Protein AF-A0AAN9TWG1-F1 (afdb_monomer_lite)

Organism: NCBI:txid536013

Radius of gyration: 32.93 Å; chains: 1; bounding box: 86×79×87 Å

Secondary structure (DSSP, 8-state):
------TTGGGT--HHHHHHHHHTT--S--HHHHHHHHHHHTT-EEEEE--TTSSHHHHHHHHHHHHHHHS--SS-EEEE-SSHHHHHHHHHHHHHHTGGGT--EEEE-TTS-HHHHHHHHHT--SEEEE-HHHHHHHHHH--S---TT--EEEEESHHHHTTTTTHHHHHHHHHHS-SS-EEEEEESS--THHHHHHTT--S-EEEE----S-SS-TTEEEEEEE--GGGHHHHHHHHHHHHHHSSSS--EEEEES-HHHHHHHHHHHHHTT--EEEE-TTS-HHHHHHHHHHHHTTSS-EEEEEHHHHTT------SEEEESS--SSHHHHHHHHTTSS-TT--EEEEEEE-GGGHHHHHHHHHHHTSPPEE----HHHHHHHHHHHHHHHHHHHHHHHHTTHHHHHHHHHHHHHHHTT--HHHHHHHHHHHHHHHHHHHHHHHHHHHHHHHTS--------------------S------PPPPPP-----------------GGG-TTTT-GGGG--HHHHHHTTTTEEEEGGG--GGGGGGEEEEETTEEEE-HHHHHHHHHHHHHHHHHHHHTT--EEEE--SHHHHHHHHHHHHHTT-EEE-SPPPTTTTTTHHHHHSS-----SEEEES-SEEETTEE-HHHHHHHHTT--EEEEE-TTS-GGGSSEEEES--S-HHHHHHHHHHHHHHHHHHHHHHHHHHHHH--

Foldseek 3Di:
DDDPDQQVVVLVADPLLSVLCVVVVNRHAFPQLSPQQNVVLVVAAEEGAAAPQRCVLCSPLRSQLRVCLVPPDFAAEEEEEADQQLLVVSVVVNCSSCVVVVFFEAEFEPQDDLVVSLVSQLVRGHYYRYYLVRVLCCLVPDPSHAQQNYAEYEYEQLVVCVPPPRVVSVVSVLVRHHPHYHYYYYHHDDDVSVVVVVVSDPDDYHYDDDPDLFSADPLEAFAEAEDAPLLLLLVVVLVVVVVCVVDPLFAEEEEDADLLVQQLSQQLCVLVVQFEAGFEPLDRPVSLVVRQVCSQVSVHRYYYYYLSGPASDPRDAGQEYEHSDQDQDLVSVSRRSSSHPHPPHHHYYYYYDYPVCVVVQVNNCVSRVHHHHYDDGDPVSSVVCSVSSVVSSVVSNVVCVVVPSCVSVLVVVCVVCVVVVHHSVVVVVVVVVVVVVVVVVVVVVVVVVVVVVVVDDDDDDDDDDDDDDDDDDDDDDDDDDDDDDDDDDDDDDDDDDDDDDDPDDDLVPDPCSLVLLPVDDLVLCVVLQFQWFAFPVLFDPQCVVQFPQDDPRITTGDSVVLSVLLSVVLSVLLQCLLVVFAEEEEDQPPVCQVVRCVLCVLLVHHYDHDDDDACVQPPVCVPVVDDDDDTLEYEALAQANDSPHGDSVLVSCVVVVRAYEYAAGRNGNQVSHNRYRDTDSPGPSNSNSSSVSSSSSSVSSNVVSVVVVVVVVD

Structure (mmCIF, N/CA/C/O backbone):
data_AF-A0AAN9TWG1-F1
#
_entry.id   AF-A0AAN9TWG1-F1
#
loop_
_atom_site.group_PDB
_atom_site.id
_atom_site.type_symbol
_atom_site.label_atom_id
_atom_site.label_alt_id
_atom_site.label_comp_id
_atom_site.label_asym_id
_atom_site.label_entity_id
_atom_site.label_seq_id
_atom_site.pdbx_PDB_ins_code
_atom_site.Cartn_x
_atom_site.Cartn_y
_atom_site.Cartn_z
_atom_site.occupancy
_atom_site.B_iso_or_equiv
_atom_site.auth_seq_id
_atom_site.auth_comp_id
_atom_site.auth_asym_id
_atom_site.auth_atom_id
_atom_site.pdbx_PDB_model_num
ATOM 1 N N . MET A 1 1 ? -13.529 -37.977 -20.488 1.00 33.56 1 MET A N 1
ATOM 2 C CA . MET A 1 1 ? -13.307 -36.782 -19.642 1.00 33.56 1 MET A CA 1
ATOM 3 C C . MET A 1 1 ? -13.251 -35.558 -20.543 1.00 33.56 1 MET A C 1
ATOM 5 O O . MET A 1 1 ? -12.265 -35.374 -21.246 1.00 33.56 1 MET A O 1
ATOM 9 N N . ASN A 1 2 ? -14.331 -34.777 -20.591 1.00 30.77 2 ASN A N 1
ATOM 10 C CA . ASN A 1 2 ? -14.399 -33.545 -21.378 1.00 30.77 2 ASN A CA 1
ATOM 11 C C . ASN A 1 2 ? -13.425 -32.514 -20.790 1.00 30.77 2 ASN A C 1
ATOM 13 O O . ASN A 1 2 ? -13.574 -32.129 -19.632 1.00 30.77 2 ASN A O 1
ATOM 17 N N . LYS A 1 3 ? -12.427 -32.077 -21.570 1.00 38.22 3 LYS A N 1
ATOM 18 C CA . LYS A 1 3 ? -11.627 -30.887 -21.241 1.00 38.22 3 LYS A CA 1
ATOM 19 C C . LYS A 1 3 ? -12.596 -29.707 -21.159 1.00 38.22 3 LYS A C 1
ATOM 21 O O . LYS A 1 3 ? -13.201 -29.363 -22.171 1.00 38.22 3 LYS A O 1
ATOM 26 N N . SER A 1 4 ? -12.772 -29.119 -19.977 1.00 43.19 4 SER A N 1
ATOM 27 C CA . SER A 1 4 ? -13.523 -27.873 -19.844 1.00 43.19 4 SER A CA 1
ATOM 28 C C . SER A 1 4 ? -12.872 -26.820 -20.744 1.00 43.19 4 SER A C 1
ATOM 30 O O . SER A 1 4 ? -11.674 -26.545 -20.652 1.00 43.19 4 SER A O 1
ATOM 32 N N . VAL A 1 5 ? -13.646 -26.281 -21.683 1.00 55.53 5 VAL A N 1
ATOM 33 C CA . VAL A 1 5 ? -13.222 -25.151 -22.511 1.00 55.53 5 VAL A CA 1
ATOM 34 C C . VAL A 1 5 ? -12.941 -23.992 -21.558 1.00 55.53 5 VAL A C 1
ATOM 36 O O . VAL A 1 5 ? -13.809 -23.618 -20.774 1.00 55.53 5 VAL A O 1
ATOM 39 N N . ASN A 1 6 ? -11.719 -23.459 -21.566 1.00 67.88 6 ASN A N 1
ATOM 40 C CA . ASN A 1 6 ? -11.369 -22.334 -20.702 1.00 67.88 6 ASN A CA 1
ATOM 41 C C . ASN A 1 6 ? -12.174 -21.100 -21.149 1.00 67.88 6 ASN A C 1
ATOM 43 O O . ASN A 1 6 ? -11.958 -20.598 -22.253 1.00 67.88 6 ASN A O 1
ATOM 47 N N . GLU A 1 7 ? -13.105 -20.624 -20.318 1.00 80.94 7 GLU A N 1
ATOM 48 C CA . GLU A 1 7 ? -14.047 -19.557 -20.685 1.00 80.94 7 GLU A CA 1
ATOM 49 C C . GLU A 1 7 ? -13.351 -18.256 -21.114 1.00 80.94 7 GLU A C 1
ATOM 51 O O . GLU A 1 7 ? -13.849 -17.568 -22.003 1.00 80.94 7 GLU A O 1
ATOM 56 N N . PHE A 1 8 ? -12.168 -17.935 -20.576 1.00 87.06 8 PHE A N 1
ATOM 57 C CA . PHE A 1 8 ? -11.402 -16.760 -21.011 1.00 87.06 8 PHE A CA 1
ATOM 58 C C . PHE A 1 8 ? -10.894 -16.872 -22.453 1.00 87.06 8 PHE A C 1
ATOM 60 O O . PHE A 1 8 ? -10.795 -15.858 -23.142 1.00 87.06 8 PHE A O 1
ATOM 67 N N . ALA A 1 9 ? -10.614 -18.083 -22.944 1.00 88.38 9 ALA A N 1
ATOM 68 C CA . ALA A 1 9 ? -10.201 -18.283 -24.334 1.00 88.38 9 ALA A CA 1
ATOM 69 C C . ALA A 1 9 ? -11.332 -17.935 -25.317 1.00 88.38 9 ALA A C 1
ATOM 71 O O . ALA A 1 9 ? -11.071 -17.417 -26.401 1.00 88.38 9 ALA A O 1
ATOM 72 N N . SER A 1 10 ? -12.594 -18.140 -24.915 1.00 89.06 10 SER A N 1
ATOM 73 C CA . SER A 1 10 ? -13.765 -17.796 -25.737 1.00 89.06 10 SER A CA 1
ATOM 74 C C . SER A 1 10 ? -13.950 -16.288 -25.954 1.00 89.06 10 SER A C 1
ATOM 76 O O . SER A 1 10 ? -14.683 -15.884 -26.850 1.00 89.06 10 SER A O 1
ATOM 78 N N . LEU A 1 11 ? -13.239 -15.449 -25.189 1.00 91.81 11 LEU A N 1
ATOM 79 C CA . LEU A 1 11 ? -13.274 -13.990 -25.320 1.00 91.81 11 LEU A CA 1
ATOM 80 C C . LEU A 1 11 ? -12.352 -13.447 -26.423 1.00 91.81 11 LEU A C 1
ATOM 82 O O . LEU A 1 11 ? -12.259 -12.233 -26.590 1.00 91.81 11 LEU A O 1
ATOM 86 N N . GLY A 1 12 ? -11.644 -14.321 -27.149 1.00 90.75 12 GLY A N 1
ATOM 87 C CA . GLY A 1 12 ? -10.654 -13.923 -28.156 1.00 90.75 12 GLY A CA 1
ATOM 88 C C . GLY A 1 12 ? -9.289 -13.550 -27.565 1.00 90.75 12 GLY A C 1
ATOM 89 O O . GLY A 1 12 ? -8.519 -12.824 -28.195 1.00 90.75 12 GLY A O 1
ATOM 90 N N . LEU A 1 13 ? -8.992 -14.018 -26.347 1.00 93.00 13 LEU A N 1
ATOM 91 C CA . LEU A 1 13 ? -7.712 -13.782 -25.681 1.00 93.00 13 LEU A CA 1
ATOM 92 C C . LEU A 1 13 ? -6.654 -14.814 -26.089 1.00 93.00 13 LEU A C 1
ATOM 94 O O . LEU A 1 13 ? -6.917 -16.014 -26.168 1.00 93.00 13 LEU A O 1
ATOM 98 N N . ASN A 1 14 ? -5.422 -14.344 -26.268 1.00 92.50 14 ASN A N 1
ATOM 99 C CA . ASN A 1 14 ? -4.266 -15.171 -26.581 1.00 92.50 14 ASN A CA 1
ATOM 100 C C . ASN A 1 14 ? -3.957 -16.153 -25.445 1.00 92.50 14 ASN A C 1
ATOM 102 O O . ASN A 1 14 ? -4.081 -15.840 -24.258 1.00 92.50 14 ASN A O 1
ATOM 106 N N . ALA A 1 15 ? -3.452 -17.336 -25.808 1.00 91.25 15 ALA A N 1
ATOM 107 C CA . ALA A 1 15 ? -3.201 -18.426 -24.863 1.00 91.25 15 ALA A CA 1
ATOM 108 C C . ALA A 1 15 ? -2.282 -18.033 -23.691 1.00 91.25 15 ALA A C 1
ATOM 110 O O . ALA A 1 15 ? -2.412 -18.575 -22.595 1.00 91.25 15 ALA A O 1
ATOM 111 N N . TRP A 1 16 ? -1.352 -17.096 -23.896 1.00 91.94 16 TRP A N 1
ATOM 112 C CA . TRP A 1 16 ? -0.463 -16.629 -22.833 1.00 91.94 16 TRP A CA 1
ATOM 113 C C . TRP A 1 16 ? -1.199 -15.800 -21.771 1.00 91.94 16 TRP A C 1
ATOM 115 O O . TRP A 1 16 ? -0.948 -16.012 -20.588 1.00 91.94 16 TRP A O 1
ATOM 125 N N . LEU A 1 17 ? -2.147 -14.940 -22.164 1.00 91.88 17 LEU A N 1
ATOM 126 C CA . LEU A 1 17 ? -2.983 -14.177 -21.230 1.00 91.88 17 LEU A CA 1
ATOM 127 C C . LEU A 1 17 ? -3.927 -15.097 -20.469 1.00 91.88 17 LEU A C 1
ATOM 129 O O . LEU A 1 17 ? -4.045 -14.976 -19.257 1.00 91.88 17 LEU A O 1
ATOM 133 N N . VAL A 1 18 ? -4.525 -16.077 -21.152 1.00 91.75 18 VAL A N 1
ATOM 134 C CA . VAL A 1 18 ? -5.372 -17.090 -20.506 1.00 91.75 18 VAL A CA 1
ATOM 135 C C . VAL A 1 18 ? -4.585 -17.856 -19.434 1.00 91.75 18 VAL A C 1
ATOM 137 O O . VAL A 1 18 ? -5.083 -18.064 -18.329 1.00 91.75 18 VAL A O 1
ATOM 140 N N . ARG A 1 19 ? -3.323 -18.224 -19.711 1.00 90.00 19 ARG A N 1
ATOM 141 C CA . ARG A 1 19 ? -2.435 -18.829 -18.702 1.00 90.00 19 ARG A CA 1
ATOM 142 C C . ARG A 1 19 ? -2.168 -17.894 -17.519 1.00 90.00 19 ARG A C 1
ATOM 144 O O . ARG A 1 19 ? -2.178 -18.376 -16.392 1.00 90.00 19 ARG A O 1
ATOM 151 N N . GLN A 1 20 ? -1.964 -16.596 -17.755 1.00 89.88 20 GLN A N 1
ATOM 152 C CA . GLN A 1 20 ? -1.786 -15.612 -16.678 1.00 89.88 20 GLN A CA 1
ATOM 153 C C . GLN A 1 20 ? -3.052 -15.453 -15.829 1.00 89.88 20 GLN A C 1
ATOM 155 O O . GLN A 1 20 ? -2.965 -15.477 -14.605 1.00 89.88 20 GLN A O 1
ATOM 160 N N . CYS A 1 21 ? -4.235 -15.398 -16.449 1.00 89.00 21 CYS A N 1
ATOM 161 C CA . CYS A 1 21 ? -5.506 -15.376 -15.725 1.00 89.00 21 CYS A CA 1
ATOM 162 C C . CYS A 1 21 ? -5.652 -16.597 -14.806 1.00 89.00 21 CYS A C 1
ATOM 164 O O . CYS A 1 21 ? -5.949 -16.442 -13.622 1.00 89.00 21 CYS A O 1
ATOM 166 N N . ASN A 1 22 ? -5.356 -17.797 -15.316 1.00 87.44 22 ASN A N 1
ATOM 167 C CA . ASN A 1 22 ? -5.398 -19.023 -14.516 1.00 87.44 22 ASN A CA 1
ATOM 168 C C . ASN A 1 22 ? -4.372 -19.003 -13.370 1.00 87.44 22 ASN A C 1
ATOM 170 O O . ASN A 1 22 ? -4.693 -19.419 -12.260 1.00 87.44 22 ASN A O 1
ATOM 174 N N . ALA A 1 23 ? -3.152 -18.506 -13.613 1.00 85.88 23 ALA A N 1
ATOM 175 C CA . ALA A 1 23 ? -2.113 -18.383 -12.586 1.00 85.88 23 ALA A CA 1
ATOM 176 C C . ALA A 1 23 ? -2.511 -17.409 -11.463 1.00 85.88 23 ALA A C 1
ATOM 178 O O . ALA A 1 23 ? -2.144 -17.613 -10.310 1.00 85.88 23 ALA A O 1
ATOM 179 N N . MET A 1 24 ? -3.312 -16.390 -11.788 1.00 83.00 24 MET A N 1
ATOM 180 C CA . MET A 1 24 ? -3.916 -15.465 -10.823 1.00 83.00 24 MET A CA 1
ATOM 181 C C . MET A 1 24 ? -5.182 -16.024 -10.146 1.00 83.00 24 MET A C 1
ATOM 183 O O . MET A 1 24 ? -5.824 -15.315 -9.374 1.00 83.00 24 MET A O 1
ATOM 187 N N . GLY A 1 25 ? -5.566 -17.276 -10.424 1.00 84.25 25 GLY A N 1
ATOM 188 C CA . GLY A 1 25 ? -6.748 -17.918 -9.844 1.00 84.25 25 GLY A CA 1
ATOM 189 C C . GLY A 1 25 ? -8.083 -17.468 -10.449 1.00 84.25 25 GLY A C 1
ATOM 190 O O . GLY A 1 25 ? -9.133 -17.707 -9.854 1.00 84.25 25 GLY A O 1
ATOM 191 N N . LEU A 1 26 ? -8.074 -16.821 -11.619 1.00 84.25 26 LEU A N 1
ATOM 192 C CA . LEU A 1 26 ? -9.287 -16.395 -12.319 1.00 84.25 26 LEU A CA 1
ATOM 193 C C . LEU A 1 26 ? -9.847 -17.566 -13.134 1.00 84.25 26 LEU A C 1
ATOM 195 O O . LEU A 1 26 ? -9.297 -17.927 -14.172 1.00 84.25 26 LEU A O 1
ATOM 199 N N . THR A 1 27 ? -10.942 -18.162 -12.662 1.00 77.38 27 THR A N 1
ATOM 200 C CA . THR A 1 27 ? -11.521 -19.380 -13.257 1.00 77.38 27 THR A CA 1
ATOM 201 C C . THR A 1 27 ? -12.556 -19.105 -14.345 1.00 77.38 27 THR A C 1
ATOM 203 O O . THR A 1 27 ? -12.640 -19.864 -15.307 1.00 77.38 27 THR A O 1
ATOM 206 N N . SER A 1 28 ? -13.333 -18.026 -14.220 1.00 84.88 28 SER A N 1
ATOM 207 C CA . SER A 1 28 ? -14.355 -17.630 -15.197 1.00 84.88 28 SER A CA 1
ATOM 208 C C . SER A 1 28 ? -14.463 -16.102 -15.312 1.00 84.88 28 SER A C 1
ATOM 210 O O . SER A 1 28 ? -14.260 -15.396 -14.317 1.00 84.88 28 SER A O 1
ATOM 212 N N . PRO A 1 29 ? -14.752 -15.566 -16.512 1.00 88.75 29 PRO A N 1
ATOM 213 C CA . PRO A 1 29 ? -14.937 -14.138 -16.708 1.00 88.75 29 PRO A CA 1
ATOM 214 C C . PRO A 1 29 ? -16.266 -13.643 -16.129 1.00 88.75 29 PRO A C 1
ATOM 216 O O . PRO A 1 29 ? -17.281 -14.338 -16.148 1.00 88.75 29 PRO A O 1
ATOM 219 N N . THR A 1 30 ? -16.293 -12.399 -15.657 1.00 86.38 30 THR A N 1
ATOM 220 C CA . THR A 1 30 ? -17.530 -11.748 -15.196 1.00 86.38 30 THR A CA 1
ATOM 221 C C . THR A 1 30 ? -18.416 -11.316 -16.371 1.00 86.38 30 THR A C 1
ATOM 223 O O . THR A 1 30 ? -17.967 -11.254 -17.515 1.00 86.38 30 THR A O 1
ATOM 226 N N . SER A 1 31 ? -19.690 -10.991 -16.120 1.00 84.69 31 SER A N 1
ATOM 227 C CA . SER A 1 31 ? -20.626 -10.539 -17.168 1.00 84.69 31 SER A CA 1
ATOM 228 C C . SER A 1 31 ? -20.087 -9.346 -17.965 1.00 84.69 31 SER A C 1
ATOM 230 O O . SER A 1 31 ? -20.070 -9.385 -19.192 1.00 84.69 31 SER A O 1
ATOM 232 N N . ILE A 1 32 ? -19.547 -8.331 -17.282 1.00 87.12 32 ILE A N 1
ATOM 233 C CA . ILE A 1 32 ? -18.932 -7.170 -17.941 1.00 87.12 32 ILE A CA 1
ATOM 234 C C . ILE A 1 32 ? -17.696 -7.554 -18.768 1.00 87.12 32 ILE A C 1
ATOM 236 O O . ILE A 1 32 ? -17.498 -7.014 -19.853 1.00 87.12 32 ILE A O 1
ATOM 240 N N . GLN A 1 33 ? -16.890 -8.517 -18.310 1.00 91.38 33 GLN A N 1
ATOM 241 C CA . GLN A 1 33 ? -15.731 -9.006 -19.060 1.00 91.38 33 GLN A CA 1
ATOM 242 C C . GLN A 1 33 ? -16.162 -9.731 -20.339 1.00 91.38 33 GLN A C 1
ATOM 244 O O . GLN A 1 33 ? -15.602 -9.455 -21.399 1.00 91.38 33 GLN A O 1
ATOM 249 N N . ARG A 1 34 ? -17.186 -10.596 -20.263 1.00 91.00 34 ARG A N 1
ATOM 250 C CA . ARG A 1 34 ? -17.726 -11.325 -21.425 1.00 91.00 34 ARG A CA 1
ATOM 251 C C . ARG A 1 34 ? -18.228 -10.383 -22.514 1.00 91.00 34 ARG A C 1
ATOM 253 O O . ARG A 1 34 ? -17.966 -10.610 -23.691 1.00 91.00 34 ARG A O 1
ATOM 260 N N . THR A 1 35 ? -18.917 -9.318 -22.118 1.00 90.50 35 THR A N 1
ATOM 261 C CA . THR A 1 35 ? -19.531 -8.382 -23.060 1.00 90.50 35 THR A CA 1
ATOM 262 C C . THR A 1 35 ? -18.522 -7.380 -23.627 1.00 90.50 35 THR A C 1
ATOM 264 O O . THR A 1 35 ? -18.515 -7.123 -24.831 1.00 90.50 35 THR A O 1
ATOM 267 N N . CYS A 1 36 ? -17.655 -6.810 -22.785 1.00 92.94 36 CYS A N 1
ATOM 268 C CA . CYS A 1 36 ? -16.779 -5.714 -23.195 1.00 92.94 36 CYS A CA 1
ATOM 269 C C . CYS A 1 36 ? -15.470 -6.181 -23.843 1.00 92.94 36 CYS A C 1
ATOM 271 O O . CYS A 1 36 ? -15.051 -5.564 -24.818 1.00 92.94 36 CYS A O 1
ATOM 273 N N . ILE A 1 37 ? -14.814 -7.245 -23.351 1.00 95.19 37 ILE A N 1
ATOM 274 C CA . ILE A 1 37 ? -13.477 -7.643 -23.845 1.00 95.19 37 ILE A CA 1
ATOM 275 C C . ILE A 1 37 ? -13.467 -7.868 -25.368 1.00 95.19 37 ILE A C 1
ATOM 277 O O . ILE A 1 37 ? -12.626 -7.255 -26.031 1.00 95.19 37 ILE A O 1
ATOM 281 N N . PRO A 1 38 ? -14.405 -8.634 -25.964 1.00 94.44 38 PRO A N 1
ATOM 282 C CA . PRO A 1 38 ? -14.414 -8.845 -27.413 1.00 94.44 38 PRO A CA 1
ATOM 283 C C . PRO A 1 38 ? -14.603 -7.547 -28.213 1.00 94.44 38 PRO A C 1
ATOM 285 O O . PRO A 1 38 ? -13.987 -7.368 -29.261 1.00 94.44 38 PRO A O 1
ATOM 288 N N . LYS A 1 39 ? -15.418 -6.611 -27.706 1.00 94.12 39 LYS A N 1
ATOM 289 C CA . LYS A 1 39 ? -15.674 -5.306 -28.344 1.00 94.12 39 LYS A CA 1
ATOM 290 C C . LYS A 1 39 ? -14.466 -4.373 -28.261 1.00 94.12 39 LYS A C 1
ATOM 292 O O . LYS A 1 39 ? -14.180 -3.637 -29.203 1.00 94.12 39 LYS A O 1
ATOM 297 N N . ILE A 1 40 ? -13.722 -4.435 -27.159 1.00 95.25 40 ILE A N 1
ATOM 298 C CA . ILE A 1 40 ? -12.472 -3.686 -27.016 1.00 95.25 40 ILE A CA 1
ATOM 299 C C . ILE A 1 40 ? -11.418 -4.252 -27.976 1.00 95.25 40 ILE A C 1
ATOM 301 O O . ILE A 1 40 ? -10.750 -3.480 -28.662 1.00 95.25 40 ILE A O 1
ATOM 305 N N . LEU A 1 41 ? -11.308 -5.581 -28.091 1.00 94.69 41 LEU A N 1
ATOM 306 C CA . LEU A 1 41 ? -10.386 -6.238 -29.025 1.00 94.69 41 LEU A CA 1
ATOM 307 C C . LEU A 1 41 ? -10.694 -5.931 -30.499 1.00 94.69 41 LEU A C 1
ATOM 309 O O . LEU A 1 41 ? -9.761 -5.856 -31.298 1.00 94.69 41 LEU A O 1
ATOM 313 N N . SER A 1 42 ? -11.963 -5.698 -30.856 1.00 92.88 42 SER A N 1
ATOM 314 C CA . SER A 1 42 ? -12.352 -5.258 -32.205 1.00 92.88 42 SER A CA 1
ATOM 315 C C . SER A 1 42 ? -12.051 -3.779 -32.492 1.00 92.88 42 SER A C 1
ATOM 317 O O . SER A 1 42 ? -12.324 -3.311 -33.593 1.00 92.88 42 SER A O 1
ATOM 319 N N . GLY A 1 43 ? -11.504 -3.033 -31.526 1.00 91.56 43 GLY A N 1
ATOM 320 C CA . GLY A 1 43 ? -11.089 -1.637 -31.696 1.00 91.56 43 GLY A CA 1
ATOM 321 C C . GLY A 1 43 ? -12.186 -0.590 -31.472 1.00 91.56 43 GLY A C 1
ATOM 322 O O . GLY A 1 43 ? -11.992 0.565 -31.855 1.00 91.56 43 GLY A O 1
ATOM 323 N N . LEU A 1 44 ? -13.323 -0.968 -30.871 1.00 91.00 44 LEU A N 1
ATOM 324 C CA . LEU A 1 44 ? -14.399 -0.032 -30.528 1.00 91.00 44 LEU A CA 1
ATOM 325 C C . LEU A 1 44 ? -14.112 0.687 -29.208 1.00 91.00 44 LEU A C 1
ATOM 327 O O . LEU A 1 44 ? -13.633 0.081 -28.245 1.00 91.00 44 LEU A O 1
ATOM 331 N N . ASP A 1 45 ? -14.470 1.966 -29.140 1.00 91.38 45 ASP A N 1
ATOM 332 C CA . ASP A 1 45 ? -14.531 2.677 -27.865 1.00 91.38 45 ASP A CA 1
ATOM 333 C C . ASP A 1 45 ? -15.602 2.024 -26.979 1.00 91.38 45 ASP A C 1
ATOM 335 O O . ASP A 1 45 ? -16.617 1.530 -27.474 1.00 91.38 45 ASP A O 1
ATOM 339 N N . CYS A 1 46 ? -15.379 1.986 -25.666 1.00 90.56 46 CYS A N 1
ATOM 340 C CA . CYS A 1 46 ? -16.226 1.214 -24.757 1.00 90.56 46 CYS A CA 1
ATOM 341 C C . CYS A 1 46 ? -16.565 2.000 -23.492 1.00 90.56 46 CYS A C 1
ATOM 343 O O . CYS A 1 46 ? -15.674 2.494 -22.806 1.00 90.56 46 CYS A O 1
ATOM 345 N N . ILE A 1 47 ? -17.848 2.032 -23.135 1.00 88.88 47 ILE A N 1
ATOM 346 C CA . ILE A 1 47 ? -18.363 2.517 -21.853 1.00 88.88 47 ILE A CA 1
ATOM 347 C C . ILE A 1 47 ? -18.892 1.308 -21.077 1.00 88.88 47 ILE A C 1
ATOM 349 O O . ILE A 1 47 ? -19.935 0.745 -21.409 1.00 88.88 47 ILE A O 1
ATOM 353 N N . GLY A 1 48 ? -18.152 0.888 -20.052 1.00 86.88 48 GLY A N 1
ATOM 354 C CA . GLY A 1 48 ? -18.486 -0.253 -19.204 1.00 86.88 48 GLY A CA 1
ATOM 355 C C . GLY A 1 48 ? -19.044 0.176 -17.851 1.00 86.88 48 GLY A C 1
ATOM 356 O O . GLY A 1 48 ? -18.318 0.728 -17.019 1.00 86.88 48 GLY A O 1
ATOM 357 N N . CYS A 1 49 ? -20.319 -0.123 -17.600 1.00 82.06 49 CYS A N 1
ATOM 358 C CA . CYS A 1 49 ? -20.994 0.265 -16.361 1.00 82.06 49 CYS A CA 1
ATOM 359 C C . CYS A 1 49 ? -21.408 -0.965 -15.573 1.00 82.06 49 CYS A C 1
ATOM 361 O O . CYS A 1 49 ? -22.234 -1.758 -16.015 1.00 82.06 49 CYS A O 1
ATOM 363 N N . ALA A 1 50 ? -20.795 -1.133 -14.406 1.00 75.00 50 ALA A N 1
ATOM 364 C CA . ALA A 1 50 ? -21.062 -2.260 -13.526 1.00 75.00 50 ALA A CA 1
ATOM 365 C C . ALA A 1 50 ? -20.727 -1.909 -12.077 1.00 75.00 50 ALA A C 1
ATOM 367 O O . ALA A 1 50 ? -19.910 -1.020 -11.821 1.00 75.00 50 ALA A O 1
ATOM 368 N N . LYS A 1 51 ? -21.302 -2.661 -11.134 1.00 68.31 51 LYS A N 1
ATOM 369 C CA . LYS A 1 51 ? -21.079 -2.518 -9.686 1.00 68.31 51 LYS A CA 1
ATOM 370 C C . LYS A 1 51 ? -19.579 -2.577 -9.331 1.00 68.31 51 LYS A C 1
ATOM 372 O O . LYS A 1 51 ? -18.749 -3.096 -10.080 1.00 68.31 51 LYS A O 1
ATOM 377 N N . THR A 1 52 ? -19.186 -2.002 -8.198 1.00 63.62 52 THR A N 1
ATOM 378 C CA . THR A 1 52 ? -17.807 -2.122 -7.692 1.00 63.62 52 THR A CA 1
ATOM 379 C C . THR A 1 52 ? -17.469 -3.590 -7.406 1.00 63.62 52 THR A C 1
ATOM 381 O O . THR A 1 52 ? -18.305 -4.341 -6.920 1.00 63.62 52 THR A O 1
ATOM 384 N N . GLY A 1 53 ? -16.247 -4.024 -7.735 1.00 61.00 53 GLY A N 1
ATOM 385 C CA . GLY A 1 53 ? -15.844 -5.430 -7.578 1.00 61.00 53 GLY A CA 1
ATOM 386 C C . GLY A 1 53 ? -16.304 -6.381 -8.694 1.00 61.00 53 GLY A C 1
ATOM 387 O O . GLY A 1 53 ? -16.071 -7.577 -8.589 1.00 61.00 53 GLY A O 1
ATOM 388 N N . SER A 1 54 ? -16.891 -5.880 -9.788 1.00 66.50 54 SER A N 1
ATOM 389 C CA . SER A 1 54 ? -17.319 -6.687 -10.948 1.00 66.50 54 SER A CA 1
ATOM 390 C C . SER A 1 54 ? -16.192 -7.100 -11.911 1.00 66.50 54 SER A C 1
ATOM 392 O O . SER A 1 54 ? -16.461 -7.649 -12.979 1.00 66.50 54 SER A O 1
ATOM 394 N N . GLY A 1 55 ? -14.926 -6.819 -11.580 1.00 76.19 55 GLY A N 1
ATOM 395 C CA . GLY A 1 55 ? -13.781 -7.141 -12.442 1.00 76.19 55 GLY A CA 1
ATOM 396 C C . GLY A 1 55 ? -13.527 -6.147 -13.587 1.00 76.19 55 GLY A C 1
ATOM 397 O O . GLY A 1 55 ? -12.953 -6.530 -14.610 1.00 76.19 55 GLY A O 1
ATOM 398 N N . LYS A 1 56 ? -13.925 -4.874 -13.423 1.00 86.38 56 LYS A N 1
ATOM 399 C CA . LYS A 1 56 ? -13.708 -3.781 -14.398 1.00 86.38 56 LYS A CA 1
ATOM 400 C C . LYS A 1 56 ? -12.245 -3.613 -14.811 1.00 86.38 56 LYS A C 1
ATOM 402 O O . LYS A 1 56 ? -11.970 -3.502 -15.997 1.00 86.38 56 LYS A O 1
ATOM 407 N N . THR A 1 57 ? -11.309 -3.690 -13.867 1.00 89.44 57 THR A N 1
ATOM 408 C CA . THR A 1 57 ? -9.875 -3.517 -14.149 1.00 89.44 57 THR A CA 1
ATOM 409 C C . THR A 1 57 ? -9.359 -4.510 -15.190 1.00 89.44 57 THR A C 1
ATOM 411 O O . THR A 1 57 ? -8.734 -4.120 -16.171 1.00 89.44 57 THR A O 1
ATOM 414 N N . LEU A 1 58 ? -9.700 -5.793 -15.041 1.00 91.06 58 LEU A N 1
ATOM 415 C CA . LEU A 1 58 ? -9.316 -6.832 -16.002 1.00 91.06 58 LEU A CA 1
ATOM 416 C C . LEU A 1 58 ? -9.986 -6.644 -17.369 1.00 91.06 58 LEU A C 1
ATOM 418 O O . LEU A 1 58 ? -9.416 -7.025 -18.387 1.00 91.06 58 LEU A O 1
ATOM 422 N N . THR A 1 59 ? -11.169 -6.022 -17.395 1.00 93.62 59 THR A N 1
ATOM 423 C CA . THR A 1 59 ? -11.938 -5.788 -18.626 1.00 93.62 59 THR A CA 1
ATOM 424 C C . THR A 1 59 ? -11.168 -4.915 -19.615 1.00 93.62 59 THR A C 1
ATOM 426 O O . THR A 1 59 ? -11.223 -5.175 -20.812 1.00 93.62 59 THR A O 1
ATOM 429 N N . PHE A 1 60 ? -10.417 -3.916 -19.137 1.00 94.88 60 PHE A N 1
ATOM 430 C CA . PHE A 1 60 ? -9.548 -3.106 -19.995 1.00 94.88 60 PHE A CA 1
ATOM 431 C C . PHE A 1 60 ? -8.086 -3.558 -19.996 1.00 94.88 60 PHE A C 1
ATOM 433 O O . PHE A 1 60 ? -7.421 -3.416 -21.017 1.00 94.88 60 PHE A O 1
ATOM 440 N N . ALA A 1 61 ? -7.569 -4.125 -18.902 1.00 95.62 61 ALA A N 1
ATOM 441 C CA . ALA A 1 61 ? -6.164 -4.526 -18.835 1.00 95.62 61 ALA A CA 1
ATOM 442 C C . ALA A 1 61 ? -5.826 -5.660 -19.819 1.00 95.62 61 ALA A C 1
ATOM 444 O O . ALA A 1 61 ? -4.817 -5.583 -20.517 1.00 95.62 61 ALA A O 1
ATOM 445 N N . LEU A 1 62 ? -6.685 -6.683 -19.922 1.00 95.56 62 LEU A N 1
ATOM 446 C CA . LEU A 1 62 ? -6.471 -7.836 -20.806 1.00 95.56 62 LEU A CA 1
ATOM 447 C C . LEU A 1 62 ? -6.350 -7.449 -22.293 1.00 95.56 62 LEU A C 1
ATOM 449 O O . LEU A 1 62 ? -5.341 -7.804 -22.907 1.00 95.56 62 LEU A O 1
ATOM 453 N N . PRO A 1 63 ? -7.298 -6.698 -22.891 1.00 96.44 63 PRO A N 1
ATOM 454 C CA . PRO A 1 63 ? -7.172 -6.294 -24.289 1.00 96.44 63 PRO A CA 1
ATOM 455 C C . PRO A 1 63 ? -6.007 -5.324 -24.541 1.00 96.44 63 PRO A C 1
ATOM 457 O O . PRO A 1 63 ? -5.360 -5.428 -25.583 1.00 96.44 63 PRO A O 1
ATOM 460 N N . ILE A 1 64 ? -5.686 -4.430 -23.594 1.00 96.75 64 ILE A N 1
ATOM 461 C CA . ILE A 1 64 ? -4.522 -3.532 -23.708 1.00 96.75 64 ILE A CA 1
ATOM 462 C C . ILE A 1 64 ? -3.226 -4.342 -23.785 1.00 96.75 64 ILE A C 1
ATOM 464 O O . ILE A 1 64 ? -2.405 -4.095 -24.665 1.00 96.75 64 ILE A O 1
ATOM 468 N N . LEU A 1 65 ? -3.044 -5.324 -22.898 1.00 96.12 65 LEU A N 1
ATOM 469 C CA . LEU A 1 65 ? -1.847 -6.168 -22.875 1.00 96.12 65 LEU A CA 1
ATOM 470 C C . LEU A 1 65 ? -1.736 -7.062 -24.111 1.00 96.12 65 LEU A C 1
ATOM 472 O O . LEU A 1 65 ? -0.634 -7.254 -24.622 1.00 96.12 65 LEU A O 1
ATOM 476 N N . GLN A 1 66 ? -2.864 -7.571 -24.614 1.00 95.25 66 GLN A N 1
ATOM 477 C CA . GLN A 1 66 ? -2.895 -8.327 -25.865 1.00 95.25 66 GLN A CA 1
ATOM 478 C C . GLN A 1 66 ? -2.415 -7.480 -27.041 1.00 95.25 66 GLN A C 1
ATOM 480 O O . GLN A 1 66 ? -1.611 -7.945 -27.840 1.00 95.25 66 GLN A O 1
ATOM 485 N N . LYS A 1 67 ? -2.882 -6.233 -27.142 1.00 94.81 67 LYS A N 1
ATOM 486 C CA . LYS A 1 67 ? -2.465 -5.340 -28.224 1.00 94.81 67 LYS A CA 1
ATOM 487 C C . LYS A 1 67 ? -1.039 -4.838 -28.064 1.00 94.81 67 LYS A C 1
ATOM 489 O O . LYS A 1 67 ? -0.318 -4.747 -29.049 1.00 94.81 67 LYS A O 1
ATOM 494 N N . LEU A 1 68 ? -0.606 -4.590 -26.833 1.00 94.44 68 LEU A N 1
ATOM 495 C CA . LEU A 1 68 ? 0.771 -4.210 -26.546 1.00 94.44 68 LEU A CA 1
ATOM 496 C C . LEU A 1 68 ? 1.771 -5.312 -26.930 1.00 94.44 68 LEU A C 1
ATOM 498 O O . LEU A 1 68 ? 2.864 -4.992 -27.378 1.00 94.44 68 LEU A O 1
ATOM 502 N N . CYS A 1 69 ? 1.432 -6.598 -26.761 1.00 92.88 69 CYS A N 1
ATOM 503 C CA . CYS A 1 69 ? 2.370 -7.680 -27.082 1.00 92.88 69 CYS A CA 1
ATOM 504 C C . CYS A 1 69 ? 2.580 -7.902 -28.588 1.00 92.88 69 CYS A C 1
ATOM 506 O O . CYS A 1 69 ? 3.544 -8.565 -28.955 1.00 92.88 69 CYS A O 1
ATOM 508 N N . GLU A 1 70 ? 1.686 -7.386 -29.442 1.00 91.12 70 GLU A N 1
ATOM 509 C CA . GLU A 1 70 ? 1.833 -7.438 -30.905 1.00 91.12 70 GLU A CA 1
ATOM 510 C C . GLU A 1 70 ? 2.983 -6.527 -31.376 1.00 91.12 70 GLU A C 1
ATOM 512 O O . GLU A 1 70 ? 3.779 -6.937 -32.216 1.00 91.12 70 GLU A O 1
ATOM 517 N N . ASP A 1 71 ? 3.090 -5.323 -30.802 1.00 87.19 71 ASP A N 1
ATOM 518 C CA . ASP A 1 71 ? 4.141 -4.341 -31.101 1.00 87.19 71 ASP A CA 1
ATOM 519 C C . ASP A 1 71 ? 4.495 -3.521 -29.838 1.00 87.19 71 ASP A C 1
ATOM 521 O O . ASP A 1 71 ? 3.885 -2.478 -29.570 1.00 87.19 71 ASP A O 1
ATOM 525 N N . PRO A 1 72 ? 5.436 -4.004 -29.001 1.00 85.19 72 PRO A N 1
ATOM 526 C CA . PRO A 1 72 ? 5.809 -3.325 -27.766 1.00 85.19 72 PRO A CA 1
ATOM 527 C C . PRO A 1 72 ? 6.669 -2.083 -28.034 1.00 85.19 72 PRO A C 1
ATOM 529 O O . PRO A 1 72 ? 7.863 -2.171 -28.320 1.00 85.19 72 PRO A O 1
ATOM 532 N N . TYR A 1 73 ? 6.097 -0.901 -27.834 1.00 87.88 73 TYR A N 1
ATOM 533 C CA . TYR A 1 73 ? 6.820 0.375 -27.826 1.00 87.88 73 TYR A CA 1
ATOM 534 C C . TYR A 1 73 ? 6.380 1.233 -26.636 1.00 87.88 73 TYR A C 1
ATOM 536 O O . TYR A 1 73 ? 5.495 0.804 -25.912 1.00 87.88 73 TYR A O 1
ATOM 544 N N . GLY A 1 74 ? 7.026 2.400 -26.446 1.00 87.75 74 GLY A N 1
ATOM 545 C CA . GLY A 1 74 ? 6.944 3.342 -25.304 1.00 87.75 74 GLY A CA 1
ATOM 546 C C . GLY A 1 74 ? 5.569 3.573 -24.653 1.00 87.75 74 GLY A C 1
ATOM 547 O O . GLY A 1 74 ? 4.917 2.638 -24.241 1.00 87.75 74 GLY A O 1
ATOM 548 N N . ILE A 1 75 ? 5.109 4.811 -24.453 1.00 94.56 75 ILE A N 1
ATOM 549 C CA . ILE A 1 75 ? 3.837 5.015 -23.728 1.00 94.56 75 ILE A CA 1
ATOM 550 C C . ILE A 1 75 ? 2.653 4.590 -24.615 1.00 94.56 75 ILE A C 1
ATOM 552 O O . ILE A 1 75 ? 2.215 5.340 -25.487 1.00 94.56 75 ILE A O 1
ATOM 556 N N . PHE A 1 76 ? 2.145 3.375 -24.393 1.00 95.69 76 PHE A N 1
ATOM 557 C CA . PHE A 1 76 ? 1.092 2.736 -25.185 1.00 95.69 76 PHE A CA 1
ATOM 558 C C . PHE A 1 76 ? -0.307 2.982 -24.609 1.00 95.69 76 PHE A C 1
ATOM 560 O O . PHE A 1 76 ? -1.261 3.201 -25.362 1.00 95.69 76 PHE A O 1
ATOM 567 N N . ALA A 1 77 ? -0.433 2.982 -23.279 1.00 97.06 77 ALA A N 1
ATOM 568 C CA . ALA A 1 77 ? -1.694 3.222 -22.582 1.00 97.06 77 ALA A CA 1
ATOM 569 C C . ALA A 1 77 ? -1.540 4.213 -21.419 1.00 97.06 77 ALA A C 1
ATOM 571 O O . ALA A 1 77 ? -0.593 4.118 -20.637 1.00 97.06 77 ALA A O 1
ATOM 572 N N . LEU A 1 78 ? -2.515 5.117 -21.280 1.00 97.44 78 LEU A N 1
ATOM 573 C CA . LEU A 1 78 ? -2.686 5.998 -20.123 1.00 97.44 78 LEU A CA 1
ATOM 574 C C . LEU A 1 78 ? -3.994 5.654 -19.419 1.00 97.44 78 LEU A C 1
ATOM 576 O O . LEU A 1 78 ? -5.066 5.725 -20.022 1.00 97.44 78 LEU A O 1
ATOM 580 N N . ILE A 1 79 ? -3.906 5.323 -18.137 1.00 97.75 79 ILE A N 1
ATOM 581 C CA . ILE A 1 79 ? -5.058 5.066 -17.281 1.00 97.75 79 ILE A CA 1
ATOM 582 C C . ILE A 1 79 ? -5.184 6.210 -16.286 1.00 97.75 79 ILE A C 1
ATOM 584 O O . ILE A 1 79 ? -4.303 6.411 -15.454 1.00 97.75 79 ILE A O 1
ATOM 588 N N . ILE A 1 80 ? -6.286 6.950 -16.361 1.00 95.69 80 ILE A N 1
ATOM 589 C CA . ILE A 1 80 ? -6.615 8.033 -15.441 1.00 95.69 80 ILE A CA 1
ATOM 590 C C . ILE A 1 80 ? -7.614 7.532 -14.404 1.00 95.69 80 ILE A C 1
ATOM 592 O O . ILE A 1 80 ? -8.657 6.976 -14.741 1.00 95.69 80 ILE A O 1
ATOM 596 N N . THR A 1 81 ? -7.294 7.760 -13.134 1.00 92.38 81 THR A N 1
ATOM 597 C CA . THR A 1 81 ? -8.107 7.340 -11.989 1.00 92.38 81 THR A CA 1
ATOM 598 C C . THR A 1 81 ? -8.099 8.416 -10.890 1.00 92.38 81 THR A C 1
ATOM 600 O O . THR A 1 81 ? -7.107 9.139 -10.747 1.00 92.38 81 THR A O 1
ATOM 603 N N . PRO A 1 82 ? -9.188 8.613 -10.118 1.00 86.38 82 PRO A N 1
ATOM 604 C CA . PRO A 1 82 ? -9.317 9.769 -9.225 1.00 86.38 82 PRO A CA 1
ATOM 605 C C . PRO A 1 82 ? -8.449 9.700 -7.965 1.00 86.38 82 PRO A C 1
ATOM 607 O O . PRO A 1 82 ? -8.132 10.746 -7.390 1.00 86.38 82 PRO A O 1
ATOM 610 N N . THR A 1 83 ? -8.090 8.502 -7.496 1.00 83.75 83 THR A N 1
ATOM 611 C CA . THR A 1 83 ? -7.354 8.318 -6.237 1.00 83.75 83 THR A CA 1
ATOM 612 C C . THR A 1 83 ? -5.980 7.710 -6.477 1.00 83.75 83 THR A C 1
ATOM 614 O O . THR A 1 83 ? -5.760 6.927 -7.398 1.00 83.75 83 THR A O 1
ATOM 617 N N . ARG A 1 84 ? -5.020 8.091 -5.629 1.00 84.94 84 ARG A N 1
ATOM 618 C CA . ARG A 1 84 ? -3.632 7.622 -5.744 1.00 84.94 84 ARG A CA 1
ATOM 619 C C . ARG A 1 84 ? -3.552 6.125 -5.496 1.00 84.94 84 ARG A C 1
ATOM 621 O O . ARG A 1 84 ? -2.779 5.426 -6.129 1.00 84.94 84 ARG A O 1
ATOM 628 N N . GLU A 1 85 ? -4.361 5.634 -4.571 1.00 80.06 85 GLU A N 1
ATOM 629 C CA . GLU A 1 85 ? -4.315 4.244 -4.155 1.00 80.06 85 GLU A CA 1
ATOM 630 C C . GLU A 1 85 ? -4.901 3.313 -5.215 1.00 80.06 85 GLU A C 1
ATOM 632 O O . GLU A 1 85 ? -4.330 2.256 -5.469 1.00 80.06 85 GLU A O 1
ATOM 637 N N . LEU A 1 86 ? -5.987 3.729 -5.878 1.00 82.25 86 LEU A N 1
ATOM 638 C CA . LEU A 1 86 ? -6.524 2.993 -7.020 1.00 82.25 86 LEU A CA 1
ATOM 639 C C . LEU A 1 86 ? -5.518 2.987 -8.183 1.00 82.25 86 LEU A C 1
ATOM 641 O O . LEU A 1 86 ? -5.378 1.968 -8.850 1.00 82.25 86 LEU A O 1
ATOM 645 N N . ALA A 1 87 ? -4.738 4.059 -8.373 1.00 90.19 87 ALA A N 1
ATOM 646 C CA . ALA A 1 87 ? -3.657 4.064 -9.362 1.00 90.19 87 ALA A CA 1
ATOM 647 C C . ALA A 1 87 ? -2.601 2.982 -9.081 1.00 90.19 87 ALA A C 1
ATOM 649 O O . ALA A 1 87 ? -2.248 2.220 -9.979 1.00 90.19 87 ALA A O 1
ATOM 650 N N . PHE A 1 88 ? -2.140 2.862 -7.831 1.00 88.00 88 PHE A N 1
ATOM 651 C CA . PHE A 1 88 ? -1.207 1.798 -7.444 1.00 88.00 88 PHE A CA 1
ATOM 652 C C . PHE A 1 88 ? -1.811 0.407 -7.631 1.00 88.00 88 PHE A C 1
ATOM 654 O O . PHE A 1 88 ? -1.158 -0.462 -8.192 1.00 88.00 88 PHE A O 1
ATOM 661 N N . GLN A 1 89 ? -3.067 0.206 -7.237 1.00 84.69 89 GLN A N 1
ATOM 662 C CA . GLN A 1 89 ? -3.750 -1.075 -7.401 1.00 84.69 89 GLN A CA 1
ATOM 663 C C . GLN A 1 89 ? -3.907 -1.476 -8.872 1.00 84.69 89 GLN A C 1
ATOM 665 O O . GLN A 1 89 ? -3.640 -2.620 -9.228 1.00 84.69 89 GLN A O 1
ATOM 670 N N . ILE A 1 90 ? -4.339 -0.555 -9.737 1.00 91.88 90 ILE A N 1
ATOM 671 C CA . ILE A 1 90 ? -4.402 -0.811 -11.180 1.00 91.88 90 ILE A CA 1
ATOM 672 C C . ILE A 1 90 ? -2.998 -1.163 -11.687 1.00 91.88 90 ILE A C 1
ATOM 674 O O . ILE A 1 90 ? -2.846 -2.127 -12.435 1.00 91.88 90 ILE A O 1
ATOM 678 N N . GLY A 1 91 ? -1.974 -0.439 -11.229 1.00 93.81 91 GLY A N 1
ATOM 679 C CA . GLY A 1 91 ? -0.576 -0.741 -11.517 1.00 93.81 91 GLY A CA 1
ATOM 680 C C . GLY A 1 91 ? -0.159 -2.163 -11.126 1.00 93.81 91 GLY A C 1
ATOM 681 O O . GLY A 1 91 ? 0.391 -2.880 -11.956 1.00 93.81 91 GLY A O 1
ATOM 682 N N . GLU A 1 92 ? -0.482 -2.607 -9.908 1.00 90.50 92 GLU A N 1
ATOM 683 C CA . GLU A 1 92 ? -0.233 -3.977 -9.429 1.00 90.50 92 GLU A CA 1
ATOM 684 C C . GLU A 1 92 ? -0.908 -5.026 -10.328 1.00 90.50 92 GLU A C 1
ATOM 686 O O . GLU A 1 92 ? -0.290 -6.035 -10.668 1.00 90.50 92 GLU A O 1
ATOM 691 N N . GLN A 1 93 ? -2.149 -4.778 -10.767 1.00 91.12 93 GLN A N 1
ATOM 692 C CA . GLN A 1 93 ? -2.867 -5.682 -11.675 1.00 91.12 93 GLN A CA 1
ATOM 693 C C . GLN A 1 93 ? -2.191 -5.772 -13.049 1.00 91.12 93 GLN A C 1
ATOM 695 O O . GLN A 1 93 ? -2.015 -6.869 -13.580 1.00 91.12 93 GLN A O 1
ATOM 700 N N . PHE A 1 94 ? -1.765 -4.639 -13.612 1.00 95.19 94 PHE A N 1
ATOM 701 C CA . PHE A 1 94 ? -0.996 -4.625 -14.858 1.00 95.19 94 PHE A CA 1
ATOM 702 C C . PHE A 1 94 ? 0.348 -5.342 -14.709 1.00 95.19 94 PHE A C 1
ATOM 704 O O . PHE A 1 94 ? 0.712 -6.121 -15.586 1.00 95.19 94 PHE A O 1
ATOM 711 N N . ALA A 1 95 ? 1.068 -5.120 -13.607 1.00 92.88 95 ALA A N 1
ATOM 712 C CA . ALA A 1 95 ? 2.348 -5.771 -13.344 1.00 92.88 95 ALA A CA 1
ATOM 713 C C . ALA A 1 95 ? 2.204 -7.298 -13.228 1.00 92.88 95 ALA A C 1
ATOM 715 O O . ALA A 1 95 ? 3.003 -8.033 -13.807 1.00 92.88 95 ALA A O 1
ATOM 716 N N . ALA A 1 96 ? 1.160 -7.780 -12.542 1.00 90.56 96 ALA A N 1
ATOM 717 C CA . ALA A 1 96 ? 0.877 -9.208 -12.415 1.00 90.56 96 ALA A CA 1
ATOM 718 C C . ALA A 1 96 ? 0.576 -9.854 -13.779 1.00 90.56 96 ALA A C 1
ATOM 720 O O . ALA A 1 96 ? 1.245 -10.812 -14.175 1.00 90.56 96 ALA A O 1
ATOM 721 N N . LEU A 1 97 ? -0.371 -9.286 -14.535 1.00 91.69 97 LEU A N 1
ATOM 722 C CA . LEU A 1 97 ? -0.785 -9.800 -15.847 1.00 91.69 97 LEU A CA 1
ATOM 723 C C . LEU A 1 97 ? 0.316 -9.686 -16.912 1.00 91.69 97 LEU A C 1
ATOM 725 O O . LEU A 1 97 ? 0.462 -10.560 -17.764 1.00 91.69 97 LEU A O 1
ATOM 729 N N . GLY A 1 98 ? 1.075 -8.590 -16.884 1.00 91.50 98 GLY A N 1
ATOM 730 C CA . GLY A 1 98 ? 2.115 -8.258 -17.857 1.00 91.50 98 GLY A CA 1
ATOM 731 C C . GLY A 1 98 ? 3.492 -8.846 -17.543 1.00 91.50 98 GLY A C 1
ATOM 732 O O . GLY A 1 98 ? 4.435 -8.611 -18.301 1.00 91.50 98 GLY A O 1
ATOM 733 N N . SER A 1 99 ? 3.625 -9.615 -16.459 1.00 88.56 99 SER A N 1
ATOM 734 C CA . SER A 1 99 ? 4.893 -10.222 -16.028 1.00 88.56 99 SER A CA 1
ATOM 735 C C . SER A 1 99 ? 5.552 -11.066 -17.129 1.00 88.56 99 SER A C 1
ATOM 737 O O . SER A 1 99 ? 6.764 -10.996 -17.326 1.00 88.56 99 SER A O 1
ATOM 739 N N . ALA A 1 100 ? 4.751 -11.788 -17.919 1.00 86.31 100 ALA A N 1
ATOM 740 C CA . ALA A 1 100 ? 5.218 -12.638 -19.015 1.00 86.31 100 ALA A CA 1
ATOM 741 C C . ALA A 1 100 ? 5.822 -11.874 -20.209 1.00 86.31 100 ALA A C 1
ATOM 743 O O . ALA A 1 100 ? 6.574 -12.467 -20.978 1.00 86.31 100 ALA A O 1
ATOM 744 N N . ILE A 1 101 ? 5.500 -10.586 -20.373 1.00 89.56 101 ILE A N 1
ATOM 745 C CA . ILE A 1 101 ? 5.981 -9.746 -21.485 1.00 89.56 101 ILE A CA 1
ATOM 746 C C . ILE A 1 101 ? 6.952 -8.650 -21.020 1.00 89.56 101 ILE A C 1
ATOM 748 O O . ILE A 1 101 ? 7.224 -7.712 -21.764 1.00 89.56 101 ILE A O 1
ATOM 752 N N . ASN A 1 102 ? 7.464 -8.752 -19.786 1.00 88.88 102 ASN A N 1
ATOM 753 C CA . ASN A 1 102 ? 8.340 -7.753 -19.167 1.00 88.88 102 ASN A CA 1
ATOM 754 C C . ASN A 1 102 ? 7.749 -6.328 -19.231 1.00 88.88 102 ASN A C 1
ATOM 756 O O . ASN A 1 102 ? 8.365 -5.375 -19.721 1.00 88.88 102 ASN A O 1
ATOM 760 N N . LEU A 1 103 ? 6.498 -6.196 -18.781 1.00 93.94 103 LEU A N 1
ATOM 761 C CA . LEU A 1 103 ? 5.772 -4.934 -18.811 1.00 93.94 103 LEU A CA 1
ATOM 762 C C . LEU A 1 103 ? 6.474 -3.851 -17.969 1.00 93.94 103 LEU A C 1
ATOM 764 O O . LEU A 1 103 ? 6.505 -3.927 -16.744 1.00 93.94 103 LEU A O 1
ATOM 768 N N . ARG A 1 104 ? 6.958 -2.788 -18.621 1.00 94.50 104 ARG A N 1
ATOM 769 C CA . ARG A 1 104 ? 7.354 -1.535 -17.966 1.00 94.50 104 ARG A CA 1
ATOM 770 C C . ARG A 1 104 ? 6.117 -0.707 -17.615 1.00 94.50 104 ARG A C 1
ATOM 772 O O . ARG A 1 104 ? 5.345 -0.345 -18.503 1.00 94.50 104 ARG A O 1
ATOM 779 N N . LEU A 1 105 ? 5.954 -0.386 -16.340 1.00 95.25 105 LEU A N 1
ATOM 780 C CA . LEU A 1 105 ? 4.839 0.386 -15.795 1.00 95.25 105 LEU A CA 1
ATOM 781 C C . LEU A 1 105 ? 5.387 1.603 -15.041 1.00 95.25 105 LEU A C 1
ATOM 783 O O . LEU A 1 105 ? 6.415 1.492 -14.380 1.00 95.25 105 LEU A O 1
ATOM 787 N N . CYS A 1 106 ? 4.680 2.729 -15.092 1.00 95.12 106 CYS A N 1
ATOM 788 C CA . CYS A 1 106 ? 4.909 3.869 -14.203 1.00 95.12 106 CYS A CA 1
ATOM 789 C C . CYS A 1 106 ? 3.592 4.303 -13.544 1.00 95.12 106 CYS A C 1
ATOM 791 O O . CYS A 1 106 ? 2.544 4.341 -14.199 1.00 95.12 106 CYS A O 1
ATOM 793 N N . VAL A 1 107 ? 3.641 4.630 -12.248 1.00 96.06 107 VAL A N 1
ATOM 794 C CA . VAL A 1 107 ? 2.481 5.101 -11.477 1.00 96.06 107 VAL A CA 1
ATOM 795 C C . VAL A 1 107 ? 2.684 6.560 -11.059 1.00 96.06 107 VAL A C 1
ATOM 797 O O . VAL A 1 107 ? 3.471 6.883 -10.169 1.00 96.06 107 VAL A O 1
ATOM 800 N N . VAL A 1 108 ? 1.924 7.460 -11.681 1.00 95.31 108 VAL A N 1
ATOM 801 C CA . VAL A 1 108 ? 2.088 8.915 -11.583 1.00 95.31 108 VAL A CA 1
ATOM 802 C C . VAL A 1 108 ? 1.019 9.519 -10.672 1.00 95.31 108 VAL A C 1
ATOM 804 O O . VAL A 1 108 ? -0.127 9.774 -11.050 1.00 95.31 108 VAL A O 1
ATOM 807 N N . THR A 1 109 ? 1.388 9.759 -9.419 1.00 92.81 109 THR A N 1
ATOM 808 C CA . THR A 1 109 ? 0.467 10.242 -8.380 1.00 92.81 109 THR A CA 1
ATOM 809 C C . THR A 1 109 ? 1.059 11.376 -7.548 1.00 92.81 109 THR A C 1
ATOM 811 O O . THR A 1 109 ? 2.274 11.507 -7.394 1.00 92.81 109 THR A O 1
ATOM 814 N N . GLY A 1 110 ? 0.197 12.238 -7.002 1.00 83.75 110 GLY A N 1
ATOM 815 C CA . GLY A 1 110 ? 0.638 13.290 -6.080 1.00 83.75 110 GLY A CA 1
ATOM 816 C C . GLY A 1 110 ? 1.261 12.717 -4.799 1.00 83.75 110 GLY A C 1
ATOM 817 O O . GLY A 1 110 ? 0.920 11.620 -4.373 1.00 83.75 110 GLY A O 1
ATOM 818 N N . GLY A 1 111 ? 2.122 13.482 -4.127 1.00 77.25 111 GLY A N 1
ATOM 819 C CA . GLY A 1 111 ? 2.727 13.070 -2.848 1.00 77.25 111 GLY A CA 1
ATOM 820 C C . GLY A 1 111 ? 3.914 12.109 -2.955 1.00 77.25 111 GLY A C 1
ATOM 821 O O . GLY A 1 111 ? 4.472 11.766 -1.919 1.00 77.25 111 GLY A O 1
ATOM 822 N N . MET A 1 112 ? 4.296 11.717 -4.171 1.00 81.81 112 MET A N 1
ATOM 823 C CA . MET A 1 112 ? 5.620 11.178 -4.487 1.00 81.81 112 MET A CA 1
ATOM 824 C C . MET A 1 112 ? 6.513 12.283 -5.071 1.00 81.81 112 MET A C 1
ATOM 826 O O . MET A 1 112 ? 6.002 13.314 -5.539 1.00 81.81 112 MET A O 1
ATOM 830 N N . GLU A 1 113 ? 7.826 12.045 -5.051 1.00 82.81 113 GLU A N 1
ATOM 831 C CA . GLU A 1 113 ? 8.845 12.953 -5.582 1.00 82.81 113 GLU A CA 1
ATOM 832 C C . GLU A 1 113 ? 8.695 13.164 -7.093 1.00 82.81 113 GLU A C 1
ATOM 834 O O . GLU A 1 113 ? 8.612 12.211 -7.871 1.00 82.81 113 GLU A O 1
ATOM 839 N N . MET A 1 114 ? 8.676 14.434 -7.505 1.00 85.44 114 MET A N 1
ATOM 840 C CA . MET A 1 114 ? 8.436 14.833 -8.897 1.00 85.44 114 MET A CA 1
ATOM 841 C C . MET A 1 114 ? 9.547 14.333 -9.825 1.00 85.44 114 MET A C 1
ATOM 843 O O . MET A 1 114 ? 9.269 13.761 -10.873 1.00 85.44 114 MET A O 1
ATOM 847 N N . VAL A 1 115 ? 10.807 14.496 -9.412 1.00 87.06 115 VAL A N 1
ATOM 848 C CA . VAL A 1 115 ? 11.984 14.144 -10.225 1.00 87.06 115 VAL A CA 1
ATOM 849 C C . VAL A 1 115 ? 12.074 12.634 -10.464 1.00 87.06 115 VAL A C 1
ATOM 851 O O . VAL A 1 115 ? 12.391 12.203 -11.573 1.00 87.06 115 VAL A O 1
ATOM 854 N N . ALA A 1 116 ? 11.733 11.823 -9.457 1.00 87.62 116 ALA A N 1
ATOM 855 C CA . ALA A 1 116 ? 11.709 10.366 -9.585 1.00 87.62 116 ALA A CA 1
ATOM 856 C C . ALA A 1 116 ? 10.665 9.920 -10.622 1.00 87.62 116 ALA A C 1
ATOM 858 O O . ALA A 1 116 ? 10.992 9.178 -11.545 1.00 87.62 116 ALA A O 1
ATOM 859 N N . GLN A 1 117 ? 9.441 10.456 -10.540 1.00 91.19 117 GLN A N 1
ATOM 860 C CA . GLN A 1 117 ? 8.386 10.171 -11.520 1.00 91.19 117 GLN A CA 1
ATOM 861 C C . GLN A 1 117 ? 8.739 10.662 -12.926 1.00 91.19 117 GLN A C 1
ATOM 863 O O . GLN A 1 117 ? 8.474 9.961 -13.898 1.00 91.19 117 GLN A O 1
ATOM 868 N N . ALA A 1 118 ? 9.359 11.840 -13.047 1.00 89.75 118 ALA A N 1
ATOM 869 C CA . ALA A 1 118 ? 9.821 12.350 -14.334 1.00 89.75 118 ALA A CA 1
ATOM 870 C C . ALA A 1 118 ? 10.852 11.396 -14.956 1.00 89.75 118 ALA A C 1
ATOM 872 O O . ALA A 1 118 ? 10.742 11.053 -16.128 1.00 89.75 118 ALA A O 1
ATOM 873 N N . THR A 1 119 ? 11.796 10.894 -14.155 1.00 90.69 119 THR A N 1
ATOM 874 C CA . THR A 1 119 ? 12.803 9.913 -14.595 1.00 90.69 119 THR A CA 1
ATOM 875 C C . THR A 1 119 ? 12.161 8.600 -15.055 1.00 90.69 119 THR A C 1
ATOM 877 O O . THR A 1 119 ? 12.529 8.071 -16.103 1.00 90.69 119 THR A O 1
ATOM 880 N N . GLU A 1 120 ? 11.164 8.089 -14.326 1.00 92.75 120 GLU A N 1
ATOM 881 C CA . GLU A 1 120 ? 10.415 6.895 -14.740 1.00 92.75 120 GLU A CA 1
ATOM 882 C C . GLU A 1 120 ? 9.659 7.114 -16.059 1.00 92.75 120 GLU A C 1
ATOM 884 O O . GLU A 1 120 ? 9.655 6.233 -16.918 1.00 92.75 120 GLU A O 1
ATOM 889 N N . LEU A 1 121 ? 9.064 8.294 -16.260 1.00 93.50 121 LEU A N 1
ATOM 890 C CA . LEU A 1 121 ? 8.392 8.658 -17.511 1.00 93.50 121 LEU A CA 1
ATOM 891 C C . LEU A 1 121 ? 9.379 8.781 -18.683 1.00 93.50 121 LEU A C 1
ATOM 893 O O . LEU A 1 121 ? 9.087 8.289 -19.778 1.00 93.50 121 LEU A O 1
ATOM 897 N N . CYS A 1 122 ? 10.569 9.352 -18.455 1.00 91.31 122 CYS A N 1
ATOM 898 C CA . CYS A 1 122 ? 11.656 9.422 -19.441 1.00 91.31 122 CYS A CA 1
ATOM 899 C C . CYS A 1 122 ? 12.077 8.037 -19.946 1.00 91.31 122 CYS A C 1
ATOM 901 O O . CYS A 1 122 ? 12.454 7.888 -21.109 1.00 91.31 122 CYS A O 1
ATOM 903 N N . ALA A 1 123 ? 11.987 7.012 -19.094 1.00 91.75 123 ALA A N 1
ATOM 904 C CA . ALA A 1 123 ? 12.308 5.631 -19.447 1.00 91.75 123 ALA A CA 1
ATOM 905 C C . ALA A 1 123 ? 11.276 4.976 -20.392 1.00 91.75 123 ALA A C 1
ATOM 907 O O . ALA A 1 123 ? 11.422 3.802 -20.740 1.00 91.75 123 ALA A O 1
ATOM 908 N N . LYS A 1 124 ? 10.248 5.719 -20.835 1.00 93.06 124 LYS A N 1
ATOM 909 C CA . LYS A 1 124 ? 9.210 5.280 -21.784 1.00 93.06 124 LYS A CA 1
ATOM 910 C C . LYS A 1 124 ? 8.546 3.965 -21.334 1.00 93.06 124 LYS A C 1
ATOM 912 O O . LYS A 1 124 ? 8.692 2.927 -22.002 1.00 93.06 124 LYS A O 1
ATOM 917 N N . PRO A 1 125 ? 7.837 3.983 -20.190 1.00 95.56 125 PRO A N 1
ATOM 918 C CA . PRO A 1 125 ? 7.073 2.833 -19.719 1.00 95.56 125 PRO A CA 1
ATOM 919 C C . PRO A 1 125 ? 5.964 2.499 -20.723 1.00 95.56 125 PRO A C 1
ATOM 921 O O . PRO A 1 125 ? 5.452 3.394 -21.389 1.00 95.56 125 PRO A O 1
ATOM 924 N N . HIS A 1 126 ? 5.575 1.226 -20.812 1.00 96.19 126 HIS A N 1
ATOM 925 C CA . HIS A 1 126 ? 4.503 0.778 -21.705 1.00 96.19 126 HIS A CA 1
ATOM 926 C C . HIS A 1 126 ? 3.132 1.294 -21.265 1.00 96.19 126 HIS A C 1
ATOM 928 O O . HIS A 1 126 ? 2.296 1.694 -22.075 1.00 96.19 126 HIS A O 1
ATOM 934 N N . VAL A 1 127 ? 2.898 1.272 -19.953 1.00 97.25 127 VAL A N 1
ATOM 935 C CA . VAL A 1 127 ? 1.623 1.638 -19.341 1.00 97.25 127 VAL A CA 1
ATOM 936 C C . VAL A 1 127 ? 1.875 2.672 -18.252 1.00 97.25 127 VAL A C 1
ATOM 938 O O . VAL A 1 127 ? 2.699 2.463 -17.360 1.00 97.25 127 VAL A O 1
ATOM 941 N N . VAL A 1 128 ? 1.146 3.784 -18.317 1.00 97.56 128 VAL A N 1
ATOM 942 C CA . VAL A 1 128 ? 1.159 4.836 -17.298 1.00 97.56 128 VAL A CA 1
ATOM 943 C C . VAL A 1 128 ? -0.189 4.842 -16.592 1.00 97.56 128 VAL A C 1
ATOM 945 O O . VAL A 1 128 ? -1.228 5.007 -17.229 1.00 97.56 128 VAL A O 1
ATOM 948 N N . VAL A 1 129 ? -0.187 4.683 -15.270 1.00 97.81 129 VAL A N 1
ATOM 949 C CA . VAL A 1 129 ? -1.390 4.831 -14.440 1.00 97.81 129 VAL A CA 1
ATOM 950 C C . VAL A 1 129 ? -1.251 6.105 -13.627 1.00 97.81 129 VAL A C 1
ATOM 952 O O . VAL A 1 129 ? -0.274 6.258 -12.899 1.00 97.81 129 VAL A O 1
ATOM 955 N N . ALA A 1 130 ? -2.200 7.031 -13.732 1.00 96.56 130 ALA A N 1
ATOM 956 C CA . ALA A 1 130 ? -2.024 8.365 -13.184 1.00 96.56 130 ALA A CA 1
ATOM 957 C C . ALA A 1 130 ? -3.275 8.965 -12.538 1.00 96.56 130 ALA A C 1
ATOM 959 O O . ALA A 1 130 ? -4.412 8.716 -12.939 1.00 96.56 130 ALA A O 1
ATOM 960 N N . THR A 1 131 ? -3.043 9.843 -11.560 1.00 94.81 131 THR A N 1
ATOM 961 C CA . THR A 1 131 ? -4.071 10.783 -11.084 1.00 94.81 131 THR A CA 1
ATOM 962 C C . THR A 1 131 ? -4.051 12.066 -11.921 1.00 94.81 131 THR A C 1
ATOM 964 O O . THR A 1 131 ? -2.949 12.552 -12.194 1.00 94.81 131 THR A O 1
ATOM 967 N N . PRO A 1 132 ? -5.211 12.678 -12.249 1.00 93.75 132 PRO A N 1
ATOM 968 C CA . PRO A 1 132 ? -5.284 13.815 -13.171 1.00 93.75 132 PRO A CA 1
ATOM 969 C C . PRO A 1 132 ? -4.349 14.971 -12.815 1.00 93.75 132 PRO A C 1
ATOM 971 O O . PRO A 1 132 ? -3.610 15.445 -13.665 1.00 93.75 132 PRO A O 1
ATOM 974 N N . GLY A 1 133 ? -4.340 15.389 -11.543 1.00 92.62 133 GLY A N 1
ATOM 975 C CA . GLY A 1 133 ? -3.514 16.514 -11.091 1.00 92.62 133 GLY A CA 1
ATOM 976 C C . GLY A 1 133 ? -2.034 16.304 -11.359 1.00 92.62 133 GLY A C 1
ATOM 977 O O . GLY A 1 133 ? -1.428 17.097 -12.061 1.00 92.62 133 GLY A O 1
ATOM 978 N N . ARG A 1 134 ? -1.469 15.190 -10.883 1.00 93.38 134 ARG A N 1
ATOM 979 C CA . ARG A 1 134 ? -0.038 14.937 -11.068 1.00 93.38 134 ARG A CA 1
ATOM 980 C C . ARG A 1 134 ? 0.336 14.748 -12.540 1.00 93.38 134 ARG A C 1
ATOM 982 O O . ARG A 1 134 ? 1.417 15.162 -12.937 1.00 93.38 134 ARG A O 1
ATOM 989 N N . MET A 1 135 ? -0.531 14.123 -13.335 1.00 95.56 135 MET A N 1
ATOM 990 C CA . MET A 1 135 ? -0.272 13.954 -14.764 1.00 95.56 135 MET A CA 1
ATOM 991 C C . MET A 1 135 ? -0.264 15.298 -15.500 1.00 95.56 135 MET A C 1
ATOM 993 O O . MET A 1 135 ? 0.616 15.527 -16.322 1.00 95.56 135 MET A O 1
ATOM 997 N N . ALA A 1 136 ? -1.214 16.184 -15.183 1.00 93.81 136 ALA A N 1
ATOM 998 C CA . ALA A 1 136 ? -1.243 17.540 -15.720 1.00 93.81 136 ALA A CA 1
ATOM 999 C C . ALA A 1 136 ? 0.015 18.324 -15.314 1.00 93.81 136 ALA A C 1
ATOM 1001 O O . ALA A 1 136 ? 0.654 18.895 -16.189 1.00 93.81 136 ALA A O 1
ATOM 1002 N N . ASP A 1 137 ? 0.433 18.246 -14.041 1.00 92.50 137 ASP A N 1
ATOM 1003 C CA . ASP A 1 137 ? 1.667 18.895 -13.575 1.00 92.50 137 ASP A CA 1
ATOM 1004 C C . ASP A 1 137 ? 2.883 18.461 -14.416 1.00 92.50 137 ASP A C 1
ATOM 1006 O O . ASP A 1 137 ? 3.684 19.299 -14.817 1.00 92.50 137 ASP A O 1
ATOM 1010 N N . HIS A 1 138 ? 3.033 17.158 -14.693 1.00 93.12 138 HIS A N 1
ATOM 1011 C CA . HIS A 1 138 ? 4.137 16.631 -15.508 1.00 93.12 138 HIS A CA 1
ATOM 1012 C C . HIS A 1 138 ? 4.069 17.089 -16.966 1.00 93.12 138 HIS A C 1
ATOM 1014 O O . HIS A 1 138 ? 5.102 17.413 -17.534 1.00 93.12 138 HIS A O 1
ATOM 1020 N N . LEU A 1 139 ? 2.874 17.147 -17.560 1.00 92.31 139 LEU A N 1
ATOM 1021 C CA . LEU A 1 139 ? 2.689 17.639 -18.932 1.00 92.31 139 LEU A CA 1
ATOM 1022 C C . LEU A 1 139 ? 2.959 19.143 -19.069 1.00 92.31 1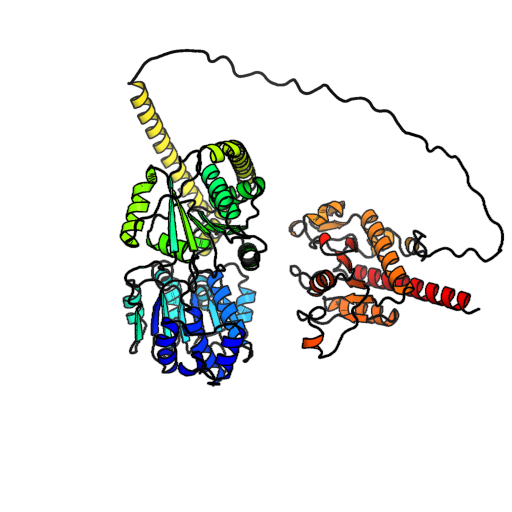39 LEU A C 1
ATOM 1024 O O . LEU A 1 139 ? 3.330 19.594 -20.145 1.00 92.31 139 LEU A O 1
ATOM 1028 N N . GLU A 1 140 ? 2.743 19.917 -18.005 1.00 90.50 140 GLU A N 1
ATOM 1029 C CA . GLU A 1 140 ? 2.978 21.366 -17.990 1.00 90.50 140 GLU A CA 1
ATOM 1030 C C . GLU A 1 140 ? 4.412 21.728 -17.577 1.00 90.50 140 GLU A C 1
ATOM 1032 O O . GLU A 1 140 ? 4.922 22.767 -17.987 1.00 90.50 140 GLU A O 1
ATOM 1037 N N . SER A 1 141 ? 5.059 20.892 -16.759 1.00 84.75 141 SER A N 1
ATOM 1038 C CA . SER A 1 141 ? 6.360 21.200 -16.143 1.00 84.75 141 SER A CA 1
ATOM 1039 C C . SER A 1 141 ? 7.545 20.467 -16.776 1.00 84.75 141 SER A C 1
ATOM 1041 O O . SER A 1 141 ? 8.688 20.770 -16.432 1.00 84.75 141 SER A O 1
ATOM 1043 N N . CYS A 1 142 ? 7.316 19.456 -17.619 1.00 77.38 142 CYS A N 1
ATOM 1044 C CA . CYS A 1 142 ? 8.376 18.598 -18.148 1.00 77.38 142 CYS A CA 1
ATOM 1045 C C . CYS A 1 142 ? 8.192 18.310 -19.644 1.00 77.38 142 CYS A C 1
ATOM 1047 O O . CYS A 1 142 ? 7.186 17.739 -20.050 1.00 77.38 142 CYS A O 1
ATOM 1049 N N . ASP A 1 143 ? 9.236 18.567 -20.436 1.00 77.44 143 ASP A N 1
ATOM 1050 C CA . ASP A 1 143 ? 9.283 18.239 -21.875 1.00 77.44 143 ASP A CA 1
ATOM 1051 C C . ASP A 1 143 ? 9.947 16.878 -22.165 1.00 77.44 143 ASP A C 1
ATOM 1053 O O . ASP A 1 143 ? 10.285 16.541 -23.300 1.00 77.44 143 ASP A O 1
ATOM 1057 N N . THR A 1 144 ? 10.197 16.076 -21.129 1.00 77.81 144 THR A N 1
ATOM 1058 C CA . THR A 1 144 ? 11.061 14.890 -21.220 1.00 77.81 144 THR A CA 1
ATOM 1059 C C . THR A 1 144 ? 10.355 13.625 -21.717 1.00 77.81 144 THR A C 1
ATOM 1061 O O . THR A 1 144 ? 11.006 12.623 -22.022 1.00 77.81 144 THR A O 1
ATOM 1064 N N . PHE A 1 145 ? 9.029 13.653 -21.832 1.00 89.69 145 PHE A N 1
ATOM 1065 C CA . PHE A 1 145 ? 8.218 12.577 -22.394 1.00 89.69 145 PHE A CA 1
ATOM 1066 C C . PHE A 1 145 ? 7.079 13.168 -23.236 1.00 89.69 145 PHE A C 1
ATOM 1068 O O . PHE A 1 145 ? 6.729 14.335 -23.105 1.00 89.69 145 PHE A O 1
ATOM 1075 N N . ASN A 1 146 ? 6.480 12.361 -24.111 1.00 89.75 146 ASN A N 1
ATOM 1076 C CA . ASN A 1 146 ? 5.292 12.760 -24.865 1.00 89.75 146 ASN A CA 1
ATOM 1077 C C . ASN A 1 146 ? 4.314 11.590 -25.002 1.00 89.75 146 ASN A C 1
ATOM 1079 O O . ASN A 1 146 ? 4.686 10.426 -24.841 1.00 89.75 146 ASN A O 1
ATOM 1083 N N . LEU A 1 147 ? 3.058 11.914 -25.306 1.00 93.31 147 LEU A N 1
ATOM 1084 C CA . LEU A 1 147 ? 1.966 10.947 -25.435 1.00 93.31 147 LEU A CA 1
ATOM 1085 C C . LEU A 1 147 ? 1.550 10.717 -26.896 1.00 93.31 147 LEU A C 1
ATOM 1087 O O . LEU A 1 147 ? 0.534 10.077 -27.147 1.00 93.31 147 LEU A O 1
ATOM 1091 N N . ASN A 1 148 ? 2.328 11.197 -27.872 1.00 89.62 148 AS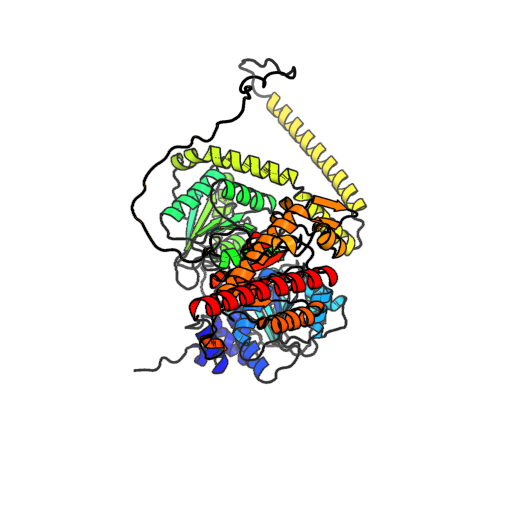N A N 1
ATOM 1092 C CA . ASN A 1 148 ? 1.930 11.268 -29.286 1.00 89.62 148 ASN A CA 1
ATOM 1093 C C . ASN A 1 148 ? 1.599 9.908 -29.922 1.00 89.62 148 ASN A C 1
ATOM 1095 O O . ASN A 1 148 ? 0.820 9.846 -30.869 1.00 89.62 148 ASN A O 1
ATOM 1099 N N . HIS A 1 149 ? 2.172 8.820 -29.404 1.00 88.88 149 HIS A N 1
ATOM 1100 C CA . HIS A 1 149 ? 1.966 7.461 -29.918 1.00 88.88 149 HIS A CA 1
ATOM 1101 C C . HIS A 1 149 ? 1.025 6.610 -29.052 1.00 88.88 149 HIS A C 1
ATOM 1103 O O . HIS A 1 149 ? 0.939 5.396 -29.244 1.00 88.88 149 HIS A O 1
ATOM 1109 N N . LEU A 1 150 ? 0.315 7.227 -28.108 1.00 94.50 150 LEU A N 1
ATOM 1110 C CA . LEU A 1 150 ? -0.615 6.540 -27.222 1.00 94.50 150 LEU A CA 1
ATOM 1111 C C . LEU A 1 150 ? -1.781 5.910 -27.998 1.00 94.50 150 LEU A C 1
ATOM 1113 O O . LEU A 1 150 ? -2.430 6.569 -28.811 1.00 94.50 150 LEU A O 1
ATOM 1117 N N . ARG A 1 151 ? -2.078 4.636 -27.713 1.00 94.38 151 ARG A N 1
ATOM 1118 C CA . ARG A 1 151 ? -3.178 3.884 -28.342 1.00 94.38 151 ARG A CA 1
ATOM 1119 C C . ARG A 1 151 ? -4.412 3.792 -27.472 1.00 94.38 151 ARG A C 1
ATOM 1121 O O . ARG A 1 151 ? -5.507 3.819 -28.020 1.00 94.38 151 ARG A O 1
ATOM 1128 N N . PHE A 1 152 ? -4.249 3.714 -26.154 1.00 96.12 152 PHE A N 1
ATOM 1129 C CA . PHE A 1 152 ? -5.361 3.536 -25.224 1.00 96.12 152 PHE A CA 1
ATOM 1130 C C . PHE A 1 152 ? -5.414 4.646 -24.182 1.00 96.12 152 PHE A C 1
ATOM 1132 O O . PHE A 1 152 ? -4.441 4.892 -23.469 1.00 96.12 152 PHE A O 1
ATOM 1139 N N . LEU A 1 153 ? -6.582 5.274 -24.057 1.00 95.38 153 LEU A N 1
ATOM 1140 C CA . LEU A 1 153 ? -6.939 6.110 -22.918 1.00 95.38 153 LEU A CA 1
ATOM 1141 C C . LEU A 1 153 ? -8.010 5.387 -22.106 1.00 95.38 153 LEU A C 1
ATOM 1143 O O . LEU A 1 153 ? -9.086 5.101 -22.629 1.00 95.38 153 LEU A O 1
ATOM 1147 N N . VAL A 1 154 ? -7.738 5.140 -20.828 1.00 95.38 154 VAL A N 1
ATOM 1148 C CA . VAL A 1 154 ? -8.720 4.591 -19.890 1.00 95.38 154 VAL A CA 1
ATOM 1149 C C . VAL A 1 154 ? -9.099 5.652 -18.865 1.00 95.38 154 VAL A C 1
ATOM 1151 O O . VAL A 1 154 ? -8.222 6.272 -18.267 1.00 95.38 154 VAL A O 1
ATOM 1154 N N . ILE A 1 155 ? -10.396 5.842 -18.638 1.00 92.38 155 ILE A N 1
ATOM 1155 C CA . ILE A 1 155 ? -10.947 6.688 -17.575 1.00 92.38 155 ILE A CA 1
ATOM 1156 C C . ILE A 1 155 ? -11.699 5.774 -16.606 1.00 92.38 155 ILE A C 1
ATOM 1158 O O . ILE A 1 155 ? -12.794 5.305 -16.920 1.00 92.38 155 ILE A O 1
ATOM 1162 N N . ASP A 1 156 ? -11.104 5.500 -15.446 1.00 90.25 156 ASP A N 1
ATOM 1163 C CA . ASP A 1 156 ? -11.698 4.657 -14.402 1.00 90.25 156 ASP A CA 1
ATOM 1164 C C . ASP A 1 156 ? -12.307 5.501 -13.270 1.00 90.25 156 ASP A C 1
ATOM 1166 O O . ASP A 1 156 ? -11.810 6.580 -12.950 1.00 90.25 156 ASP A O 1
ATOM 1170 N N . GLU A 1 157 ? -13.398 5.019 -12.668 1.00 83.69 157 GLU A N 1
ATOM 1171 C CA . GLU A 1 157 ? -14.287 5.805 -11.788 1.00 83.69 157 GLU A CA 1
ATOM 1172 C C . GLU A 1 157 ? -14.719 7.150 -12.415 1.00 83.69 157 GLU A C 1
ATOM 1174 O O . GLU A 1 157 ? -14.616 8.227 -11.814 1.00 83.69 157 GLU A O 1
ATOM 1179 N N . ALA A 1 158 ? -15.203 7.094 -13.659 1.00 80.69 158 ALA A N 1
ATOM 1180 C CA . ALA A 1 158 ? -15.501 8.288 -14.450 1.00 80.69 158 ALA A CA 1
ATOM 1181 C C . ALA A 1 158 ? -16.547 9.228 -13.825 1.00 80.69 158 ALA A C 1
ATOM 1183 O O . ALA A 1 158 ? -16.419 10.443 -13.944 1.00 80.69 158 ALA A O 1
ATOM 1184 N N . ASP A 1 159 ? -17.516 8.692 -13.083 1.00 75.69 159 ASP A N 1
ATOM 1185 C CA . ASP A 1 159 ? -18.513 9.448 -12.308 1.00 75.69 159 ASP A CA 1
ATOM 1186 C C . ASP A 1 159 ? -17.877 10.437 -11.320 1.00 75.69 159 ASP A C 1
ATOM 1188 O O . ASP A 1 159 ? -18.484 11.438 -10.940 1.00 75.69 159 ASP A O 1
ATOM 1192 N N . ARG A 1 160 ? -16.627 10.190 -10.917 1.00 76.19 160 ARG A N 1
ATOM 1193 C CA . ARG A 1 160 ? -15.876 11.065 -10.014 1.00 76.19 160 ARG A CA 1
ATOM 1194 C C . ARG A 1 160 ? -14.865 11.943 -10.699 1.00 76.19 160 ARG A C 1
ATOM 1196 O O . ARG A 1 160 ? -14.567 13.018 -10.188 1.00 76.19 160 ARG A O 1
ATOM 1203 N N . LEU A 1 161 ? -14.293 11.471 -11.795 1.00 81.44 161 LEU A N 1
ATOM 1204 C CA . LEU A 1 161 ? -13.382 12.282 -12.587 1.00 81.44 161 LEU A CA 1
ATOM 1205 C C . LEU A 1 161 ? -14.133 13.426 -13.275 1.00 81.44 161 LEU A C 1
ATOM 1207 O O . LEU A 1 161 ? -13.601 14.529 -13.362 1.00 81.44 161 LEU A O 1
ATOM 1211 N N . LEU A 1 162 ? -15.385 13.176 -13.663 1.00 76.44 162 LEU A N 1
ATOM 1212 C CA . LEU A 1 162 ? -16.229 14.075 -14.449 1.00 76.44 162 LEU A CA 1
ATOM 1213 C C . LEU A 1 162 ? -17.228 14.887 -13.602 1.00 76.44 162 LEU A C 1
ATOM 1215 O O . LEU A 1 162 ? -18.102 15.555 -14.129 1.00 76.44 162 LEU A O 1
ATOM 1219 N N . ASN A 1 163 ? -17.106 14.887 -12.270 1.00 71.12 163 ASN A N 1
ATOM 1220 C CA . ASN A 1 163 ? -17.985 15.672 -11.385 1.00 71.12 163 ASN A CA 1
ATOM 1221 C C . ASN A 1 163 ? -17.559 17.147 -11.213 1.00 71.12 163 ASN A C 1
ATOM 1223 O O . ASN A 1 163 ? -17.890 17.782 -10.210 1.00 71.12 163 ASN A O 1
ATOM 1227 N N . GLY A 1 164 ? -16.762 17.683 -12.140 1.00 67.38 164 GLY A N 1
ATOM 1228 C CA . GLY A 1 164 ? -16.283 19.066 -12.115 1.00 67.38 164 GLY A CA 1
ATOM 1229 C C . GLY A 1 164 ? -14.977 19.310 -11.352 1.00 67.38 164 GLY A C 1
ATOM 1230 O O . GLY A 1 164 ? -14.304 20.309 -11.602 1.00 67.38 164 GLY A O 1
ATOM 1231 N N . ARG A 1 165 ? -14.558 18.413 -10.446 1.00 76.88 165 ARG A N 1
ATOM 1232 C CA . ARG A 1 165 ? -13.371 18.638 -9.595 1.00 76.88 165 ARG A CA 1
ATOM 1233 C C . ARG A 1 165 ? -12.043 18.643 -10.362 1.00 76.88 165 ARG A C 1
ATOM 1235 O O . ARG A 1 165 ? -11.099 19.281 -9.900 1.00 76.88 165 ARG A O 1
ATOM 1242 N N . PHE A 1 166 ? -11.957 17.901 -11.466 1.00 82.94 166 PHE A N 1
ATOM 1243 C CA . PHE A 1 166 ? -10.713 17.671 -12.212 1.00 82.94 166 PHE A CA 1
ATOM 1244 C C . PHE A 1 166 ? -10.731 18.260 -13.629 1.00 82.94 166 PHE A C 1
ATOM 1246 O O . PHE A 1 166 ? -9.881 17.912 -14.445 1.00 82.94 166 PHE A O 1
ATOM 1253 N N . ASN A 1 167 ? -11.701 19.124 -13.943 1.00 84.75 167 ASN A N 1
ATOM 1254 C CA . ASN A 1 167 ? -11.956 19.569 -15.314 1.00 84.75 167 ASN A CA 1
ATOM 1255 C C . ASN A 1 167 ? -10.746 20.250 -15.960 1.00 84.75 167 ASN A C 1
ATOM 1257 O O . ASN A 1 167 ? -10.429 19.949 -17.109 1.00 84.75 167 ASN A O 1
ATOM 1261 N N . ASP A 1 168 ? -10.051 21.124 -15.233 1.00 87.25 168 ASP A N 1
ATOM 1262 C CA . ASP A 1 168 ? -8.881 21.831 -15.765 1.00 87.25 168 ASP A CA 1
ATOM 1263 C C . ASP A 1 168 ? -7.733 20.856 -16.052 1.00 87.25 168 ASP A C 1
ATOM 1265 O O . ASP A 1 168 ? -7.160 20.862 -17.139 1.00 87.25 168 ASP A O 1
ATOM 1269 N N . GLN A 1 169 ? -7.472 19.935 -15.121 1.00 92.06 169 GLN A N 1
ATOM 1270 C CA . GLN A 1 169 ? -6.422 18.925 -15.257 1.00 92.06 169 GLN A CA 1
ATOM 1271 C C . GLN A 1 169 ? -6.720 17.958 -16.411 1.00 92.06 169 GLN A C 1
ATOM 1273 O O . GLN A 1 169 ? -5.835 17.629 -17.197 1.00 92.06 169 GLN A O 1
ATOM 1278 N N . LEU A 1 170 ? -7.975 17.516 -16.545 1.00 90.12 170 LEU A N 1
ATOM 1279 C CA . LEU A 1 170 ? -8.404 16.655 -17.647 1.00 90.12 170 LEU A CA 1
ATOM 1280 C C . LEU A 1 170 ? -8.307 17.377 -18.995 1.00 90.12 170 LEU A C 1
ATOM 1282 O O . LEU A 1 170 ? -7.881 16.765 -19.971 1.00 90.12 170 LEU A O 1
ATOM 1286 N N . ARG A 1 171 ? -8.626 18.678 -19.055 1.00 88.44 171 ARG A N 1
ATOM 1287 C CA . ARG A 1 171 ? -8.432 19.494 -20.265 1.00 88.44 171 ARG A CA 1
ATOM 1288 C C . ARG A 1 171 ? -6.963 19.554 -20.674 1.00 88.44 171 ARG A C 1
ATOM 1290 O O . ARG A 1 171 ? -6.680 19.363 -21.856 1.00 88.44 171 ARG A O 1
ATOM 1297 N N . THR A 1 172 ? -6.044 19.783 -19.733 1.00 91.75 172 THR A N 1
ATOM 1298 C CA . THR A 1 172 ? -4.594 19.744 -19.998 1.00 91.75 172 THR A CA 1
ATOM 1299 C C . THR A 1 172 ? -4.183 18.382 -20.559 1.00 91.75 172 THR A C 1
ATOM 1301 O O . THR A 1 172 ? -3.563 18.317 -21.619 1.00 91.75 172 THR A O 1
ATOM 1304 N N . ILE A 1 173 ? -4.601 17.285 -19.916 1.00 92.88 173 ILE A N 1
ATOM 1305 C CA . ILE A 1 173 ? -4.267 15.927 -20.365 1.00 92.88 173 ILE A CA 1
ATOM 1306 C C . ILE A 1 173 ? -4.805 15.672 -21.773 1.00 92.88 173 ILE A C 1
ATOM 1308 O O . ILE A 1 173 ? -4.047 15.270 -22.648 1.00 92.88 173 ILE A O 1
ATOM 1312 N N . PHE A 1 174 ? -6.090 15.930 -22.025 1.00 90.19 174 PHE A N 1
ATOM 1313 C CA . PHE A 1 174 ? -6.713 15.639 -23.318 1.00 90.19 174 PHE A CA 1
ATOM 1314 C C . PHE A 1 174 ? -6.105 16.434 -24.475 1.00 90.19 174 PHE A C 1
ATOM 1316 O O . PHE A 1 174 ? -6.062 15.913 -25.588 1.00 90.19 174 PHE A O 1
ATOM 1323 N N . ARG A 1 175 ? -5.587 17.643 -24.224 1.00 89.75 175 ARG A N 1
ATOM 1324 C CA . ARG A 1 175 ? -4.850 18.431 -25.228 1.00 89.75 175 ARG A CA 1
ATOM 1325 C C . ARG A 1 175 ? -3.528 17.787 -25.645 1.00 89.75 175 ARG A C 1
ATOM 1327 O O . ARG A 1 175 ? -3.138 17.939 -26.796 1.00 89.75 175 ARG A O 1
ATOM 1334 N N . ALA A 1 176 ? -2.865 17.069 -24.740 1.00 91.44 176 ALA A N 1
ATOM 1335 C CA . ALA A 1 176 ? -1.601 16.387 -25.015 1.00 91.44 176 ALA A CA 1
ATOM 1336 C C . ALA A 1 176 ? -1.776 15.010 -25.689 1.00 91.44 176 ALA A C 1
ATOM 1338 O O . ALA A 1 176 ? -0.790 14.386 -26.080 1.00 91.44 176 ALA A O 1
ATOM 1339 N N . LEU A 1 177 ? -3.010 14.501 -25.803 1.00 92.19 177 LEU A N 1
ATOM 1340 C CA . LEU A 1 177 ? -3.282 13.179 -26.370 1.00 92.19 177 LEU A CA 1
ATOM 1341 C C . LEU A 1 177 ? -3.440 13.214 -27.900 1.00 92.19 177 LEU A C 1
ATOM 1343 O O . LEU A 1 177 ? -4.027 14.150 -28.446 1.00 92.19 177 LEU A O 1
ATOM 1347 N N . PRO A 1 178 ? -3.035 12.145 -28.610 1.00 91.56 178 PRO A N 1
ATOM 1348 C CA . PRO A 1 178 ? -3.187 12.057 -30.055 1.00 91.56 178 PRO A CA 1
ATOM 1349 C C . PRO A 1 178 ? -4.658 11.941 -30.463 1.00 91.56 178 PRO A C 1
ATOM 1351 O O . PRO A 1 178 ? -5.510 11.473 -29.698 1.00 91.56 178 PRO A O 1
ATOM 1354 N N . LYS A 1 179 ? -4.972 12.327 -31.706 1.00 86.50 179 LYS A N 1
ATOM 1355 C CA . LYS A 1 179 ? -6.327 12.189 -32.270 1.00 86.50 179 LYS A CA 1
ATOM 1356 C C . LYS A 1 179 ? -6.739 10.718 -32.392 1.00 86.50 179 LYS A C 1
ATOM 1358 O O . LYS A 1 179 ? -7.838 10.357 -31.984 1.00 86.50 179 LYS A O 1
ATOM 1363 N N . GLN A 1 180 ? -5.851 9.871 -32.916 1.00 88.19 180 GLN A N 1
ATOM 1364 C CA . GLN A 1 180 ? -6.110 8.445 -33.108 1.00 88.19 180 GLN A CA 1
ATOM 1365 C C . GLN A 1 180 ? -5.737 7.650 -31.852 1.00 88.19 180 GLN A C 1
ATOM 1367 O O . GLN A 1 180 ? -4.578 7.314 -31.639 1.00 88.19 180 GLN A O 1
ATOM 1372 N N . LYS A 1 181 ? -6.746 7.325 -31.048 1.00 91.62 181 LYS A N 1
ATOM 1373 C CA . LYS A 1 181 ? -6.656 6.474 -29.855 1.00 91.62 181 LYS A CA 1
ATOM 1374 C C . LYS A 1 181 ? -8.003 5.795 -29.616 1.00 91.62 181 LYS A C 1
ATOM 1376 O O . LYS A 1 181 ? -9.016 6.275 -30.121 1.00 91.62 181 LYS A O 1
ATOM 1381 N N . GLN A 1 182 ? -7.999 4.700 -28.876 1.00 93.06 182 GLN A N 1
ATOM 1382 C CA . GLN A 1 182 ? -9.193 4.032 -28.377 1.00 93.06 182 GLN A CA 1
ATOM 1383 C C . GLN A 1 182 ? -9.474 4.518 -26.953 1.00 93.06 182 GLN A C 1
ATOM 1385 O O . GLN A 1 182 ? -8.560 4.589 -26.123 1.00 93.06 182 GLN A O 1
ATOM 1390 N N . ILE A 1 183 ? -10.723 4.887 -26.683 1.00 92.31 183 ILE A N 1
ATOM 1391 C CA . ILE A 1 183 ? -11.162 5.437 -25.399 1.00 92.31 183 ILE A CA 1
ATOM 1392 C C . ILE A 1 183 ? -12.019 4.403 -24.679 1.00 92.31 183 ILE A C 1
ATOM 1394 O O . ILE A 1 183 ? -13.037 3.937 -25.193 1.00 92.31 183 ILE A O 1
ATOM 1398 N N . LEU A 1 184 ? -11.610 4.062 -23.460 1.00 93.12 184 LEU A N 1
ATOM 1399 C CA . LEU A 1 184 ? -12.314 3.129 -22.595 1.00 93.12 184 LEU A CA 1
ATOM 1400 C C . LEU A 1 184 ? -12.722 3.842 -21.307 1.00 93.12 184 LEU A C 1
ATOM 1402 O O . LEU A 1 184 ? -11.882 4.385 -20.594 1.00 93.12 184 LEU A O 1
ATOM 1406 N N . LEU A 1 185 ? -14.008 3.831 -20.986 1.00 89.69 185 LEU A N 1
ATOM 1407 C CA . LEU A 1 185 ? -14.545 4.472 -19.797 1.00 89.69 185 LEU A CA 1
ATOM 1408 C C . LEU A 1 185 ? -15.243 3.456 -18.909 1.00 89.69 185 LEU A C 1
ATOM 1410 O O . LEU A 1 185 ? -16.092 2.693 -19.367 1.00 89.69 185 LEU A O 1
ATOM 1414 N N . PHE A 1 186 ? -14.921 3.490 -17.621 1.00 87.50 186 PHE A N 1
ATOM 1415 C CA . PHE A 1 186 ? -15.514 2.609 -16.630 1.00 87.50 186 PHE A CA 1
ATOM 1416 C C . PHE A 1 186 ? -16.050 3.399 -15.440 1.00 87.50 186 PHE A C 1
ATOM 1418 O O . PHE A 1 186 ? -15.386 4.273 -14.882 1.00 87.50 186 PHE A O 1
ATOM 1425 N N . SER A 1 187 ? -17.280 3.082 -15.036 1.00 80.25 187 SER A N 1
ATOM 1426 C CA . SER A 1 187 ? -17.932 3.705 -13.880 1.00 80.25 187 SER A CA 1
ATOM 1427 C C . SER A 1 187 ? -18.809 2.710 -13.119 1.00 80.25 187 SER A C 1
ATOM 1429 O O . SER A 1 187 ? -19.122 1.613 -13.595 1.00 80.25 187 SER A O 1
ATOM 1431 N N . ALA A 1 188 ? -19.120 3.042 -11.865 1.00 70.69 188 ALA A N 1
ATOM 1432 C CA . ALA A 1 188 ? -20.076 2.310 -11.041 1.00 70.69 188 ALA A CA 1
ATOM 1433 C C . ALA A 1 188 ? -21.534 2.683 -11.344 1.00 70.69 188 ALA A C 1
ATOM 1435 O O . ALA A 1 188 ? -22.419 1.854 -11.150 1.00 70.69 188 ALA A O 1
ATOM 1436 N N . THR A 1 189 ? -21.786 3.901 -11.822 1.00 64.56 189 THR A N 1
ATOM 1437 C CA . THR A 1 189 ? -23.138 4.424 -12.033 1.00 64.56 189 THR A CA 1
ATOM 1438 C C . THR A 1 189 ? -23.272 5.059 -13.397 1.00 64.56 189 THR A C 1
ATOM 1440 O O . THR A 1 189 ? -22.322 5.633 -13.920 1.00 64.56 189 THR A O 1
ATOM 1443 N N . MET A 1 190 ? -24.485 5.022 -13.938 1.00 63.47 190 MET A N 1
ATOM 1444 C CA . MET A 1 190 ? -24.808 5.815 -15.111 1.00 63.47 190 MET A CA 1
ATOM 1445 C C . MET A 1 190 ? -25.177 7.233 -14.693 1.00 63.47 190 MET A C 1
ATOM 1447 O O . MET A 1 190 ? -26.196 7.452 -14.047 1.00 63.47 190 MET A O 1
ATOM 1451 N N . THR A 1 191 ? -24.292 8.174 -15.005 1.00 59.91 191 THR A N 1
ATOM 1452 C CA . THR A 1 191 ? -24.443 9.617 -14.778 1.00 59.91 191 THR A CA 1
ATOM 1453 C C . THR A 1 191 ? -24.271 10.376 -16.095 1.00 59.91 191 THR A C 1
ATOM 1455 O O . THR A 1 191 ? -23.833 9.797 -17.093 1.00 59.91 191 THR A O 1
ATOM 1458 N N . ASP A 1 192 ? -24.543 11.685 -16.068 1.00 54.97 192 ASP A N 1
ATOM 1459 C CA . ASP A 1 192 ? -24.350 12.668 -17.158 1.00 54.97 192 ASP A CA 1
ATOM 1460 C C . ASP A 1 192 ? -22.939 12.630 -17.792 1.00 54.97 192 ASP A C 1
ATOM 1462 O O . ASP A 1 192 ? -22.708 13.095 -18.904 1.00 54.97 192 ASP A O 1
ATOM 1466 N N . SER A 1 193 ? -22.001 11.962 -17.120 1.00 53.16 193 SER A N 1
ATOM 1467 C CA . SER A 1 193 ? -20.678 11.543 -17.586 1.00 53.16 193 SER A CA 1
ATOM 1468 C C . SER A 1 193 ? -20.655 10.891 -18.978 1.00 53.16 193 SER A C 1
ATOM 1470 O O . SER A 1 193 ? -19.648 10.993 -19.674 1.00 53.16 193 SER A O 1
ATOM 1472 N N . ILE A 1 194 ? -21.732 10.214 -19.403 1.00 60.53 194 ILE A N 1
ATOM 1473 C CA . ILE A 1 194 ? -21.824 9.646 -20.762 1.00 60.53 194 ILE A CA 1
ATOM 1474 C C . ILE A 1 194 ? -21.826 10.757 -21.817 1.00 60.53 194 ILE A C 1
ATOM 1476 O O . ILE A 1 194 ? -21.203 10.599 -22.866 1.00 60.53 194 ILE A O 1
ATOM 1480 N N . GLU A 1 195 ? -22.535 11.859 -21.565 1.00 61.00 195 GLU A N 1
ATOM 1481 C CA . GLU A 1 195 ? -22.684 12.948 -22.533 1.00 61.00 195 GLU A CA 1
ATOM 1482 C C . GLU A 1 195 ? -21.367 13.696 -22.715 1.00 61.00 195 GLU A C 1
ATOM 1484 O O . GLU A 1 195 ? -20.931 13.892 -23.848 1.00 61.00 195 GLU A O 1
ATOM 1489 N N . GLU A 1 196 ? -20.665 13.996 -21.621 1.00 60.03 196 GLU A N 1
ATOM 1490 C CA . GLU A 1 196 ? -19.337 14.614 -21.684 1.00 60.03 196 GLU A CA 1
ATOM 1491 C C . GLU A 1 196 ? -18.331 13.736 -22.439 1.00 60.03 196 GLU A C 1
ATOM 1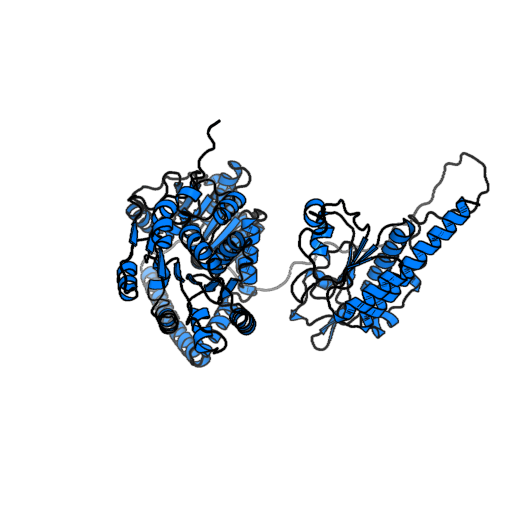493 O O . GLU A 1 196 ? -17.532 14.237 -23.224 1.00 60.03 196 GLU A O 1
ATOM 1498 N N . VAL A 1 197 ? -18.394 12.413 -22.293 1.00 58.22 197 VAL A N 1
ATOM 1499 C CA . VAL A 1 197 ? -17.457 11.502 -22.974 1.00 58.22 197 VAL A CA 1
ATOM 1500 C C . VAL A 1 197 ? -17.809 11.302 -24.441 1.00 58.22 197 VAL A C 1
ATOM 1502 O O . VAL A 1 197 ? -16.906 11.209 -25.275 1.00 58.22 197 VAL A O 1
ATOM 1505 N N . LYS A 1 198 ? -19.101 11.340 -24.786 1.00 62.81 198 LYS A N 1
ATOM 1506 C CA . LYS A 1 198 ? -19.545 11.407 -26.183 1.00 62.81 198 LYS A CA 1
ATOM 1507 C C . LYS A 1 198 ? -19.005 12.641 -26.911 1.00 62.81 198 LYS A C 1
ATOM 1509 O O . LYS A 1 198 ? -18.799 12.558 -28.113 1.00 62.81 198 LYS A O 1
ATOM 1514 N N . THR A 1 199 ? -18.723 13.748 -26.214 1.00 65.44 199 THR A N 1
ATOM 1515 C CA . THR A 1 199 ? -18.073 14.917 -26.845 1.00 65.44 199 THR A CA 1
ATOM 1516 C C . THR A 1 199 ? -16.584 14.713 -27.143 1.00 65.44 199 THR A C 1
ATOM 1518 O O . THR A 1 199 ? -16.028 15.417 -27.983 1.00 65.44 199 THR A O 1
ATOM 1521 N N . ILE A 1 200 ? -15.928 13.760 -26.471 1.00 64.44 200 ILE A N 1
ATOM 1522 C CA . ILE A 1 200 ? -14.478 13.526 -26.572 1.00 64.44 200 ILE A CA 1
ATOM 1523 C C . ILE A 1 200 ? -14.155 12.423 -27.594 1.00 64.44 200 ILE A C 1
ATOM 1525 O O . ILE A 1 200 ? -13.079 12.430 -28.198 1.00 64.44 200 ILE A O 1
ATOM 1529 N N . THR A 1 201 ? -15.068 11.473 -27.801 1.00 65.88 201 THR A N 1
ATOM 1530 C CA . THR A 1 201 ? -14.925 10.423 -28.820 1.00 65.88 201 THR A CA 1
ATOM 1531 C C . THR A 1 201 ? -15.416 10.883 -30.196 1.00 65.88 201 THR A C 1
ATOM 1533 O O . THR A 1 201 ? -16.364 11.650 -30.323 1.00 65.88 201 THR A O 1
ATOM 1536 N N . SER A 1 202 ? -14.753 10.407 -31.250 1.00 60.78 202 SER A N 1
ATOM 1537 C CA . SER A 1 202 ? -15.119 10.663 -32.653 1.00 60.78 202 SER A CA 1
ATOM 1538 C C . SER A 1 202 ? -15.616 9.402 -33.373 1.00 60.78 202 SER A C 1
ATOM 1540 O O . SER A 1 202 ? -15.721 9.404 -34.597 1.00 60.78 202 SER A O 1
ATOM 1542 N N . LYS A 1 203 ? -15.859 8.306 -32.641 1.00 71.12 203 LYS A N 1
ATOM 1543 C CA . LYS A 1 203 ? -16.210 6.987 -33.186 1.00 71.12 203 LYS A CA 1
ATOM 1544 C C . LYS A 1 203 ? -17.473 6.429 -32.538 1.00 71.12 203 LYS A C 1
ATOM 1546 O O . LYS A 1 203 ? -17.932 6.920 -31.512 1.00 71.12 203 LYS A O 1
ATOM 1551 N N . GLU A 1 204 ? -18.021 5.382 -33.148 1.00 79.75 204 GLU A N 1
ATOM 1552 C CA . GLU A 1 204 ? -19.083 4.576 -32.550 1.00 79.75 204 GLU A CA 1
ATOM 1553 C C . GLU A 1 204 ? -18.610 3.982 -31.211 1.00 79.75 204 GLU A C 1
ATOM 1555 O O . GLU A 1 204 ? -17.538 3.376 -31.127 1.00 79.75 204 GLU A O 1
ATOM 1560 N N . VAL A 1 205 ? -19.410 4.186 -30.161 1.00 85.38 205 VAL A N 1
ATOM 1561 C CA . VAL A 1 205 ? -19.095 3.770 -28.790 1.00 85.38 205 VAL A CA 1
ATOM 1562 C C . VAL A 1 205 ? -19.995 2.614 -28.389 1.00 85.38 205 VAL A C 1
ATOM 1564 O O . VAL A 1 205 ? -21.221 2.740 -28.380 1.00 85.38 205 VAL A O 1
ATOM 1567 N N . PHE A 1 206 ? -19.391 1.505 -27.979 1.00 88.94 206 PHE A N 1
ATOM 1568 C CA . PHE A 1 206 ? -20.106 0.399 -27.365 1.00 88.94 206 PHE A CA 1
ATOM 1569 C C . PHE A 1 206 ? -20.461 0.732 -25.910 1.00 88.94 206 PHE A C 1
ATOM 1571 O O . PHE A 1 206 ? -19.594 1.115 -25.127 1.00 88.94 206 PHE A O 1
ATOM 1578 N N . ILE A 1 207 ? -21.728 0.565 -25.524 1.00 86.69 207 ILE A N 1
ATOM 1579 C CA . ILE A 1 207 ? -22.200 0.836 -24.160 1.00 86.69 207 ILE A CA 1
ATOM 1580 C C . ILE A 1 207 ? -22.701 -0.468 -23.544 1.00 86.69 207 ILE A C 1
ATOM 1582 O O . ILE A 1 207 ? -23.710 -1.018 -23.977 1.00 86.69 207 ILE A O 1
ATOM 1586 N N . CYS A 1 208 ? -22.019 -0.936 -22.501 1.00 83.06 208 CYS A N 1
ATOM 1587 C CA . CYS A 1 208 ? -22.456 -2.071 -21.697 1.00 83.06 208 CYS A CA 1
ATOM 1588 C C . CYS A 1 208 ? -23.158 -1.567 -20.434 1.00 83.06 208 CYS A C 1
ATOM 1590 O O . CYS A 1 208 ? -22.542 -0.884 -19.608 1.00 83.06 208 CYS A O 1
ATOM 1592 N N . LYS A 1 209 ? -24.430 -1.941 -20.268 1.00 74.50 209 LYS A N 1
ATOM 1593 C CA . LYS A 1 209 ? -25.232 -1.680 -19.066 1.00 74.50 209 LYS A CA 1
ATOM 1594 C C . LYS A 1 209 ? -25.479 -2.993 -18.324 1.00 74.50 209 LYS A C 1
ATOM 1596 O O . LYS A 1 209 ? -25.642 -4.029 -18.957 1.00 74.50 209 LYS A O 1
ATOM 1601 N N . SER A 1 210 ? -25.474 -2.952 -16.995 1.00 62.03 210 SER A N 1
ATOM 1602 C CA . SER A 1 210 ? -25.988 -4.051 -16.175 1.00 62.03 210 SER A CA 1
ATOM 1603 C C . SER A 1 210 ? -27.497 -3.876 -15.990 1.00 62.03 210 SER A C 1
ATOM 1605 O O . SER A 1 210 ? -27.902 -2.830 -15.489 1.00 62.03 210 SER A O 1
ATOM 1607 N N . ASP A 1 211 ? -28.290 -4.885 -16.348 1.00 49.25 211 ASP A N 1
ATOM 1608 C CA . ASP A 1 211 ? -29.768 -4.863 -16.354 1.00 49.25 211 ASP A CA 1
ATOM 1609 C C . ASP A 1 211 ? -30.437 -4.956 -14.961 1.00 49.25 211 ASP A C 1
ATOM 1611 O O . ASP A 1 211 ? -31.644 -5.147 -14.863 1.00 49.25 211 ASP A O 1
ATOM 1615 N N . GLU A 1 212 ? -29.692 -4.833 -13.858 1.00 51.69 212 GLU A N 1
ATOM 1616 C CA . GLU A 1 212 ? -30.250 -4.977 -12.505 1.00 51.69 212 GLU A CA 1
ATOM 1617 C C . GLU A 1 212 ? -30.560 -3.616 -11.858 1.00 51.69 212 GLU A C 1
ATOM 1619 O O . GLU A 1 212 ? -29.644 -2.854 -11.537 1.00 51.69 212 GLU A O 1
ATOM 1624 N N . ASP A 1 213 ? -31.845 -3.358 -11.584 1.00 45.53 213 ASP A N 1
ATOM 1625 C CA . ASP A 1 213 ? -32.350 -2.160 -10.883 1.00 45.53 213 ASP A CA 1
ATOM 1626 C C . ASP A 1 213 ? -31.814 -2.013 -9.442 1.00 45.53 213 ASP A C 1
ATOM 1628 O O . ASP A 1 213 ? -31.830 -0.922 -8.862 1.00 45.53 213 ASP A O 1
ATOM 1632 N N . VAL A 1 214 ? -31.299 -3.097 -8.847 1.00 52.59 214 VAL A N 1
ATOM 1633 C CA . VAL A 1 214 ? -30.778 -3.105 -7.474 1.00 52.59 214 VAL A CA 1
ATOM 1634 C C . VAL A 1 214 ? -29.281 -2.787 -7.466 1.00 52.59 214 VAL A C 1
ATOM 1636 O O . VAL A 1 214 ? -28.437 -3.573 -7.904 1.00 52.59 214 VAL A O 1
ATOM 1639 N N . LEU A 1 215 ? -28.930 -1.626 -6.905 1.00 58.47 215 LEU A N 1
ATOM 1640 C CA . LEU A 1 215 ? -27.547 -1.133 -6.808 1.00 58.47 215 LEU A CA 1
ATOM 1641 C C . LEU A 1 215 ? -26.650 -1.986 -5.889 1.00 58.47 215 LEU A C 1
ATOM 1643 O O . LEU A 1 215 ? -25.426 -1.963 -6.033 1.00 58.47 215 LEU A O 1
ATOM 1647 N N . THR A 1 216 ? -27.241 -2.737 -4.957 1.00 59.25 216 THR A N 1
ATOM 1648 C CA . THR A 1 216 ? -26.550 -3.673 -4.055 1.00 59.25 216 THR A CA 1
ATOM 1649 C C . THR A 1 216 ? -26.634 -5.119 -4.560 1.00 59.25 216 THR A C 1
ATOM 1651 O O . THR A 1 216 ? -27.457 -5.445 -5.410 1.00 59.25 216 THR A O 1
ATOM 1654 N N . VAL A 1 217 ? -25.742 -5.989 -4.081 1.00 65.06 217 VAL A N 1
ATOM 1655 C CA . VAL A 1 217 ? -25.746 -7.426 -4.421 1.00 65.06 217 VAL A CA 1
ATOM 1656 C C . VAL A 1 217 ? -26.741 -8.164 -3.512 1.00 65.06 217 VAL A C 1
ATOM 1658 O O . VAL A 1 217 ? -26.916 -7.755 -2.364 1.00 65.06 217 VAL A O 1
ATOM 1661 N N . SER A 1 218 ? -27.394 -9.222 -3.997 1.00 66.69 218 SER A N 1
ATOM 1662 C CA . SER A 1 218 ? -28.393 -10.010 -3.251 1.00 66.69 218 SER A CA 1
ATOM 1663 C C . SER A 1 218 ? -27.850 -10.638 -1.966 1.00 66.69 218 SER A C 1
ATOM 1665 O O . SER A 1 218 ? -28.578 -10.770 -0.988 1.00 66.69 218 SER A O 1
ATOM 1667 N N . GLU A 1 219 ? -26.564 -10.985 -1.934 1.00 78.31 219 GLU A N 1
ATOM 1668 C CA . GLU A 1 219 ? -25.911 -11.659 -0.804 1.00 78.31 219 GLU A CA 1
ATOM 1669 C C . GLU A 1 219 ? -25.472 -10.683 0.311 1.00 78.31 219 GLU A C 1
ATOM 1671 O O . GLU A 1 219 ? -24.815 -11.080 1.280 1.00 78.31 219 GLU A O 1
ATOM 1676 N N . LEU A 1 220 ? -25.805 -9.394 0.181 1.00 84.56 220 LEU A N 1
ATOM 1677 C CA . LEU A 1 220 ? -25.478 -8.356 1.153 1.00 84.56 220 LEU A CA 1
ATOM 1678 C C . LEU A 1 220 ? -26.576 -8.209 2.216 1.00 84.56 220 LEU A C 1
ATOM 1680 O O . LEU A 1 220 ? -27.645 -7.656 1.956 1.00 84.56 220 LEU A O 1
ATOM 1684 N N . ASN A 1 221 ? -26.264 -8.590 3.454 1.00 89.50 221 ASN A N 1
ATOM 1685 C CA . ASN A 1 221 ? -27.119 -8.336 4.608 1.00 89.50 221 ASN A CA 1
ATOM 1686 C C . ASN A 1 221 ? -26.870 -6.928 5.157 1.00 89.50 221 ASN A C 1
ATOM 1688 O O . ASN A 1 221 ? -25.754 -6.599 5.562 1.00 89.50 221 ASN A O 1
ATOM 1692 N N . GLN A 1 222 ? -27.910 -6.095 5.180 1.00 92.06 222 GLN A N 1
ATOM 1693 C CA . GLN A 1 222 ? -27.819 -4.689 5.576 1.00 92.06 222 GLN A CA 1
ATOM 1694 C C . GLN A 1 222 ? -28.639 -4.442 6.837 1.00 92.06 222 GLN A C 1
ATOM 1696 O O . GLN A 1 222 ? -29.852 -4.673 6.859 1.00 92.06 222 GLN A O 1
ATOM 1701 N N . PHE A 1 223 ? -27.969 -3.945 7.871 1.00 95.19 223 PHE A N 1
ATOM 1702 C CA . PHE A 1 223 ? -28.567 -3.681 9.164 1.00 95.19 223 PHE A CA 1
ATOM 1703 C C . PHE A 1 223 ? -28.307 -2.265 9.676 1.00 95.19 223 PHE A C 1
ATOM 1705 O O . PHE A 1 223 ? -27.358 -1.589 9.267 1.00 95.19 223 PHE A O 1
ATOM 1712 N N . TYR A 1 224 ? -29.124 -1.844 10.636 1.00 95.81 224 TYR A N 1
ATOM 1713 C CA . TYR A 1 224 ? -28.894 -0.660 11.451 1.00 95.81 224 TYR A CA 1
ATOM 1714 C C . TYR A 1 224 ? -28.868 -1.005 12.944 1.00 95.81 224 TYR A C 1
ATOM 1716 O O . TYR A 1 224 ? -29.544 -1.926 13.387 1.00 95.81 224 TYR A O 1
ATOM 1724 N N . VAL A 1 225 ? -28.114 -0.237 13.728 1.00 95.88 225 VAL A N 1
ATOM 1725 C CA . VAL A 1 225 ? -28.136 -0.255 15.197 1.00 95.88 225 VAL A CA 1
ATOM 1726 C C . VAL A 1 225 ? -28.573 1.125 15.660 1.00 95.88 225 VAL A C 1
ATOM 1728 O O . VAL A 1 225 ? -27.882 2.115 15.398 1.00 95.88 225 VAL A O 1
ATOM 1731 N N . LEU A 1 226 ? -29.711 1.208 16.347 1.00 93.38 226 LEU A N 1
ATOM 1732 C CA . LEU A 1 226 ? -30.165 2.461 16.941 1.00 93.38 226 LEU A CA 1
ATOM 1733 C C . LEU A 1 226 ? -29.374 2.725 18.228 1.00 93.38 226 LEU A C 1
ATOM 1735 O O . LEU A 1 226 ? -29.411 1.930 19.164 1.00 93.38 226 LEU A O 1
ATOM 1739 N N . CYS A 1 227 ? -28.656 3.844 18.288 1.00 92.69 227 CYS A N 1
ATOM 1740 C CA . CYS A 1 227 ? -27.816 4.189 19.431 1.00 92.69 227 CYS A CA 1
ATOM 1741 C C . CYS A 1 227 ? -27.937 5.675 19.823 1.00 92.69 227 CYS A C 1
ATOM 1743 O O . CYS A 1 227 ? -28.034 6.556 18.962 1.00 92.69 227 CYS A O 1
ATOM 1745 N N . PRO A 1 228 ? -27.899 6.004 21.128 1.00 90.62 228 PRO A N 1
ATOM 1746 C CA . PRO A 1 228 ? -27.783 7.386 21.577 1.00 90.62 228 PRO A CA 1
ATOM 1747 C C . PRO A 1 228 ? -26.431 7.992 21.182 1.00 90.62 228 PRO A C 1
ATOM 1749 O O . PRO A 1 228 ? -25.389 7.362 21.356 1.00 90.62 228 PRO A O 1
ATOM 1752 N N . ASN A 1 229 ? -26.425 9.259 20.757 1.00 87.75 229 ASN A N 1
ATOM 1753 C CA . ASN A 1 229 ? -25.200 9.965 20.347 1.00 87.75 229 ASN A CA 1
ATOM 1754 C C . ASN A 1 229 ? -24.083 9.921 21.394 1.00 87.75 229 ASN A C 1
ATOM 1756 O O . ASN A 1 229 ? -22.922 9.731 21.054 1.00 87.75 229 ASN A O 1
ATOM 1760 N N . HIS A 1 230 ? -24.428 10.070 22.673 1.00 86.06 230 HIS A N 1
ATOM 1761 C CA . HIS A 1 230 ? -23.445 10.094 23.754 1.00 86.06 230 HIS A CA 1
ATOM 1762 C C . HIS A 1 230 ? -22.824 8.720 24.048 1.00 86.06 230 HIS A C 1
ATOM 1764 O O . HIS A 1 230 ? -21.804 8.677 24.727 1.00 86.06 230 HIS A O 1
ATOM 1770 N N . ALA A 1 231 ? -23.409 7.620 23.567 1.00 89.62 231 ALA A N 1
ATOM 1771 C CA . ALA A 1 231 ? -22.936 6.255 23.804 1.00 89.62 231 ALA A CA 1
ATOM 1772 C C . ALA A 1 231 ? -22.489 5.539 22.518 1.00 89.62 231 ALA A C 1
ATOM 1774 O O . ALA A 1 231 ? -22.164 4.353 22.562 1.00 89.62 231 ALA A O 1
ATOM 1775 N N . ARG A 1 232 ? -22.467 6.243 21.379 1.00 93.38 232 ARG A N 1
ATOM 1776 C CA . ARG A 1 232 ? -22.208 5.678 20.047 1.00 93.38 232 ARG A CA 1
ATOM 1777 C C . ARG A 1 232 ? -20.922 4.852 19.986 1.00 93.38 232 ARG A C 1
ATOM 1779 O O . ARG A 1 232 ? -20.909 3.800 19.356 1.00 93.38 232 ARG A O 1
ATOM 1786 N N . GLU A 1 233 ? -19.860 5.280 20.663 1.00 93.38 233 GLU A N 1
ATOM 1787 C CA . GLU A 1 233 ? -18.579 4.566 20.653 1.00 93.38 233 GLU A CA 1
ATOM 1788 C C . GLU A 1 233 ? -18.632 3.250 21.438 1.00 93.38 233 GLU A C 1
ATOM 1790 O O . GLU A 1 233 ? -18.017 2.266 21.034 1.00 93.38 233 GLU A O 1
ATOM 1795 N N . GLY A 1 234 ? -19.428 3.193 22.510 1.00 93.75 234 GLY A N 1
ATOM 1796 C CA . GLY A 1 234 ? -19.696 1.943 23.223 1.00 93.75 234 GLY A CA 1
ATOM 1797 C C . GLY A 1 234 ? -20.468 0.949 22.352 1.00 93.75 234 GLY A C 1
ATOM 1798 O O . GLY A 1 234 ? -20.129 -0.231 22.312 1.00 93.75 234 GLY A O 1
ATOM 1799 N N . TYR A 1 235 ? -21.452 1.434 21.586 1.00 95.75 235 TYR A N 1
ATOM 1800 C CA . TYR A 1 235 ? -22.163 0.611 20.601 1.00 95.75 235 TYR A CA 1
ATOM 1801 C C . TYR A 1 235 ? -21.246 0.131 19.472 1.00 95.75 235 TYR A C 1
ATOM 1803 O O . TYR A 1 235 ? -21.391 -1.007 19.032 1.00 95.75 235 TYR A O 1
ATOM 1811 N N . LEU A 1 236 ? -20.286 0.947 19.020 1.00 95.69 236 LEU A N 1
ATOM 1812 C CA . LEU A 1 236 ? -19.283 0.523 18.037 1.00 95.69 236 LEU A CA 1
ATOM 1813 C C . LEU A 1 236 ? -18.458 -0.659 18.561 1.00 95.69 236 LEU A C 1
ATOM 1815 O O . LEU A 1 236 ? -18.349 -1.673 17.875 1.00 95.69 236 LEU A O 1
ATOM 1819 N N . VAL A 1 237 ? -17.909 -0.538 19.773 1.00 95.00 237 VAL A N 1
ATOM 1820 C CA . VAL A 1 237 ? -17.098 -1.593 20.401 1.00 95.00 237 VAL A CA 1
ATOM 1821 C C . VAL A 1 237 ? -17.894 -2.882 20.562 1.00 95.00 237 VAL A C 1
ATOM 1823 O O . VAL A 1 237 ? -17.414 -3.950 20.183 1.00 95.00 237 VAL A O 1
ATOM 1826 N N . GLU A 1 238 ? -19.126 -2.786 21.060 1.00 94.44 238 GLU A N 1
ATOM 1827 C CA . GLU A 1 238 ? -19.968 -3.964 21.248 1.00 94.44 238 GLU A CA 1
ATOM 1828 C C . GLU A 1 238 ? -20.389 -4.592 19.912 1.00 94.44 238 GLU A C 1
ATOM 1830 O O . GLU A 1 238 ? -20.400 -5.813 19.782 1.00 94.44 238 GLU A O 1
ATOM 1835 N N . THR A 1 239 ? -20.633 -3.782 18.877 1.00 94.75 239 THR A N 1
ATOM 1836 C CA . THR A 1 239 ? -20.910 -4.278 17.517 1.00 94.75 239 THR A CA 1
ATOM 1837 C C . THR A 1 239 ? -19.733 -5.086 16.974 1.00 94.75 239 THR A C 1
ATOM 1839 O O . THR A 1 239 ? -19.926 -6.183 16.449 1.00 94.75 239 THR A O 1
ATOM 1842 N N . ILE A 1 240 ? -18.504 -4.577 17.124 1.00 94.56 240 ILE A N 1
ATOM 1843 C CA . ILE A 1 240 ? -17.290 -5.276 16.684 1.00 94.56 240 ILE A CA 1
ATOM 1844 C C . ILE A 1 240 ? -17.131 -6.586 17.463 1.00 94.56 240 ILE A C 1
ATOM 1846 O O . ILE A 1 240 ? -16.945 -7.640 16.856 1.00 94.56 240 ILE A O 1
ATOM 1850 N N . ARG A 1 241 ? -17.250 -6.546 18.794 1.00 92.88 241 ARG A N 1
ATOM 1851 C CA . ARG A 1 241 ? -17.071 -7.724 19.652 1.00 92.88 241 ARG A CA 1
ATOM 1852 C C . ARG A 1 241 ? -18.118 -8.804 19.400 1.00 92.88 241 ARG A C 1
ATOM 1854 O O . ARG A 1 241 ? -17.758 -9.972 19.247 1.00 92.88 241 ARG A O 1
ATOM 1861 N N . SER A 1 242 ? -19.391 -8.421 19.330 1.00 92.19 242 SER A N 1
ATOM 1862 C CA . SER A 1 242 ? -20.504 -9.323 19.024 1.00 92.19 242 SER A CA 1
ATOM 1863 C C . SER A 1 242 ? -20.276 -10.024 17.685 1.00 92.19 242 SER A C 1
ATOM 1865 O O . SER A 1 242 ? -20.352 -11.249 17.605 1.00 92.19 242 SER A O 1
ATOM 1867 N N . TYR A 1 243 ? -19.882 -9.270 16.654 1.00 92.25 243 TYR A N 1
ATOM 1868 C CA . TYR A 1 243 ? -19.601 -9.845 15.343 1.00 92.25 243 TYR A CA 1
ATOM 1869 C C . TYR A 1 243 ? -18.388 -10.787 15.358 1.00 92.25 243 TYR A C 1
ATOM 1871 O O . TYR A 1 243 ? -18.459 -11.887 14.810 1.00 92.25 243 TYR A O 1
ATOM 1879 N N . MET A 1 244 ? -17.288 -10.390 16.009 1.00 91.81 244 MET A N 1
ATOM 1880 C CA . MET A 1 244 ? -16.068 -11.202 16.121 1.00 91.81 244 MET A CA 1
ATOM 1881 C C . MET A 1 244 ? -16.267 -12.486 16.931 1.00 91.81 244 MET A C 1
ATOM 1883 O O . MET A 1 244 ? -15.559 -13.457 16.696 1.00 91.81 244 MET A O 1
ATOM 1887 N N . SER A 1 245 ? -17.229 -12.515 17.854 1.00 90.19 245 SER A N 1
ATOM 1888 C CA . SER A 1 245 ? -17.524 -13.712 18.655 1.00 90.19 245 SER A CA 1
ATOM 1889 C C . SER A 1 245 ? -18.178 -14.824 17.826 1.00 90.19 245 SER A C 1
ATOM 1891 O O . SER A 1 245 ? -18.012 -15.999 18.134 1.00 90.19 245 SER A O 1
ATOM 1893 N N . GLY A 1 246 ? -18.911 -14.460 16.767 1.00 87.00 246 GLY A N 1
ATOM 1894 C CA . GLY A 1 246 ? -19.593 -15.403 15.873 1.00 87.00 246 GLY A CA 1
ATOM 1895 C C . GLY A 1 246 ? -18.834 -15.749 14.588 1.00 87.00 246 GLY A C 1
ATOM 1896 O O . GLY A 1 246 ? -19.329 -16.548 13.799 1.00 87.00 246 GLY A O 1
ATOM 1897 N N . HIS A 1 247 ? -17.667 -15.145 14.344 1.00 87.56 247 HIS A N 1
ATOM 1898 C CA . HIS A 1 247 ? -16.927 -15.300 13.090 1.00 87.56 247 HIS A CA 1
ATOM 1899 C C . HIS A 1 247 ? -15.439 -15.505 13.362 1.00 87.56 247 HIS A C 1
ATOM 1901 O O . HIS A 1 247 ? -14.815 -14.721 14.074 1.00 87.56 247 HIS A O 1
ATOM 1907 N N . GLU A 1 248 ? -14.834 -16.519 12.745 1.00 84.56 248 GLU A N 1
ATOM 1908 C CA . GLU A 1 248 ? -13.392 -16.722 12.855 1.00 84.56 248 GLU A CA 1
ATOM 1909 C C . GLU A 1 248 ? -12.640 -15.670 12.019 1.00 84.56 248 GLU A C 1
ATOM 1911 O O . GLU A 1 248 ? -12.792 -15.599 10.800 1.00 84.56 248 GLU A O 1
ATOM 1916 N N . LYS A 1 249 ? -11.814 -14.850 12.685 1.00 85.06 249 LYS A N 1
ATOM 1917 C CA . LYS A 1 249 ? -10.883 -13.874 12.074 1.00 85.06 249 LYS A CA 1
ATOM 1918 C C . LYS A 1 249 ? -11.522 -12.966 10.993 1.00 85.06 249 LYS A C 1
ATOM 1920 O O . LYS A 1 249 ? -10.981 -12.866 9.890 1.00 85.06 249 LYS A O 1
ATOM 1925 N N . PRO A 1 250 ? -12.629 -12.255 11.280 1.00 90.62 250 PRO A N 1
ATOM 1926 C CA . PRO A 1 250 ? -13.284 -11.412 10.288 1.00 90.62 250 PRO A CA 1
ATOM 1927 C C . PRO A 1 250 ? -12.428 -10.190 9.940 1.00 90.62 250 PRO A C 1
ATOM 1929 O O . PRO A 1 250 ? -11.833 -9.569 10.820 1.00 90.62 250 PRO A O 1
ATOM 1932 N N . LEU A 1 251 ? -12.425 -9.811 8.661 1.00 92.56 251 LEU A N 1
ATOM 1933 C CA . LEU A 1 251 ? -11.917 -8.511 8.216 1.00 92.56 251 LEU A CA 1
ATOM 1934 C C . LEU A 1 251 ? -13.034 -7.470 8.328 1.00 92.56 251 LEU A C 1
ATOM 1936 O O . LEU A 1 251 ? -14.132 -7.678 7.802 1.00 92.56 251 LEU A O 1
ATOM 1940 N N . ILE A 1 252 ? -12.750 -6.356 9.004 1.00 94.06 252 ILE A N 1
ATOM 1941 C CA . ILE A 1 252 ? -13.728 -5.323 9.355 1.00 94.06 252 ILE A CA 1
ATOM 1942 C C . ILE A 1 252 ? -13.261 -3.965 8.833 1.00 94.06 252 ILE A C 1
ATOM 1944 O O . ILE A 1 252 ? -12.128 -3.552 9.075 1.00 94.06 252 ILE A O 1
ATOM 1948 N N . VAL A 1 253 ? -14.152 -3.239 8.157 1.00 93.94 253 VAL A N 1
ATOM 1949 C CA . VAL A 1 253 ? -13.910 -1.846 7.750 1.00 93.94 253 VAL A CA 1
ATOM 1950 C C . VAL A 1 253 ? -14.898 -0.929 8.440 1.00 93.94 253 VAL A C 1
ATOM 1952 O O . VAL A 1 253 ? -16.100 -1.167 8.383 1.00 93.94 253 VAL A O 1
ATOM 1955 N N . ILE A 1 254 ? -14.399 0.139 9.055 1.00 95.62 254 ILE A N 1
ATOM 1956 C CA . ILE A 1 254 ? -15.195 1.121 9.789 1.00 95.62 254 ILE A CA 1
ATOM 1957 C C . ILE A 1 254 ? -15.099 2.469 9.078 1.00 95.62 254 ILE A C 1
ATOM 1959 O O . ILE A 1 254 ? -14.014 3.033 8.942 1.00 95.62 254 ILE A O 1
ATOM 1963 N N . PHE A 1 255 ? -16.235 3.007 8.639 1.00 95.12 255 PHE A N 1
ATOM 1964 C CA . PHE A 1 255 ? -16.308 4.285 7.940 1.00 95.12 255 PHE A CA 1
ATOM 1965 C C . PHE A 1 255 ? -16.715 5.440 8.845 1.00 95.12 255 PHE A C 1
ATOM 1967 O O . PHE A 1 255 ? -17.732 5.379 9.536 1.00 95.12 255 PHE A O 1
ATOM 1974 N N . THR A 1 256 ? -15.957 6.531 8.759 1.00 94.44 256 THR A N 1
ATOM 1975 C CA . THR A 1 256 ? -16.196 7.777 9.495 1.00 94.44 256 THR A CA 1
ATOM 1976 C C . THR A 1 256 ? -16.035 9.010 8.599 1.00 94.44 256 THR A C 1
ATOM 1978 O O . THR A 1 256 ? -15.639 8.914 7.436 1.00 94.44 256 THR A O 1
ATOM 1981 N N . ASP A 1 257 ? -16.387 10.178 9.127 1.00 89.12 257 ASP A N 1
ATOM 1982 C CA . ASP A 1 257 ? -16.563 11.426 8.384 1.00 89.12 257 ASP A CA 1
ATOM 1983 C C . ASP A 1 257 ? -15.274 12.249 8.228 1.00 89.12 257 ASP A C 1
ATOM 1985 O O . ASP A 1 257 ? -14.922 12.681 7.129 1.00 89.12 257 ASP A O 1
ATOM 1989 N N . THR A 1 258 ? -14.547 12.474 9.322 1.00 90.06 258 THR A N 1
ATOM 1990 C CA . THR A 1 258 ? -13.395 13.380 9.364 1.00 90.06 258 THR A CA 1
ATOM 1991 C C . THR A 1 258 ? -12.097 12.648 9.675 1.00 90.06 258 THR A C 1
ATOM 1993 O O . THR A 1 258 ? -12.077 11.614 10.337 1.00 90.06 258 THR A O 1
ATOM 1996 N N . CYS A 1 259 ? -10.969 13.215 9.229 1.00 90.00 259 CYS A N 1
ATOM 1997 C CA . CYS A 1 259 ? -9.648 12.654 9.524 1.00 90.00 259 CYS A CA 1
ATOM 1998 C C . CYS A 1 259 ? -9.354 12.637 11.033 1.00 90.00 259 CYS A C 1
ATOM 2000 O O . CYS A 1 259 ? -8.788 11.663 11.513 1.00 90.00 259 CYS A O 1
ATOM 2002 N N . LYS A 1 260 ? -9.783 13.674 11.777 1.00 89.94 260 LYS A N 1
ATOM 2003 C CA . LYS A 1 260 ? -9.622 13.728 13.240 1.00 89.94 260 LYS A CA 1
ATOM 2004 C C . LYS A 1 260 ? -10.399 12.595 13.906 1.00 89.94 260 LYS A C 1
ATOM 2006 O O . LYS A 1 260 ? -9.824 11.861 14.691 1.00 89.94 260 LYS A O 1
ATOM 2011 N N . ASN A 1 261 ? -11.668 12.412 13.541 1.00 92.19 261 ASN A N 1
ATOM 2012 C CA . ASN A 1 261 ? -12.504 11.349 14.099 1.00 92.19 261 ASN A CA 1
ATOM 2013 C C . ASN A 1 261 ? -11.969 9.951 13.736 1.00 92.19 261 ASN A C 1
ATOM 2015 O O . ASN A 1 261 ? -11.925 9.062 14.574 1.00 92.19 261 ASN A O 1
ATOM 2019 N N . CYS A 1 262 ? -11.472 9.773 12.509 1.00 94.25 262 CYS A N 1
ATOM 2020 C CA . CYS A 1 262 ? -10.798 8.544 12.081 1.00 94.25 262 CYS A CA 1
ATOM 2021 C C . CYS A 1 262 ? -9.587 8.198 12.951 1.00 94.25 262 CYS A C 1
ATOM 2023 O O . CYS A 1 262 ? -9.462 7.055 13.382 1.00 94.25 262 CYS A O 1
ATOM 2025 N N . GLN A 1 263 ? -8.723 9.176 13.228 1.00 93.81 263 GLN A N 1
ATOM 2026 C CA . GLN A 1 263 ? -7.551 8.966 14.074 1.00 93.81 263 GLN A CA 1
ATOM 2027 C C . GLN A 1 263 ? -7.939 8.769 15.548 1.00 93.81 263 GLN A C 1
ATOM 2029 O O . GLN A 1 263 ? -7.391 7.896 16.212 1.00 93.81 263 GLN A O 1
ATOM 2034 N N . LEU A 1 264 ? -8.926 9.525 16.037 1.00 93.69 264 LEU A N 1
ATOM 2035 C CA . LEU A 1 264 ? -9.426 9.444 17.409 1.00 93.69 264 LEU A CA 1
ATOM 2036 C C . LEU A 1 264 ? -9.989 8.054 17.726 1.00 93.69 264 LEU A C 1
ATOM 2038 O O . LEU A 1 264 ? -9.585 7.431 18.704 1.00 93.69 264 LEU A O 1
ATOM 2042 N N . ILE A 1 265 ? -10.886 7.550 16.873 1.00 95.38 265 ILE A N 1
ATOM 2043 C CA . ILE A 1 265 ? -11.479 6.219 17.040 1.00 95.38 265 ILE A CA 1
ATOM 2044 C C . ILE A 1 265 ? -10.403 5.136 16.912 1.00 95.38 265 ILE A C 1
ATOM 2046 O O . ILE A 1 265 ? -10.441 4.167 17.660 1.00 95.38 265 ILE A O 1
ATOM 2050 N N . SER A 1 266 ? -9.420 5.306 16.023 1.00 95.88 266 SER A N 1
ATOM 2051 C CA . SER A 1 266 ? -8.297 4.368 15.887 1.00 95.88 266 SER A CA 1
ATOM 2052 C C . SER A 1 266 ? -7.489 4.226 17.172 1.00 95.88 266 SER A C 1
ATOM 2054 O O . SER A 1 266 ? -7.266 3.109 17.642 1.00 95.88 266 SER A O 1
ATOM 2056 N N . MET A 1 267 ? -7.109 5.350 17.778 1.00 94.38 267 MET A N 1
ATOM 2057 C CA . MET A 1 267 ? -6.364 5.370 19.035 1.00 94.38 267 MET A CA 1
ATOM 2058 C C . MET A 1 267 ? -7.188 4.778 20.183 1.00 94.38 267 MET A C 1
ATOM 2060 O O . MET A 1 267 ? -6.697 3.902 20.890 1.00 94.38 267 MET A O 1
ATOM 2064 N N . ALA A 1 268 ? -8.459 5.172 20.303 1.00 93.56 268 ALA A N 1
ATOM 2065 C CA . ALA A 1 268 ? -9.341 4.656 21.346 1.00 93.56 268 ALA A CA 1
ATOM 2066 C C . ALA A 1 268 ? -9.601 3.145 21.211 1.00 93.56 268 ALA A C 1
ATOM 2068 O O . ALA A 1 268 ? -9.602 2.428 22.208 1.00 93.56 268 ALA A O 1
ATOM 2069 N N . LEU A 1 269 ? -9.797 2.639 19.988 1.00 95.19 269 LEU A N 1
ATOM 2070 C CA . LEU A 1 269 ? -9.991 1.208 19.747 1.00 95.19 269 LEU A CA 1
ATOM 2071 C C . LEU A 1 269 ? -8.726 0.393 20.047 1.00 95.19 269 LEU A C 1
ATOM 2073 O O . LEU A 1 269 ? -8.852 -0.680 20.631 1.00 95.19 269 LEU A O 1
ATOM 2077 N N . ASN A 1 270 ? -7.532 0.911 19.734 1.00 94.06 270 ASN A N 1
ATOM 2078 C CA . ASN A 1 270 ? -6.271 0.255 20.099 1.00 94.06 270 ASN A CA 1
ATOM 2079 C C . ASN A 1 270 ? -6.128 0.126 21.626 1.00 94.06 270 ASN A C 1
ATOM 2081 O O . ASN A 1 270 ? -5.813 -0.955 22.115 1.00 94.06 270 ASN A O 1
ATOM 2085 N N . GLU A 1 271 ? -6.442 1.178 22.390 1.00 90.12 271 GLU A N 1
ATOM 2086 C CA . GLU A 1 271 ? -6.447 1.127 23.865 1.00 90.12 271 GLU A CA 1
ATOM 2087 C C . GLU A 1 271 ? -7.524 0.182 24.428 1.00 90.12 271 GLU A C 1
ATOM 2089 O O . GLU A 1 271 ? -7.344 -0.424 25.482 1.00 90.12 271 GLU A O 1
ATOM 2094 N N . CYS A 1 272 ? -8.628 -0.005 23.700 1.00 89.06 272 CYS A N 1
ATOM 2095 C CA . CYS A 1 272 ? -9.664 -0.985 24.031 1.00 89.06 272 CYS A CA 1
ATOM 2096 C C . CYS A 1 272 ? -9.315 -2.428 23.604 1.00 89.06 272 CYS A C 1
ATOM 2098 O O . CYS A 1 272 ? -10.160 -3.314 23.745 1.00 89.06 272 CYS A O 1
ATOM 2100 N N . GLY A 1 273 ? -8.107 -2.678 23.080 1.00 90.62 273 GLY A N 1
ATOM 2101 C CA . GLY A 1 273 ? -7.629 -4.006 22.675 1.00 90.62 273 GLY A CA 1
ATOM 2102 C C . GLY A 1 273 ? -8.008 -4.431 21.251 1.00 90.62 273 GLY A C 1
ATOM 2103 O O . GLY A 1 273 ? -7.883 -5.604 20.906 1.00 90.62 273 GLY A O 1
ATOM 2104 N N . PHE A 1 274 ? -8.480 -3.504 20.415 1.00 93.75 274 PHE A N 1
ATOM 2105 C CA . PHE A 1 274 ? -8.802 -3.752 19.010 1.00 93.75 274 PHE A CA 1
ATOM 2106 C C . PHE A 1 274 ? -7.708 -3.185 18.108 1.00 93.75 274 PHE A C 1
ATOM 2108 O O . PHE A 1 274 ? -7.774 -2.026 17.688 1.00 93.75 274 PHE A O 1
ATOM 2115 N N . GLU A 1 275 ? -6.725 -4.023 17.781 1.00 94.88 275 GLU A N 1
ATOM 2116 C CA . GLU A 1 275 ? -5.668 -3.680 16.827 1.00 94.88 275 GLU A CA 1
ATOM 2117 C C . GLU A 1 275 ? -6.260 -3.241 15.485 1.00 94.88 275 GLU A C 1
ATOM 2119 O O . GLU A 1 275 ? -7.022 -3.970 14.836 1.00 94.88 275 GLU A O 1
ATOM 2124 N N . ASN A 1 276 ? -5.916 -2.024 15.072 1.00 96.00 276 ASN A N 1
ATOM 2125 C CA . ASN A 1 276 ? -6.468 -1.419 13.872 1.00 96.00 276 ASN A CA 1
ATOM 2126 C C . ASN A 1 276 ? -5.479 -0.475 13.178 1.00 96.00 276 ASN A C 1
ATOM 2128 O O . ASN A 1 276 ? -4.531 0.031 13.777 1.00 96.00 276 ASN A O 1
ATOM 2132 N N . VAL A 1 277 ? -5.753 -0.203 11.904 1.00 95.06 277 VAL A N 1
ATOM 2133 C CA . VAL A 1 277 ? -5.053 0.807 11.104 1.00 95.06 277 VAL A CA 1
ATOM 2134 C C . VAL A 1 277 ? -6.018 1.904 10.659 1.00 95.06 277 VAL A C 1
ATOM 2136 O O . VAL A 1 277 ? -7.156 1.630 10.274 1.00 95.06 277 VAL A O 1
ATOM 2139 N N . ALA A 1 278 ? -5.555 3.156 10.676 1.00 93.81 278 ALA A N 1
ATOM 2140 C CA . ALA A 1 278 ? -6.309 4.311 10.194 1.00 93.81 278 ALA A CA 1
ATOM 2141 C C . ALA A 1 278 ? -5.906 4.699 8.763 1.00 93.81 278 ALA A C 1
ATOM 2143 O O . ALA A 1 278 ? -4.724 4.726 8.414 1.00 93.81 278 ALA A O 1
ATOM 2144 N N . LEU A 1 279 ? -6.895 5.056 7.943 1.00 90.88 279 LEU A N 1
ATOM 2145 C CA . LEU A 1 279 ? -6.710 5.490 6.563 1.00 90.88 279 LEU A CA 1
ATOM 2146 C C . LEU A 1 279 ? -7.507 6.770 6.283 1.00 90.88 279 LEU A C 1
ATOM 2148 O O . LEU A 1 279 ? -8.724 6.776 6.076 1.00 90.88 279 LEU A O 1
ATOM 2152 N N . HIS A 1 280 ? -6.799 7.893 6.241 1.00 88.88 280 HIS A N 1
ATOM 2153 C CA . HIS A 1 280 ? -7.365 9.219 6.021 1.00 88.88 280 HIS A CA 1
ATOM 2154 C C . HIS A 1 280 ? -6.389 10.154 5.286 1.00 88.88 280 HIS A C 1
ATOM 2156 O O . HIS A 1 280 ? -5.193 9.892 5.183 1.00 88.88 280 HIS A O 1
ATOM 2162 N N . ALA A 1 281 ? -6.878 11.297 4.799 1.00 81.44 281 ALA A N 1
ATOM 2163 C CA . ALA A 1 281 ? -6.105 12.196 3.931 1.00 81.44 281 ALA A CA 1
ATOM 2164 C C . ALA A 1 281 ? -4.861 12.848 4.581 1.00 81.44 281 ALA A C 1
ATOM 2166 O O . ALA A 1 281 ? -4.007 13.356 3.860 1.00 81.44 281 ALA A O 1
ATOM 2167 N N . ILE A 1 282 ? -4.758 12.862 5.916 1.00 82.50 282 ILE A N 1
ATOM 2168 C CA . ILE A 1 282 ? -3.581 13.385 6.640 1.00 82.50 282 ILE A CA 1
ATOM 2169 C C . ILE A 1 282 ? -2.425 12.368 6.682 1.00 82.50 282 ILE A C 1
ATOM 2171 O O . ILE A 1 282 ? -1.276 12.774 6.851 1.00 82.50 282 ILE A O 1
ATOM 2175 N N . ASN A 1 283 ? -2.692 11.068 6.493 1.00 84.44 283 ASN A N 1
ATOM 2176 C CA . ASN A 1 283 ? -1.628 10.065 6.455 1.00 84.44 283 ASN A CA 1
ATOM 2177 C C . ASN A 1 283 ? -0.740 10.309 5.230 1.00 84.44 283 ASN A C 1
ATOM 2179 O O . ASN A 1 283 ? -1.234 10.624 4.141 1.00 84.44 283 ASN A O 1
ATOM 2183 N N . THR A 1 284 ? 0.569 10.122 5.390 1.00 82.88 284 THR A N 1
ATOM 2184 C CA . THR A 1 284 ? 1.500 10.185 4.257 1.00 82.88 284 THR A CA 1
ATOM 2185 C C . THR A 1 284 ? 1.220 9.046 3.278 1.00 82.88 284 THR A C 1
ATOM 2187 O O . THR A 1 284 ? 0.654 8.018 3.654 1.00 82.88 284 THR A O 1
ATOM 2190 N N . GLN A 1 285 ? 1.630 9.183 2.013 1.00 77.44 285 GLN A N 1
ATOM 2191 C CA . GLN A 1 285 ? 1.387 8.126 1.023 1.00 77.44 285 GLN A CA 1
ATOM 2192 C C . GLN A 1 285 ? 1.994 6.783 1.464 1.00 77.44 285 GLN A C 1
ATOM 2194 O O . GLN A 1 285 ? 1.333 5.753 1.363 1.00 77.44 285 GLN A O 1
ATOM 2199 N N . LYS A 1 286 ? 3.202 6.810 2.048 1.00 80.88 286 LYS A N 1
ATOM 2200 C CA . LYS A 1 286 ? 3.869 5.634 2.630 1.00 80.88 286 LYS A CA 1
ATOM 2201 C C . LYS A 1 286 ? 3.030 4.989 3.741 1.00 80.88 286 LYS A C 1
ATOM 2203 O O . LYS A 1 286 ? 2.844 3.777 3.732 1.00 80.88 286 LYS A O 1
ATOM 2208 N N . GLN A 1 287 ? 2.475 5.788 4.657 1.00 85.69 287 GLN A N 1
ATOM 2209 C CA . GLN A 1 287 ? 1.599 5.287 5.724 1.00 85.69 287 GLN A CA 1
ATOM 2210 C C . GLN A 1 287 ? 0.317 4.660 5.169 1.00 85.69 287 GLN A C 1
ATOM 2212 O O . GLN A 1 287 ? -0.087 3.597 5.627 1.00 85.69 287 GLN A O 1
ATOM 2217 N N . ARG A 1 288 ? -0.301 5.281 4.156 1.00 84.94 288 ARG A N 1
ATOM 2218 C CA . ARG A 1 288 ? -1.528 4.768 3.525 1.00 84.94 288 ARG A CA 1
ATOM 2219 C C . ARG A 1 288 ? -1.296 3.420 2.844 1.00 84.94 288 ARG A C 1
ATOM 2221 O O . ARG A 1 288 ? -2.100 2.511 3.023 1.00 84.94 288 ARG A O 1
ATOM 2228 N N . LEU A 1 289 ? -0.191 3.283 2.107 1.00 83.00 289 LEU A N 1
ATOM 2229 C CA . LEU A 1 289 ? 0.196 2.023 1.466 1.00 83.00 289 LEU A CA 1
ATOM 2230 C C . LEU A 1 289 ? 0.515 0.936 2.501 1.00 83.00 289 LEU A C 1
ATOM 2232 O O . LEU A 1 289 ? 0.033 -0.183 2.361 1.00 83.00 289 LEU A O 1
ATOM 2236 N N . SER A 1 290 ? 1.250 1.273 3.566 1.00 86.81 290 SER A N 1
ATOM 2237 C CA . SER A 1 290 ? 1.553 0.336 4.657 1.00 86.81 290 SER A CA 1
ATOM 2238 C C . SER A 1 290 ? 0.286 -0.146 5.375 1.00 86.81 290 SER A C 1
ATOM 2240 O O . SER A 1 290 ? 0.090 -1.349 5.524 1.00 86.81 290 SER A O 1
ATOM 2242 N N . ALA A 1 291 ? -0.625 0.767 5.732 1.00 89.06 291 ALA A N 1
ATOM 2243 C CA . ALA A 1 291 ? -1.905 0.428 6.357 1.00 89.06 291 ALA A CA 1
ATOM 2244 C C . ALA A 1 291 ? -2.743 -0.512 5.475 1.00 89.06 291 ALA A C 1
ATOM 2246 O O . ALA A 1 291 ? -3.285 -1.507 5.952 1.00 89.06 291 ALA A O 1
ATOM 2247 N N . LEU A 1 292 ? -2.810 -0.232 4.169 1.00 86.31 292 LEU A N 1
ATOM 2248 C CA . LEU A 1 292 ? -3.509 -1.094 3.218 1.00 86.31 292 LEU A CA 1
ATOM 2249 C C . LEU A 1 292 ? -2.838 -2.457 3.063 1.00 86.31 292 LEU A C 1
ATOM 2251 O O . LEU A 1 292 ? -3.550 -3.449 2.975 1.00 86.31 292 LEU A O 1
ATOM 2255 N N . ALA A 1 293 ? -1.507 -2.525 3.043 1.00 86.00 293 ALA A N 1
ATOM 2256 C CA . ALA A 1 293 ? -0.773 -3.783 2.952 1.00 86.00 293 ALA A CA 1
ATOM 2257 C C . ALA A 1 293 ? -1.007 -4.667 4.187 1.00 86.00 293 ALA A C 1
ATOM 2259 O O . ALA A 1 293 ? -1.331 -5.840 4.031 1.00 86.00 293 ALA A O 1
ATOM 2260 N N . GLN A 1 294 ? -0.932 -4.090 5.392 1.00 90.25 294 GLN A N 1
ATOM 2261 C CA . GLN A 1 294 ? -1.192 -4.792 6.657 1.00 90.25 294 GLN A CA 1
ATOM 2262 C C . GLN A 1 294 ? -2.636 -5.294 6.769 1.00 90.25 294 GLN A C 1
ATOM 2264 O O . GLN A 1 294 ? -2.884 -6.377 7.300 1.00 90.25 294 GLN A O 1
ATOM 2269 N N . PHE A 1 295 ? -3.594 -4.518 6.258 1.00 90.62 295 PHE A N 1
ATOM 2270 C CA . PHE A 1 295 ? -4.983 -4.956 6.184 1.00 90.62 295 PHE A CA 1
ATOM 2271 C C . PHE A 1 295 ? -5.180 -6.040 5.114 1.00 90.62 295 PHE A C 1
ATOM 2273 O O . PHE A 1 295 ? -5.880 -7.025 5.340 1.00 90.62 295 PHE A O 1
ATOM 2280 N N . LYS A 1 296 ? -4.527 -5.895 3.951 1.00 84.81 296 LYS A N 1
ATOM 2281 C CA . LYS A 1 296 ? -4.592 -6.860 2.845 1.00 84.81 296 LYS A CA 1
ATOM 2282 C C . LYS A 1 296 ? -4.027 -8.229 3.213 1.00 84.81 296 LYS A C 1
ATOM 2284 O O . LYS A 1 296 ? -4.606 -9.235 2.815 1.00 84.81 296 LYS A O 1
ATOM 2289 N N . SER A 1 297 ? -2.930 -8.269 3.966 1.00 86.44 297 SER A N 1
ATOM 2290 C CA . SER A 1 297 ? -2.318 -9.512 4.447 1.00 86.44 297 SER A CA 1
ATOM 2291 C C . SER A 1 297 ? -3.122 -10.196 5.556 1.00 86.44 297 SER A C 1
ATOM 2293 O O . SER A 1 297 ? -2.832 -11.340 5.895 1.00 86.44 297 SER A O 1
ATOM 2295 N N . GLY A 1 298 ? -4.104 -9.507 6.148 1.00 87.69 298 GLY A N 1
ATOM 2296 C CA . GLY A 1 298 ? -4.821 -9.971 7.333 1.00 87.69 298 GLY A CA 1
ATOM 2297 C C . GLY A 1 298 ? -4.009 -9.879 8.628 1.00 87.69 298 GLY A C 1
ATOM 2298 O O . GLY A 1 298 ? -4.470 -10.382 9.653 1.00 87.69 298 GLY A O 1
ATOM 2299 N N . THR A 1 299 ? -2.833 -9.233 8.600 1.00 89.56 299 THR A N 1
ATOM 2300 C CA . THR A 1 299 ? -2.026 -8.949 9.799 1.00 89.56 299 THR A CA 1
ATOM 2301 C C . THR A 1 299 ? -2.825 -8.085 10.768 1.00 89.56 299 THR A C 1
ATOM 2303 O O . THR A 1 299 ? -2.945 -8.431 11.937 1.00 89.56 299 THR A O 1
ATOM 2306 N N . ILE A 1 300 ? -3.441 -7.015 10.256 1.00 93.19 300 ILE A N 1
ATOM 2307 C CA . ILE A 1 300 ? -4.393 -6.191 11.000 1.00 93.19 300 ILE A CA 1
ATOM 2308 C C . ILE A 1 300 ? -5.787 -6.416 10.423 1.00 93.19 300 ILE A C 1
ATOM 2310 O O . ILE A 1 300 ? -6.002 -6.299 9.219 1.00 93.19 300 ILE A O 1
ATOM 2314 N N . ARG A 1 301 ? -6.753 -6.734 11.288 1.00 92.56 301 ARG A N 1
ATOM 2315 C CA . ARG A 1 301 ? -8.103 -7.139 10.864 1.00 92.56 301 ARG A CA 1
ATOM 2316 C C . ARG A 1 301 ? -9.122 -6.007 10.816 1.00 92.56 301 ARG A C 1
ATOM 2318 O O . ARG A 1 301 ? -10.205 -6.201 10.268 1.00 92.56 301 ARG A O 1
ATOM 2325 N N . ILE A 1 302 ? -8.797 -4.842 11.373 1.00 95.50 302 ILE A N 1
ATOM 2326 C CA . ILE A 1 302 ? -9.698 -3.690 11.442 1.00 95.50 302 ILE A CA 1
ATOM 2327 C C . ILE A 1 302 ? -9.062 -2.502 10.715 1.00 95.50 302 ILE A C 1
ATOM 2329 O O . ILE A 1 302 ? -7.971 -2.054 11.061 1.00 95.50 302 ILE A O 1
ATOM 2333 N N . LEU A 1 303 ? -9.765 -1.973 9.714 1.00 94.88 303 LEU A N 1
ATOM 2334 C CA . LEU A 1 303 ? -9.389 -0.763 8.984 1.00 94.88 303 LEU A CA 1
ATOM 2335 C C . LEU A 1 303 ? -10.418 0.330 9.243 1.00 94.88 303 LEU A C 1
ATOM 2337 O O . LEU A 1 303 ? -11.588 0.188 8.898 1.00 94.88 303 LEU A O 1
ATOM 2341 N N . ILE A 1 304 ? -9.976 1.451 9.794 1.00 95.38 304 ILE A N 1
ATOM 2342 C CA . ILE A 1 304 ? -10.818 2.625 10.013 1.00 95.38 304 ILE A CA 1
ATOM 2343 C C . ILE A 1 304 ? -10.491 3.626 8.928 1.00 95.38 304 ILE A C 1
ATOM 2345 O O . ILE A 1 304 ? -9.336 4.017 8.771 1.00 95.38 304 ILE A O 1
ATOM 2349 N N . ALA A 1 305 ? -11.487 4.044 8.160 1.00 92.94 305 ALA A N 1
ATOM 2350 C CA . ALA A 1 305 ? -11.238 4.887 7.013 1.00 92.94 305 ALA A CA 1
ATOM 2351 C C . ALA A 1 305 ? -12.250 6.014 6.864 1.00 92.94 305 ALA A C 1
ATOM 2353 O O . ALA A 1 305 ? -13.444 5.887 7.138 1.00 92.94 305 ALA A O 1
ATOM 2354 N N . THR A 1 306 ? -11.755 7.129 6.336 1.00 90.56 306 THR A N 1
ATOM 2355 C CA . THR A 1 306 ? -12.633 8.145 5.756 1.00 90.56 306 THR A CA 1
ATOM 2356 C C . THR A 1 306 ? -13.034 7.737 4.348 1.00 90.56 306 THR A C 1
ATOM 2358 O O . THR A 1 306 ? -12.309 7.038 3.636 1.00 90.56 306 THR A O 1
ATOM 2361 N N . ASP A 1 307 ? -14.173 8.246 3.913 1.00 75.12 307 ASP A N 1
ATOM 2362 C CA . ASP A 1 307 ? -14.650 8.145 2.541 1.00 75.12 307 ASP A CA 1
ATOM 2363 C C . ASP A 1 307 ? -13.571 8.460 1.495 1.00 75.12 307 ASP A C 1
ATOM 2365 O O . ASP A 1 307 ? -13.270 7.652 0.625 1.00 75.12 307 ASP A O 1
ATOM 2369 N N . VAL A 1 308 ? -12.912 9.614 1.609 1.00 66.50 308 VAL A N 1
ATOM 2370 C CA . VAL A 1 308 ? -11.897 10.054 0.636 1.00 66.50 308 VAL A CA 1
ATOM 2371 C C . VAL A 1 308 ? -10.762 9.044 0.496 1.00 66.50 308 VAL A C 1
ATOM 2373 O O . VAL A 1 308 ? -10.204 8.893 -0.588 1.00 66.50 308 VAL A O 1
ATOM 2376 N N . ALA A 1 309 ? -10.417 8.369 1.588 1.00 61.31 309 ALA A N 1
ATOM 2377 C CA . ALA A 1 309 ? -9.237 7.533 1.637 1.00 61.31 309 ALA A CA 1
ATOM 2378 C C . ALA A 1 309 ? -9.510 6.057 1.337 1.00 61.31 309 ALA A C 1
ATOM 2380 O O . ALA A 1 309 ? -8.565 5.360 0.991 1.00 61.31 309 ALA A O 1
ATOM 2381 N N . SER A 1 310 ? -10.764 5.613 1.455 1.00 57.97 310 SER A N 1
ATOM 2382 C CA . SER A 1 310 ? -11.207 4.226 1.255 1.00 57.97 310 SER A CA 1
ATOM 2383 C C . SER A 1 310 ? -11.791 3.931 -0.126 1.00 57.97 310 SER A C 1
ATOM 2385 O O . SER A 1 310 ? -11.959 2.771 -0.517 1.00 57.97 310 SER A O 1
ATOM 2387 N N . ARG A 1 311 ? -12.167 4.970 -0.870 1.00 67.12 311 ARG A N 1
ATOM 2388 C CA . ARG A 1 311 ? -12.854 4.779 -2.140 1.00 67.12 311 ARG A CA 1
ATOM 2389 C C . ARG A 1 311 ? -11.889 4.386 -3.263 1.00 67.12 311 ARG A C 1
ATOM 2391 O O . ARG A 1 311 ? -10.749 4.835 -3.312 1.00 67.12 311 ARG A O 1
ATOM 2398 N N . GLY A 1 312 ? -12.378 3.548 -4.174 1.00 56.56 312 GLY A N 1
ATOM 2399 C CA . GLY A 1 312 ? -11.579 2.997 -5.271 1.00 56.56 312 GLY A CA 1
ATOM 2400 C C . GLY A 1 312 ? -10.608 1.897 -4.855 1.00 56.56 312 GLY A C 1
ATOM 2401 O O . GLY A 1 312 ? -9.968 1.315 -5.704 1.00 56.56 312 GLY A O 1
ATOM 2402 N N . LEU A 1 313 ? -10.532 1.532 -3.576 1.00 65.12 313 LEU A N 1
ATOM 2403 C CA . LEU A 1 313 ? -9.588 0.514 -3.118 1.00 65.12 313 LEU A CA 1
ATOM 2404 C C . LEU A 1 313 ? -10.100 -0.920 -3.291 1.00 65.12 313 LEU A C 1
ATOM 2406 O O . LEU A 1 313 ? -11.194 -1.248 -2.821 1.00 65.12 313 LEU A O 1
ATOM 2410 N N . ASP A 1 314 ? -9.281 -1.811 -3.852 1.00 62.38 314 ASP A N 1
ATOM 2411 C CA . ASP A 1 314 ? -9.330 -3.244 -3.545 1.00 62.38 314 ASP A CA 1
ATOM 2412 C C . ASP A 1 314 ? -8.895 -3.411 -2.112 1.00 62.38 314 ASP A C 1
ATOM 2414 O O . ASP A 1 314 ? -7.739 -3.656 -1.769 1.00 62.38 314 ASP A O 1
ATOM 2418 N N . ILE A 1 315 ? -9.880 -3.242 -1.261 1.00 68.38 315 ILE A N 1
ATOM 2419 C CA . ILE A 1 315 ? -9.871 -3.856 0.034 1.00 68.38 315 ILE A CA 1
ATOM 2420 C C . ILE A 1 315 ? -10.177 -5.339 -0.234 1.00 68.38 315 ILE A C 1
ATOM 2422 O O . ILE A 1 315 ? -11.079 -5.615 -1.041 1.00 68.38 315 ILE A O 1
ATOM 2426 N N . PRO A 1 316 ? -9.439 -6.287 0.382 1.00 63.09 316 PRO A N 1
ATOM 2427 C CA . PRO A 1 316 ? -9.795 -7.696 0.315 1.00 63.09 316 PRO A CA 1
ATOM 2428 C C . PRO A 1 316 ? -11.251 -7.863 0.697 1.00 63.09 316 PRO A C 1
ATOM 2430 O O . PRO A 1 316 ? -11.837 -7.006 1.354 1.00 63.09 316 PRO A O 1
ATOM 2433 N N . GLN A 1 317 ? -11.835 -8.984 0.317 1.00 72.00 317 GLN A N 1
ATOM 2434 C CA . GLN A 1 317 ? -13.202 -9.271 0.693 1.00 72.00 317 GLN A CA 1
ATOM 2435 C C . GLN A 1 317 ? -13.393 -9.179 2.216 1.00 72.00 317 GLN A C 1
ATOM 2437 O O . GLN A 1 317 ? -12.894 -10.021 2.959 1.00 72.00 317 GLN A O 1
ATOM 2442 N N . VAL A 1 318 ? -14.112 -8.144 2.661 1.00 87.00 318 VAL A N 1
ATOM 2443 C CA . VAL A 1 318 ? -14.352 -7.892 4.086 1.00 87.00 318 VAL A CA 1
ATOM 2444 C C . VAL A 1 318 ? -15.627 -8.577 4.532 1.00 87.00 318 VAL A C 1
ATOM 2446 O O . VAL A 1 318 ? -16.605 -8.630 3.785 1.00 87.00 318 VAL A O 1
ATOM 2449 N N . SER A 1 319 ? -15.621 -9.099 5.750 1.00 90.00 319 SER A N 1
ATOM 2450 C CA . SER A 1 319 ? -16.774 -9.782 6.334 1.00 90.00 319 SER A CA 1
ATOM 2451 C C . SER A 1 319 ? -17.809 -8.772 6.824 1.00 90.00 319 SER A C 1
ATOM 2453 O O . SER A 1 319 ? -19.003 -8.957 6.599 1.00 90.00 319 SER A O 1
ATOM 2455 N N . LEU A 1 320 ? -17.334 -7.684 7.442 1.00 93.00 320 LEU A N 1
ATOM 2456 C CA . LEU A 1 320 ? -18.171 -6.649 8.036 1.00 93.00 320 LEU A CA 1
ATOM 2457 C C . LEU A 1 320 ? -17.767 -5.252 7.557 1.00 93.00 320 LEU A C 1
ATOM 2459 O O . LEU A 1 320 ? -16.606 -4.850 7.653 1.00 93.00 320 LEU A O 1
ATOM 2463 N N . VAL A 1 321 ? -18.756 -4.483 7.113 1.00 93.69 321 VAL A N 1
ATOM 2464 C CA . VAL A 1 321 ? -18.653 -3.033 6.930 1.00 93.69 321 VAL A CA 1
ATOM 2465 C C . VAL A 1 321 ? -19.459 -2.342 8.023 1.00 93.69 321 VAL A C 1
ATOM 2467 O O . VAL A 1 321 ? -20.661 -2.559 8.129 1.00 93.69 321 VAL A O 1
ATOM 2470 N N . VAL A 1 322 ? -18.827 -1.475 8.807 1.00 96.06 322 VAL A N 1
ATOM 2471 C CA . VAL A 1 322 ? -19.497 -0.652 9.818 1.00 96.06 322 VAL A CA 1
ATOM 2472 C C . VAL A 1 322 ? -19.525 0.800 9.360 1.00 96.06 322 VAL A C 1
ATOM 2474 O O . VAL A 1 322 ? -18.484 1.436 9.216 1.00 96.06 322 VAL A O 1
ATOM 2477 N N . ASN A 1 323 ? -20.711 1.370 9.168 1.00 95.75 323 ASN A N 1
ATOM 2478 C CA . ASN A 1 323 ? -20.861 2.816 9.029 1.00 95.75 323 ASN A CA 1
ATOM 2479 C C . ASN A 1 323 ? -20.972 3.426 10.428 1.00 95.75 323 ASN A C 1
ATOM 2481 O O . ASN A 1 323 ? -22.067 3.508 10.982 1.00 95.75 323 ASN A O 1
ATOM 2485 N N . TYR A 1 324 ? -19.837 3.844 10.996 1.00 95.75 324 TYR A N 1
ATOM 2486 C CA . TYR A 1 324 ? -19.813 4.555 12.278 1.00 95.75 324 TYR A CA 1
ATOM 2487 C C . TYR A 1 324 ? -20.496 5.926 12.165 1.00 95.75 324 TYR A C 1
ATOM 2489 O O . TYR A 1 324 ? -21.236 6.325 13.060 1.00 95.75 324 TYR A O 1
ATOM 2497 N N . ILE A 1 325 ? -20.289 6.612 11.034 1.00 93.25 325 ILE A N 1
ATOM 2498 C CA . ILE A 1 325 ? -21.073 7.781 10.617 1.00 93.25 325 ILE A CA 1
ATOM 2499 C C . ILE A 1 325 ? -21.766 7.465 9.293 1.00 93.25 325 ILE A C 1
ATOM 2501 O O . ILE A 1 325 ? -21.117 7.008 8.347 1.00 93.25 325 ILE A O 1
ATOM 2505 N N . ILE A 1 326 ? -23.067 7.731 9.204 1.00 92.50 326 ILE A N 1
ATOM 2506 C CA . ILE A 1 326 ? -23.863 7.524 7.987 1.00 92.50 326 ILE A CA 1
ATOM 2507 C C . ILE A 1 326 ? -23.445 8.559 6.927 1.00 92.50 326 ILE A C 1
ATOM 2509 O O . ILE A 1 326 ? -23.286 9.736 7.255 1.00 92.50 326 ILE A O 1
ATOM 2513 N N . PRO A 1 327 ? -23.224 8.159 5.661 1.00 89.56 327 PRO A N 1
ATOM 2514 C CA . PRO A 1 327 ? -22.905 9.110 4.602 1.00 89.56 327 PRO A CA 1
ATOM 2515 C C . PRO A 1 327 ? -24.112 10.000 4.270 1.00 89.56 327 PRO A C 1
ATOM 2517 O O . PRO A 1 327 ? -25.253 9.548 4.287 1.00 89.56 327 PRO A O 1
ATOM 2520 N N . ASN A 1 328 ? -23.849 11.259 3.907 1.00 87.25 328 ASN A N 1
ATOM 2521 C CA . ASN A 1 328 ? -24.902 12.205 3.519 1.00 87.25 328 ASN A CA 1
ATOM 2522 C C . ASN A 1 328 ? -25.520 11.885 2.146 1.00 87.25 328 ASN A C 1
ATOM 2524 O O . ASN A 1 328 ? -26.690 12.181 1.926 1.00 87.25 328 ASN A O 1
ATOM 2528 N N . ASP A 1 329 ? -24.736 11.316 1.223 1.00 84.25 329 ASP A N 1
ATOM 2529 C CA . ASP A 1 329 ? -25.204 10.909 -0.106 1.00 84.25 329 ASP A CA 1
ATOM 2530 C C . ASP A 1 329 ? -25.451 9.386 -0.131 1.00 84.25 329 ASP A C 1
ATOM 2532 O O . ASP A 1 329 ? -24.521 8.608 0.121 1.00 84.25 329 ASP A O 1
ATOM 2536 N N . PRO A 1 330 ? -26.666 8.924 -0.483 1.00 85.06 330 PRO A N 1
ATOM 2537 C CA . PRO A 1 330 ? -26.958 7.509 -0.701 1.00 85.06 330 PRO A CA 1
ATOM 2538 C C . PRO A 1 330 ? -26.017 6.800 -1.688 1.00 85.06 330 PRO A C 1
ATOM 2540 O O . PRO A 1 330 ? -25.769 5.602 -1.553 1.00 85.06 330 PRO A O 1
ATOM 2543 N N . LYS A 1 331 ? -25.445 7.509 -2.671 1.00 78.69 331 LYS A N 1
ATOM 2544 C CA . LYS A 1 331 ? -24.444 6.937 -3.589 1.00 78.69 331 LYS A CA 1
ATOM 2545 C C . LYS A 1 331 ? -23.192 6.481 -2.842 1.00 78.69 331 LYS A C 1
ATOM 2547 O O . LYS A 1 331 ? -22.638 5.423 -3.136 1.00 78.69 331 LYS A O 1
ATOM 2552 N N . ASP A 1 332 ? -22.754 7.252 -1.851 1.00 81.75 332 ASP A N 1
ATOM 2553 C CA . ASP A 1 332 ? -21.591 6.905 -1.039 1.00 81.75 332 ASP A CA 1
ATOM 2554 C C . ASP A 1 332 ? -21.871 5.695 -0.145 1.00 81.75 332 ASP A C 1
ATOM 2556 O O . ASP A 1 332 ? -20.991 4.850 0.021 1.00 81.75 332 ASP A O 1
ATOM 2560 N N . TYR A 1 333 ? -23.104 5.549 0.347 1.00 86.69 333 TYR A N 1
ATOM 2561 C CA . TYR A 1 333 ? -23.525 4.349 1.071 1.00 86.69 333 TYR A CA 1
ATOM 2562 C C . TYR A 1 333 ? -23.336 3.082 0.229 1.00 86.69 333 TYR A C 1
ATOM 2564 O O . TYR A 1 333 ? -22.646 2.160 0.667 1.00 86.69 333 TYR A O 1
ATOM 2572 N N . VAL A 1 334 ? -23.852 3.072 -1.006 1.00 80.81 334 VAL A N 1
ATOM 2573 C CA . VAL A 1 334 ? -23.696 1.945 -1.946 1.00 80.81 334 VAL A CA 1
ATOM 2574 C C . VAL A 1 334 ? -22.212 1.616 -2.167 1.00 80.81 334 VAL A C 1
ATOM 2576 O O . VAL A 1 334 ? -21.812 0.451 -2.139 1.00 80.81 334 VAL A O 1
ATOM 2579 N N . HIS A 1 335 ? -21.357 2.633 -2.307 1.00 78.31 335 HIS A N 1
ATOM 2580 C CA . HIS A 1 335 ? -19.914 2.440 -2.478 1.00 78.31 335 HIS A CA 1
ATOM 2581 C C . HIS A 1 335 ? -19.200 1.856 -1.251 1.00 78.31 335 HIS A C 1
ATOM 2583 O O . HIS A 1 335 ? -18.200 1.140 -1.420 1.00 78.31 335 HIS A O 1
ATOM 2589 N N . ARG A 1 336 ? -19.668 2.188 -0.042 1.00 85.25 336 ARG A N 1
ATOM 2590 C CA . ARG A 1 336 ? -19.139 1.671 1.225 1.00 85.25 336 ARG A CA 1
ATOM 2591 C C . ARG A 1 336 ? -19.540 0.218 1.434 1.00 85.25 336 ARG A C 1
ATOM 2593 O O . ARG A 1 336 ? -18.675 -0.618 1.683 1.00 85.25 336 ARG A O 1
ATOM 2600 N N . VAL A 1 337 ? -20.824 -0.105 1.283 1.00 85.25 337 VAL A N 1
ATOM 2601 C CA . VAL A 1 337 ? -21.316 -1.473 1.511 1.00 85.25 337 VAL A CA 1
ATOM 2602 C C . VAL A 1 337 ? -20.888 -2.438 0.403 1.00 85.25 337 VAL A C 1
ATOM 2604 O O . VAL A 1 337 ? -20.611 -3.598 0.684 1.00 85.25 337 VAL A O 1
ATOM 2607 N N . GLY A 1 338 ? -20.650 -1.948 -0.821 1.00 77.44 338 GLY A N 1
ATOM 2608 C CA . GLY A 1 338 ? -20.036 -2.719 -1.914 1.00 77.44 338 GLY A CA 1
ATOM 2609 C C . GLY A 1 338 ? -18.560 -3.115 -1.698 1.00 77.44 338 GLY A C 1
ATOM 2610 O O . GLY A 1 338 ? -17.881 -3.548 -2.637 1.00 77.44 338 GLY A O 1
ATOM 2611 N N . ARG A 1 339 ? -18.002 -2.917 -0.494 1.00 78.44 339 ARG A N 1
ATOM 2612 C CA . ARG A 1 339 ? -16.700 -3.480 -0.084 1.00 78.44 339 ARG A CA 1
ATOM 2613 C C . ARG A 1 339 ? -16.827 -4.910 0.442 1.00 78.44 339 ARG A C 1
ATOM 2615 O O . ARG A 1 339 ? -15.847 -5.647 0.389 1.00 78.44 339 ARG A O 1
ATOM 2622 N N . THR A 1 340 ? -18.016 -5.309 0.885 1.00 78.25 340 THR A N 1
ATOM 2623 C CA . THR A 1 340 ? -18.339 -6.687 1.272 1.00 78.25 340 THR A CA 1
ATOM 2624 C C . THR A 1 340 ? -19.212 -7.357 0.197 1.00 78.25 340 THR A C 1
ATOM 2626 O O . THR A 1 340 ? -19.461 -6.759 -0.850 1.00 78.25 340 THR A O 1
ATOM 2629 N N . ALA A 1 341 ? -19.621 -8.610 0.418 1.00 70.19 341 ALA A N 1
ATOM 2630 C CA . ALA A 1 341 ? -20.473 -9.397 -0.482 1.00 70.19 341 ALA A CA 1
ATOM 2631 C C . ALA A 1 341 ? -19.988 -9.448 -1.953 1.00 70.19 341 ALA A C 1
ATOM 2633 O O . ALA A 1 341 ? -20.761 -9.310 -2.898 1.00 70.19 341 ALA A O 1
ATOM 2634 N N . ARG A 1 342 ? -18.671 -9.603 -2.160 1.00 68.75 342 ARG A N 1
ATOM 2635 C CA . ARG A 1 342 ? -18.055 -9.729 -3.495 1.00 68.75 342 ARG A CA 1
ATOM 2636 C C . ARG A 1 342 ? -17.922 -11.199 -3.909 1.00 68.75 342 ARG A C 1
ATOM 2638 O O . ARG A 1 342 ? -17.793 -12.076 -3.056 1.00 68.75 342 ARG A O 1
ATOM 2645 N N . ALA A 1 343 ? -17.904 -11.459 -5.218 1.00 60.28 343 ALA A N 1
ATOM 2646 C CA . ALA A 1 343 ? -17.628 -12.781 -5.799 1.00 60.28 343 ALA A CA 1
ATOM 2647 C C . ALA A 1 343 ? -18.520 -13.931 -5.261 1.00 60.28 343 ALA A C 1
ATOM 2649 O O . ALA A 1 343 ? -18.030 -15.028 -5.010 1.00 60.28 343 ALA A O 1
ATOM 2650 N N . GLY A 1 344 ? -19.820 -13.676 -5.062 1.00 60.75 344 GLY A N 1
ATOM 2651 C CA . GLY A 1 344 ? -20.820 -14.707 -4.733 1.00 60.75 344 GLY A CA 1
ATOM 2652 C C . GLY A 1 344 ? -20.856 -15.184 -3.274 1.00 60.75 344 GLY A C 1
ATOM 2653 O O . GLY A 1 344 ? -21.569 -16.133 -2.968 1.00 60.75 344 GLY A O 1
ATOM 2654 N N . ARG A 1 345 ? -20.104 -14.556 -2.361 1.00 67.44 345 ARG A N 1
ATOM 2655 C CA . ARG A 1 345 ? -20.159 -14.846 -0.914 1.00 67.44 345 ARG A CA 1
ATOM 2656 C C . ARG A 1 345 ? -20.987 -13.795 -0.175 1.00 67.44 345 ARG A C 1
ATOM 2658 O O . ARG A 1 345 ? -20.991 -12.632 -0.570 1.00 67.44 345 ARG A O 1
ATOM 2665 N N . SER A 1 346 ? -21.612 -14.186 0.935 1.00 80.75 346 SER A N 1
ATOM 2666 C CA . SER A 1 346 ? -22.391 -13.280 1.783 1.00 80.75 346 SER A CA 1
ATOM 2667 C C . SER A 1 346 ? -21.523 -12.269 2.529 1.00 80.75 346 SER A C 1
ATOM 2669 O O . SER A 1 346 ? -20.389 -12.561 2.913 1.00 80.75 346 SER A O 1
ATOM 2671 N N . GLY A 1 347 ? -22.076 -11.083 2.762 1.00 86.62 347 GLY A N 1
ATOM 2672 C CA . GLY A 1 347 ? -21.422 -9.997 3.487 1.00 86.62 347 GLY A CA 1
ATOM 2673 C C . GLY A 1 347 ? -22.383 -9.264 4.410 1.00 86.62 347 GLY A C 1
ATOM 2674 O O . GLY A 1 347 ? -23.589 -9.276 4.167 1.00 86.62 347 GLY A O 1
ATOM 2675 N N . THR A 1 348 ? -21.857 -8.613 5.448 1.00 92.31 348 THR A N 1
ATOM 2676 C CA . THR A 1 348 ? -22.672 -7.863 6.412 1.00 92.31 348 THR A CA 1
ATOM 2677 C C . THR A 1 348 ? -22.285 -6.388 6.423 1.00 92.31 348 THR A C 1
ATOM 2679 O O . THR A 1 348 ? -21.106 -6.042 6.500 1.00 92.31 348 THR A O 1
ATOM 2682 N N . ALA A 1 349 ? -23.277 -5.502 6.380 1.00 93.81 349 ALA A N 1
ATOM 2683 C CA . ALA A 1 349 ? -23.110 -4.069 6.580 1.00 93.81 349 ALA A CA 1
ATOM 2684 C C . ALA A 1 349 ? -23.979 -3.598 7.752 1.00 93.81 349 ALA A C 1
ATOM 2686 O O . ALA A 1 349 ? -25.183 -3.836 7.751 1.00 93.81 349 ALA A O 1
ATOM 2687 N N . ILE A 1 350 ? -23.386 -2.918 8.735 1.00 96.25 350 ILE A N 1
ATOM 2688 C CA . ILE A 1 350 ? -24.079 -2.393 9.919 1.00 96.25 350 ILE A CA 1
ATOM 2689 C C . ILE A 1 350 ? -23.887 -0.879 9.985 1.00 96.25 350 ILE A C 1
ATOM 2691 O O . ILE A 1 350 ? -22.761 -0.386 9.988 1.00 96.25 350 ILE A O 1
ATOM 2695 N N . SER A 1 351 ? -24.979 -0.124 10.062 1.00 96.38 351 SER A N 1
ATOM 2696 C CA . SER A 1 351 ? -24.944 1.331 10.244 1.00 96.38 351 SER A CA 1
ATOM 2697 C C . SER A 1 351 ? -25.322 1.715 11.668 1.00 96.38 351 SER A C 1
ATOM 2699 O O . SER A 1 351 ? -26.391 1.335 12.135 1.00 96.38 351 SER A O 1
ATOM 2701 N N . LEU A 1 352 ? -24.485 2.498 12.351 1.00 96.06 352 LEU A N 1
ATOM 2702 C CA . LEU A 1 352 ? -24.849 3.078 13.645 1.00 96.06 352 LEU A CA 1
ATOM 2703 C C . LEU A 1 352 ? -25.681 4.339 13.408 1.00 96.06 352 LEU A C 1
ATOM 2705 O O . LEU A 1 352 ? -25.224 5.276 12.755 1.00 96.06 352 LEU A O 1
ATOM 2709 N N . VAL A 1 353 ? -26.905 4.357 13.930 1.00 95.12 353 VAL A N 1
ATOM 2710 C CA . VAL A 1 353 ? -27.897 5.401 13.652 1.00 95.12 353 VAL A CA 1
ATOM 2711 C C . VAL A 1 353 ? -28.300 6.079 14.947 1.00 95.12 353 VAL A C 1
ATOM 2713 O O . VAL A 1 353 ? -28.658 5.413 15.916 1.00 95.12 353 VAL A O 1
ATOM 2716 N N . SER A 1 354 ? -28.269 7.409 14.971 1.00 92.19 354 SER A N 1
ATOM 2717 C CA . SER A 1 354 ? -28.936 8.182 16.019 1.00 92.19 354 SER A CA 1
ATOM 2718 C C . SER A 1 354 ? -30.349 8.589 15.612 1.00 92.19 354 SER A C 1
ATOM 2720 O O . SER A 1 354 ? -30.641 8.687 14.418 1.00 92.19 354 SER A O 1
ATOM 2722 N N . PRO A 1 355 ? -31.215 8.950 16.577 1.00 88.75 355 PRO A N 1
ATOM 2723 C CA . PRO A 1 355 ? -32.557 9.449 16.275 1.00 88.75 355 PRO A CA 1
ATOM 2724 C C . PRO A 1 355 ? -32.592 10.644 15.305 1.00 88.75 355 PRO A C 1
ATOM 2726 O O . PRO A 1 355 ? -33.584 10.845 14.612 1.00 88.75 355 PRO A O 1
ATOM 2729 N N . HIS A 1 356 ? -31.515 11.433 15.223 1.00 88.94 356 HIS A N 1
ATOM 2730 C CA . HIS A 1 356 ? -31.437 12.599 14.338 1.00 88.94 356 HIS A CA 1
ATOM 2731 C C . HIS A 1 356 ? -31.057 12.263 12.889 1.00 88.94 356 HIS A C 1
ATOM 2733 O O . HIS A 1 356 ? -31.182 13.122 12.022 1.00 88.94 356 HIS A O 1
ATOM 2739 N N . GLU A 1 357 ? -30.594 11.043 12.608 1.00 90.25 357 GLU A N 1
ATOM 2740 C CA . GLU A 1 357 ? -30.119 10.630 11.278 1.00 90.25 357 GLU A CA 1
ATOM 2741 C C . GLU A 1 357 ? -31.101 9.687 10.560 1.00 90.25 357 GLU A C 1
ATOM 2743 O O . GLU A 1 357 ? -30.800 9.189 9.476 1.00 90.25 357 GLU A O 1
ATOM 2748 N N . ILE A 1 358 ? -32.295 9.461 11.121 1.00 89.69 358 ILE A N 1
ATOM 2749 C CA . ILE A 1 358 ? -33.323 8.578 10.542 1.00 89.69 358 ILE A CA 1
ATOM 2750 C C . ILE A 1 358 ? -33.679 8.998 9.104 1.00 89.69 358 ILE A C 1
ATOM 2752 O O . ILE A 1 358 ? -33.847 8.151 8.229 1.00 89.69 358 ILE A O 1
ATOM 2756 N N . SER A 1 359 ? -33.713 10.304 8.816 1.00 92.12 359 SER A N 1
ATOM 2757 C CA . SER A 1 359 ? -33.972 10.812 7.462 1.00 92.12 359 SER A CA 1
ATOM 2758 C C . SER A 1 359 ? -32.913 10.382 6.441 1.00 92.12 359 SER A C 1
ATOM 2760 O O . SER A 1 359 ? -33.246 10.174 5.276 1.00 92.12 359 SER A O 1
ATOM 2762 N N . LEU A 1 360 ? -31.650 10.232 6.860 1.00 92.12 360 LEU A N 1
ATOM 2763 C CA . LEU A 1 360 ? -30.570 9.759 5.989 1.00 92.12 360 LEU A CA 1
ATOM 2764 C C . LEU A 1 360 ? -30.750 8.278 5.653 1.00 92.12 360 LEU A C 1
ATOM 2766 O O . LEU A 1 360 ? -30.542 7.885 4.508 1.00 92.12 360 LEU A O 1
ATOM 2770 N N . ILE A 1 361 ? -31.194 7.471 6.622 1.00 92.12 361 ILE A N 1
ATOM 2771 C CA . ILE A 1 361 ? -31.524 6.061 6.387 1.00 92.12 361 ILE A CA 1
ATOM 2772 C C . ILE A 1 361 ? -32.678 5.937 5.395 1.00 92.12 361 ILE A C 1
ATOM 2774 O O . ILE A 1 361 ? -32.528 5.219 4.415 1.00 92.12 361 ILE A O 1
ATOM 2778 N N . HIS A 1 362 ? -33.767 6.694 5.552 1.00 91.50 362 HIS A N 1
ATOM 2779 C CA . HIS A 1 362 ? -34.866 6.660 4.577 1.00 91.50 362 HIS A CA 1
ATOM 2780 C C . HIS A 1 362 ? -34.413 7.061 3.162 1.00 91.50 362 HIS A C 1
ATOM 2782 O O . HIS A 1 362 ? -34.832 6.452 2.180 1.00 91.50 362 HIS A O 1
ATOM 2788 N N . ALA A 1 363 ? -33.527 8.055 3.030 1.00 90.88 363 ALA A N 1
ATOM 2789 C CA . ALA A 1 363 ? -32.961 8.427 1.732 1.00 90.88 363 ALA A CA 1
ATOM 2790 C C . ALA A 1 363 ? -32.123 7.293 1.112 1.00 90.88 363 ALA A C 1
ATOM 2792 O O . ALA A 1 363 ? -32.167 7.082 -0.102 1.00 90.88 363 ALA A O 1
ATOM 2793 N N . ILE A 1 364 ? -31.385 6.548 1.941 1.00 90.56 364 ILE A N 1
ATOM 2794 C CA . ILE A 1 364 ? -30.638 5.357 1.528 1.00 90.56 364 ILE A CA 1
ATOM 2795 C C . ILE A 1 364 ? -31.595 4.241 1.097 1.00 90.56 364 ILE A C 1
ATOM 2797 O O . ILE A 1 364 ? -31.441 3.731 -0.010 1.00 90.56 364 ILE A O 1
ATOM 2801 N N . GLU A 1 365 ? -32.600 3.908 1.911 1.00 90.50 365 GLU A N 1
ATOM 2802 C CA . GLU A 1 365 ? -33.610 2.875 1.629 1.00 90.50 365 GLU A CA 1
ATOM 2803 C C . GLU A 1 365 ? -34.345 3.142 0.314 1.00 90.50 365 GLU A C 1
ATOM 2805 O O . GLU A 1 365 ? -34.465 2.246 -0.521 1.00 90.50 365 GLU A O 1
ATOM 2810 N N . ASN A 1 366 ? -34.746 4.395 0.082 1.00 87.94 366 ASN A N 1
ATOM 2811 C CA . ASN A 1 366 ? -35.376 4.823 -1.167 1.00 87.94 366 ASN A CA 1
ATOM 2812 C C . ASN A 1 366 ? -34.457 4.624 -2.380 1.00 87.94 366 ASN A C 1
ATOM 2814 O O . ASN A 1 366 ? -34.931 4.311 -3.469 1.00 87.94 366 ASN A O 1
ATOM 2818 N N . ARG A 1 367 ? -33.141 4.807 -2.214 1.00 83.12 367 ARG A N 1
ATOM 2819 C CA . ARG A 1 367 ? -32.165 4.647 -3.300 1.00 83.12 367 ARG A CA 1
ATOM 2820 C C . ARG A 1 367 ? -31.839 3.184 -3.590 1.00 83.12 367 ARG A C 1
ATOM 2822 O O . ARG A 1 367 ? -31.626 2.852 -4.753 1.00 83.12 367 ARG A O 1
ATOM 2829 N N . ILE A 1 368 ? -31.733 2.345 -2.559 1.00 83.19 368 ILE A N 1
ATOM 2830 C CA . ILE A 1 368 ? -31.409 0.915 -2.708 1.00 83.19 368 ILE A CA 1
ATOM 2831 C C . ILE A 1 368 ? -32.651 0.051 -2.967 1.00 83.19 368 ILE A C 1
ATOM 2833 O O . ILE A 1 368 ? -32.510 -1.109 -3.341 1.00 83.19 368 ILE A O 1
ATOM 2837 N N . GLY A 1 369 ? -33.853 0.593 -2.749 1.00 82.81 369 GLY A N 1
ATOM 2838 C CA . GLY A 1 369 ? -35.121 -0.115 -2.936 1.00 82.81 369 GLY A CA 1
ATOM 2839 C C . GLY A 1 369 ? -35.375 -1.219 -1.903 1.00 82.81 369 GLY A C 1
ATOM 2840 O O . GLY A 1 369 ? -36.155 -2.127 -2.159 1.00 82.81 369 GLY A O 1
ATOM 2841 N N . THR A 1 370 ? -34.695 -1.186 -0.752 1.00 83.94 370 THR A N 1
ATOM 2842 C CA . THR A 1 370 ? -34.741 -2.225 0.295 1.00 83.94 370 THR A CA 1
ATOM 2843 C C . THR A 1 370 ? -34.681 -1.577 1.677 1.00 83.94 370 THR A C 1
ATOM 2845 O O . THR A 1 370 ? -33.906 -0.645 1.881 1.00 83.94 370 THR A O 1
ATOM 2848 N N . LYS A 1 371 ? -35.468 -2.080 2.638 1.00 89.38 371 LYS A N 1
ATOM 2849 C CA . LYS A 1 371 ? -35.429 -1.615 4.034 1.00 89.38 371 LYS A CA 1
ATOM 2850 C C . LYS A 1 371 ? -34.324 -2.300 4.835 1.00 89.38 371 LYS A C 1
ATOM 2852 O O . LYS A 1 371 ? -34.137 -3.513 4.711 1.00 89.38 371 LYS A O 1
ATOM 2857 N N . LEU A 1 372 ? -33.623 -1.543 5.676 1.00 91.44 372 LEU A N 1
ATOM 2858 C CA . LEU A 1 372 ? -32.585 -2.083 6.555 1.00 91.44 372 LEU A CA 1
ATOM 2859 C C . LEU A 1 372 ? -33.234 -2.801 7.746 1.00 91.44 372 LEU A C 1
ATOM 2861 O O . LEU A 1 372 ? -34.243 -2.353 8.289 1.00 91.44 372 LEU A O 1
ATOM 2865 N N . LYS A 1 373 ? -32.639 -3.915 8.179 1.00 93.94 373 LYS A N 1
ATOM 2866 C CA . LYS A 1 373 ? -33.104 -4.663 9.359 1.00 93.94 373 LYS A CA 1
ATOM 2867 C C . LYS A 1 373 ? -32.418 -4.153 10.625 1.00 93.94 373 LYS A C 1
ATOM 2869 O O . LYS A 1 373 ? -31.266 -3.735 10.580 1.00 93.94 373 LYS A O 1
ATOM 2874 N N . GLU A 1 374 ? -33.083 -4.219 11.768 1.00 93.69 374 GLU A N 1
ATOM 2875 C CA . GLU A 1 374 ? -32.434 -3.882 13.036 1.00 93.69 374 GLU A CA 1
ATOM 2876 C C . GLU A 1 374 ? -31.439 -4.977 13.448 1.00 93.69 374 GLU A C 1
ATOM 2878 O O . GLU A 1 374 ? -31.755 -6.167 13.392 1.00 93.69 374 GLU A O 1
ATOM 2883 N N . TYR A 1 375 ? -30.236 -4.580 13.865 1.00 93.50 375 TYR A N 1
ATOM 2884 C CA . TYR A 1 375 ? -29.252 -5.449 14.504 1.00 93.50 375 TYR A CA 1
ATOM 2885 C C . TYR A 1 375 ? -29.274 -5.183 16.006 1.00 93.50 375 TYR A C 1
ATOM 2887 O O . TYR A 1 375 ? -28.899 -4.105 16.468 1.00 93.50 375 TYR A O 1
ATOM 2895 N N . ASN A 1 376 ? -29.745 -6.161 16.776 1.00 90.31 376 ASN A N 1
ATOM 2896 C CA . ASN A 1 376 ? -29.936 -5.988 18.209 1.00 90.31 376 ASN A CA 1
ATOM 2897 C C . ASN A 1 376 ? -28.587 -6.031 18.948 1.00 90.31 376 ASN A C 1
ATOM 2899 O O . ASN A 1 376 ? -27.884 -7.040 18.912 1.00 90.31 376 ASN A O 1
ATOM 2903 N N . ILE A 1 377 ? -28.248 -4.937 19.634 1.00 91.31 377 ILE A N 1
ATOM 2904 C CA . ILE A 1 377 ? -27.090 -4.827 20.526 1.00 91.31 377 ILE A CA 1
ATOM 2905 C C . ILE A 1 377 ? -27.591 -4.610 21.954 1.00 91.31 377 ILE A C 1
ATOM 2907 O O . ILE A 1 377 ? -28.342 -3.674 22.232 1.00 91.31 377 ILE A O 1
ATOM 2911 N N . SER A 1 378 ? -27.136 -5.451 22.884 1.00 89.50 378 SER A N 1
ATOM 2912 C CA . SER A 1 378 ? -27.523 -5.357 24.292 1.00 89.50 378 SER A CA 1
ATOM 2913 C C . SER A 1 378 ? -26.956 -4.096 24.943 1.00 89.50 378 SER A C 1
ATOM 2915 O O . SER A 1 378 ? -25.750 -3.977 25.168 1.00 89.50 378 SER A O 1
ATOM 2917 N N . GLY A 1 379 ? -27.837 -3.180 25.355 1.00 87.31 379 GLY A N 1
ATOM 2918 C CA . GLY A 1 379 ? -27.441 -1.986 26.110 1.00 87.31 379 GLY A CA 1
ATOM 2919 C C . GLY A 1 379 ? -26.736 -2.302 27.438 1.00 87.31 379 GLY A C 1
ATOM 2920 O O . GLY A 1 379 ? -25.928 -1.501 27.906 1.00 87.31 379 GLY A O 1
ATOM 2921 N N . LYS A 1 380 ? -26.982 -3.485 28.026 1.00 89.06 380 LYS A N 1
ATOM 2922 C CA . LYS A 1 380 ? -26.280 -3.948 29.236 1.00 89.06 380 LYS A CA 1
ATOM 2923 C C . LYS A 1 380 ? -24.803 -4.231 28.962 1.00 89.06 380 LYS A C 1
ATOM 2925 O O . LYS A 1 380 ? -23.966 -3.869 29.782 1.00 89.06 380 LYS A O 1
ATOM 2930 N N . GLU A 1 381 ? -24.485 -4.837 27.820 1.00 89.62 381 GLU A N 1
ATOM 2931 C CA . GLU A 1 381 ? -23.095 -5.114 27.434 1.00 89.62 381 GLU A CA 1
ATOM 2932 C C . GLU A 1 381 ? -22.364 -3.819 27.073 1.00 89.62 381 GLU A C 1
ATOM 2934 O O . GLU A 1 381 ? -21.253 -3.586 27.543 1.00 89.62 381 GLU A O 1
ATOM 2939 N N . VAL A 1 382 ? -23.039 -2.897 26.376 1.00 90.62 382 VAL A N 1
ATOM 2940 C CA . VAL A 1 382 ? -22.498 -1.554 26.108 1.00 90.62 382 VAL A CA 1
ATOM 2941 C C . VAL A 1 382 ? -22.120 -0.840 27.410 1.00 90.62 382 VAL A C 1
ATOM 2943 O O . VAL A 1 382 ? -21.030 -0.276 27.508 1.00 90.62 382 VAL A O 1
ATOM 2946 N N . ALA A 1 383 ? -22.977 -0.895 28.436 1.00 88.75 383 ALA A N 1
ATOM 2947 C CA . ALA A 1 383 ? -22.727 -0.240 29.720 1.00 88.75 383 ALA A CA 1
ATOM 2948 C C . ALA A 1 383 ? -21.462 -0.752 30.436 1.00 88.75 383 ALA A C 1
ATOM 2950 O O . ALA A 1 383 ? -20.793 0.040 31.098 1.00 88.75 383 ALA A O 1
ATOM 2951 N N . LYS A 1 384 ? -21.090 -2.032 30.267 1.00 88.38 384 LYS A N 1
ATOM 2952 C CA . LYS A 1 384 ? -19.882 -2.617 30.885 1.00 88.38 384 LYS A CA 1
ATOM 2953 C C . LYS A 1 384 ? -18.589 -1.973 30.389 1.00 88.38 384 LYS A C 1
ATOM 2955 O O . LYS A 1 384 ? -17.634 -1.858 31.148 1.00 88.38 384 LYS A O 1
ATOM 2960 N N . HIS A 1 385 ? -18.558 -1.546 29.128 1.00 83.94 385 HIS A N 1
ATOM 2961 C CA . HIS A 1 385 ? -17.344 -1.025 28.488 1.00 83.94 385 HIS A CA 1
ATOM 2962 C C . HIS A 1 385 ? -17.407 0.474 28.206 1.00 83.94 385 HIS A C 1
ATOM 2964 O O . HIS A 1 385 ? -16.382 1.078 27.905 1.00 83.94 385 HIS A O 1
ATOM 2970 N N . LEU A 1 386 ? -18.579 1.101 28.347 1.00 88.38 386 LEU A N 1
ATOM 2971 C CA . LEU A 1 386 ? -18.782 2.513 28.036 1.00 88.38 386 LEU A CA 1
ATOM 2972 C C . LEU A 1 386 ? -17.794 3.428 28.773 1.00 88.38 386 LEU A C 1
ATOM 2974 O O . LEU A 1 386 ? -17.238 4.334 28.158 1.00 88.38 386 LEU A O 1
ATOM 2978 N N . THR A 1 387 ? -17.543 3.177 30.061 1.00 88.00 387 THR A N 1
ATOM 2979 C CA . THR A 1 387 ? -16.593 3.970 30.859 1.00 88.00 387 THR A CA 1
ATOM 2980 C C . THR A 1 387 ? -15.174 3.859 30.311 1.00 88.00 387 THR A C 1
ATOM 2982 O O . THR A 1 387 ? -14.539 4.884 30.080 1.00 88.00 387 THR A O 1
ATOM 2985 N N . GLN A 1 388 ? -14.704 2.637 30.040 1.00 90.19 388 GLN A N 1
ATOM 2986 C CA . GLN A 1 388 ? -13.381 2.395 29.460 1.00 90.19 388 GLN A CA 1
ATOM 2987 C C . GLN A 1 388 ? -13.240 3.107 28.111 1.00 90.19 388 GLN A C 1
ATOM 2989 O O . GLN A 1 388 ? -12.302 3.870 27.913 1.00 90.19 388 GLN A O 1
ATOM 2994 N N . VAL A 1 389 ? -14.226 2.944 27.223 1.00 90.81 389 VAL A N 1
ATOM 2995 C CA . VAL A 1 389 ? -14.232 3.577 25.897 1.00 90.81 389 VAL A CA 1
ATOM 2996 C C . VAL A 1 389 ? -14.193 5.102 26.004 1.00 90.81 389 VAL A C 1
ATOM 2998 O O . VAL A 1 389 ? -13.470 5.754 25.255 1.00 90.81 389 VAL A O 1
ATOM 3001 N N . LYS A 1 390 ? -14.940 5.697 26.942 1.00 89.31 390 LYS A N 1
ATOM 3002 C CA . LYS A 1 390 ? -14.933 7.151 27.156 1.00 89.31 390 LYS A CA 1
ATOM 3003 C C . LYS A 1 390 ? -13.602 7.667 27.689 1.00 89.31 390 LYS A C 1
ATOM 3005 O O . LYS A 1 390 ? -13.183 8.741 27.261 1.00 89.31 390 LYS A O 1
ATOM 3010 N N . VAL A 1 391 ? -12.951 6.929 28.586 1.00 90.19 391 VAL A N 1
ATOM 3011 C CA . VAL A 1 391 ? -11.610 7.276 29.078 1.00 90.19 391 VAL A CA 1
ATOM 3012 C C . VAL A 1 391 ? -10.607 7.218 27.928 1.00 90.19 391 VAL A C 1
ATOM 3014 O O . VAL A 1 391 ? -9.966 8.230 27.655 1.00 90.19 391 VAL A O 1
ATOM 3017 N N . SER A 1 392 ? -10.575 6.120 27.171 1.00 91.06 392 SER A N 1
ATOM 3018 C CA . SER A 1 392 ? -9.670 5.966 26.025 1.00 91.06 392 SER A CA 1
ATOM 3019 C C . SER A 1 392 ? -9.885 7.019 24.939 1.00 91.06 392 SER A C 1
ATOM 3021 O O . SER A 1 392 ? -8.939 7.580 24.396 1.00 91.06 392 SER A O 1
ATOM 3023 N N . LEU A 1 393 ? -11.139 7.376 24.644 1.00 89.75 393 LEU A N 1
ATOM 3024 C CA . LEU A 1 393 ? -11.436 8.489 23.736 1.00 89.75 393 LEU A CA 1
ATOM 3025 C C . LEU A 1 393 ? -10.889 9.814 24.247 1.00 89.75 393 LEU A C 1
ATOM 3027 O O . LEU A 1 393 ? -10.391 10.613 23.458 1.00 89.75 393 LEU A O 1
ATOM 3031 N N . ARG A 1 394 ? -10.998 10.069 25.553 1.00 86.31 394 ARG A N 1
ATOM 3032 C CA . ARG A 1 394 ? -10.528 11.322 26.134 1.00 86.31 394 ARG A CA 1
ATOM 3033 C C . ARG A 1 394 ? -9.005 11.405 26.125 1.00 86.31 394 ARG A C 1
ATOM 3035 O O . ARG A 1 394 ? -8.471 12.460 25.796 1.00 86.31 394 ARG A O 1
ATOM 3042 N N . GLU A 1 395 ? -8.321 10.312 26.442 1.00 88.06 395 GLU A N 1
ATOM 3043 C CA . GLU A 1 395 ? -6.862 10.214 26.351 1.00 88.06 395 GLU A CA 1
ATOM 3044 C C . GLU A 1 395 ? -6.380 10.369 24.906 1.00 88.06 395 GLU A C 1
ATOM 3046 O O . GLU A 1 395 ? -5.467 11.150 24.637 1.00 88.06 395 GLU A O 1
ATOM 3051 N N . ALA A 1 396 ? -7.043 9.702 23.960 1.00 89.56 396 ALA A N 1
ATOM 3052 C CA . ALA A 1 396 ? -6.762 9.848 22.539 1.00 89.56 396 ALA A CA 1
ATOM 3053 C C . ALA A 1 396 ? -6.969 11.288 22.045 1.00 89.56 396 ALA A C 1
ATOM 3055 O O . ALA A 1 396 ? -6.171 11.776 21.247 1.00 89.56 396 ALA A O 1
ATOM 3056 N N . GLU A 1 397 ? -8.006 11.984 22.523 1.00 87.50 397 GLU A N 1
ATOM 3057 C CA . GLU A 1 397 ? -8.267 13.387 22.183 1.00 87.50 397 GLU A CA 1
ATOM 3058 C C . GLU A 1 397 ? -7.150 14.306 22.689 1.00 87.50 397 GLU A C 1
ATOM 3060 O O . GLU A 1 397 ? -6.670 15.143 21.928 1.00 87.50 397 GLU A O 1
ATOM 3065 N N . ILE A 1 398 ? -6.688 14.104 23.929 1.00 83.75 398 ILE A N 1
ATOM 3066 C CA . ILE A 1 398 ? -5.574 14.864 24.514 1.00 83.75 398 ILE A CA 1
ATOM 3067 C C . ILE A 1 398 ? -4.290 14.639 23.704 1.00 83.75 398 ILE A C 1
ATOM 3069 O O . ILE A 1 398 ? -3.679 15.605 23.255 1.00 83.75 398 ILE A O 1
ATOM 3073 N N . LYS A 1 399 ? -3.935 13.378 23.419 1.00 84.12 399 LYS A N 1
ATOM 3074 C CA . LYS A 1 399 ? -2.758 13.027 22.600 1.00 84.12 399 LYS A CA 1
ATOM 3075 C C . LYS A 1 399 ? -2.827 13.636 21.190 1.00 84.12 399 LYS A C 1
ATOM 3077 O O . LYS A 1 399 ? -1.816 14.058 20.628 1.00 84.12 399 LYS A O 1
ATOM 3082 N N . LEU A 1 400 ? -4.018 13.680 20.589 1.00 83.75 400 LEU A N 1
ATOM 3083 C CA . LEU A 1 400 ? -4.238 14.285 19.269 1.00 83.75 400 LEU A CA 1
ATOM 3084 C C . LEU A 1 400 ? -4.094 15.807 19.275 1.00 83.75 400 LEU A C 1
ATOM 3086 O O . LEU A 1 400 ? -3.610 16.378 18.297 1.00 83.75 400 LEU A O 1
ATOM 3090 N N . ASP A 1 401 ? -4.536 16.455 20.349 1.00 76.88 401 ASP A N 1
ATOM 3091 C CA . ASP A 1 401 ? -4.416 17.901 20.506 1.00 76.88 401 ASP A CA 1
ATOM 3092 C C . ASP A 1 401 ? -2.963 18.312 20.830 1.00 76.88 401 ASP A C 1
ATOM 3094 O O . ASP A 1 401 ? -2.528 19.366 20.379 1.00 76.88 401 ASP A O 1
ATOM 3098 N N . GLU A 1 402 ? -2.186 17.467 21.520 1.00 74.25 402 GLU A N 1
ATOM 3099 C CA . GLU A 1 402 ? -0.746 17.673 21.781 1.00 74.25 402 GLU A CA 1
ATOM 3100 C C . GLU A 1 402 ? 0.139 17.494 20.539 1.00 74.25 402 GLU A C 1
ATOM 3102 O O . GLU A 1 402 ? 1.204 18.096 20.439 1.00 74.25 402 GLU A O 1
ATOM 3107 N N . THR A 1 403 ? -0.286 16.673 19.576 1.00 63.97 403 THR A N 1
ATOM 3108 C CA . THR A 1 403 ? 0.499 16.351 18.369 1.00 63.97 403 THR A CA 1
ATOM 3109 C C . THR A 1 403 ? 0.305 17.342 17.218 1.00 63.97 403 THR A C 1
ATOM 3111 O O . THR A 1 403 ? 0.711 17.053 16.089 1.00 63.97 403 THR A O 1
ATOM 3114 N N . ASP A 1 404 ? -0.327 18.496 17.472 1.00 62.81 404 ASP A N 1
ATOM 3115 C CA . ASP A 1 404 ? -0.562 19.547 16.477 1.00 62.81 404 ASP A CA 1
ATOM 3116 C C . ASP A 1 404 ? -1.161 18.992 15.166 1.00 62.81 404 ASP A C 1
ATOM 3118 O O . ASP A 1 404 ? -0.813 19.378 14.045 1.00 62.81 404 ASP A O 1
ATOM 3122 N N . PHE A 1 405 ? -2.101 18.046 15.276 1.00 62.69 405 PHE A N 1
ATOM 3123 C CA . PHE A 1 405 ? -2.672 17.328 14.128 1.00 62.69 405 PHE A CA 1
ATOM 3124 C C . PHE A 1 405 ? -3.279 18.272 13.063 1.00 62.69 405 PHE A C 1
ATOM 3126 O O . PHE A 1 405 ? -3.279 17.976 11.861 1.00 62.69 405 PHE A O 1
ATOM 3133 N N . ASP A 1 406 ? -3.747 19.451 13.485 1.00 61.56 406 ASP A N 1
ATOM 3134 C CA . ASP A 1 406 ? -4.248 20.511 12.607 1.00 61.56 406 ASP A CA 1
ATOM 3135 C C . ASP A 1 406 ? -3.139 21.345 11.923 1.00 61.56 406 ASP A C 1
ATOM 3137 O O . ASP A 1 406 ? -3.396 21.951 10.875 1.00 61.56 406 ASP A O 1
ATOM 3141 N N . GLU A 1 407 ? -1.898 21.353 12.419 1.00 59.09 407 GLU A N 1
ATOM 3142 C CA . GLU A 1 407 ? -0.787 22.092 11.806 1.00 59.09 407 GLU A CA 1
ATOM 3143 C C . GLU A 1 407 ? -0.364 21.499 10.467 1.00 59.09 407 GLU A C 1
ATOM 3145 O O . GLU A 1 407 ? -0.188 22.238 9.499 1.00 59.09 407 GLU A O 1
ATOM 3150 N N . ARG A 1 408 ? -0.320 20.168 10.321 1.00 58.50 408 ARG A N 1
ATOM 3151 C CA . ARG A 1 408 ? -0.063 19.530 9.011 1.00 58.50 408 ARG A CA 1
ATOM 3152 C C . ARG A 1 408 ? -1.106 19.926 7.965 1.00 58.50 408 ARG A C 1
ATOM 3154 O O . ARG A 1 408 ? -0.783 20.126 6.791 1.00 58.50 408 ARG A O 1
ATOM 3161 N N . LYS A 1 409 ? -2.362 20.097 8.383 1.00 59.75 409 LYS A N 1
ATOM 3162 C CA . LYS A 1 409 ? -3.445 20.592 7.521 1.00 59.75 409 LYS A CA 1
ATOM 3163 C C . LYS A 1 409 ? -3.231 22.059 7.145 1.00 59.75 409 LYS A C 1
ATOM 3165 O O . LYS A 1 409 ? -3.486 22.428 5.996 1.00 59.75 409 LYS A O 1
ATOM 3170 N N . LEU A 1 410 ? -2.743 22.884 8.073 1.00 63.44 410 LEU A N 1
ATOM 3171 C CA . LEU A 1 410 ? -2.374 24.280 7.821 1.00 63.44 410 LEU A CA 1
ATOM 3172 C C . LEU A 1 410 ? -1.165 24.393 6.885 1.00 63.44 410 LEU A C 1
ATOM 3174 O O . LEU A 1 410 ? -1.221 25.178 5.942 1.00 63.44 410 LEU A O 1
ATOM 3178 N N . ILE A 1 411 ? -0.134 23.566 7.065 1.00 63.25 411 ILE A N 1
ATOM 3179 C CA . ILE A 1 411 ? 1.060 23.501 6.211 1.00 63.25 411 ILE A CA 1
ATOM 3180 C C . ILE A 1 411 ? 0.675 23.097 4.786 1.00 63.25 411 ILE A C 1
ATOM 3182 O O . ILE A 1 411 ? 1.030 23.789 3.835 1.00 63.25 411 ILE A O 1
ATOM 3186 N N . ASN A 1 412 ? -0.116 22.033 4.616 1.00 65.38 412 ASN A N 1
ATOM 3187 C CA . ASN A 1 412 ? -0.577 21.600 3.292 1.00 65.38 412 ASN A CA 1
ATOM 3188 C C . ASN A 1 412 ? -1.448 22.663 2.610 1.00 65.38 412 ASN A C 1
ATOM 3190 O O . ASN A 1 412 ? -1.341 22.885 1.403 1.00 65.38 412 ASN A O 1
ATOM 3194 N N . LYS A 1 413 ? -2.289 23.361 3.381 1.00 67.00 413 LYS A N 1
ATOM 3195 C CA . LYS A 1 413 ? -3.100 24.468 2.869 1.00 67.00 413 LYS A CA 1
ATOM 3196 C C . LYS A 1 413 ? -2.244 25.677 2.482 1.00 67.00 413 LYS A C 1
ATOM 3198 O O . LYS A 1 413 ? -2.503 26.268 1.440 1.00 67.00 413 LYS A O 1
ATOM 3203 N N . ARG A 1 414 ? -1.225 26.024 3.277 1.00 66.69 414 ARG A N 1
ATOM 3204 C CA . ARG A 1 414 ? -0.250 27.080 2.963 1.00 66.69 414 ARG A CA 1
ATOM 3205 C C . ARG A 1 414 ? 0.526 26.750 1.690 1.00 66.69 414 ARG A C 1
ATOM 3207 O O . ARG A 1 414 ? 0.542 27.576 0.789 1.00 66.69 414 ARG A O 1
ATOM 3214 N N . LYS A 1 415 ? 1.056 25.528 1.560 1.00 67.81 415 LYS A N 1
ATOM 3215 C CA . LYS A 1 415 ? 1.730 25.055 0.336 1.00 67.81 415 LYS A CA 1
ATOM 3216 C C . LYS A 1 415 ? 0.828 25.175 -0.894 1.00 67.81 415 LYS A C 1
ATOM 3218 O O . LYS A 1 415 ? 1.264 25.684 -1.917 1.00 67.81 415 LYS A O 1
ATOM 3223 N N . LYS A 1 416 ? -0.446 24.783 -0.779 1.00 70.25 416 LYS A N 1
ATOM 3224 C CA . LYS A 1 416 ? -1.420 24.928 -1.871 1.00 70.25 416 LYS A CA 1
ATOM 3225 C C . LYS A 1 416 ? -1.651 26.394 -2.268 1.00 70.25 416 LYS A C 1
ATOM 3227 O O . LYS A 1 416 ? -1.717 26.688 -3.451 1.00 70.25 416 LYS A O 1
ATOM 3232 N N . LEU A 1 417 ? -1.750 27.306 -1.299 1.00 73.50 417 LEU A N 1
ATOM 3233 C CA . LEU A 1 417 ? -1.917 28.740 -1.569 1.00 73.50 417 LEU A CA 1
ATOM 3234 C C . LEU A 1 417 ? -0.697 29.342 -2.278 1.00 73.50 417 LEU A C 1
ATOM 3236 O O . LEU A 1 417 ? -0.880 30.109 -3.216 1.00 73.50 417 LEU A O 1
ATOM 3240 N N . ILE A 1 418 ? 0.513 28.931 -1.886 1.00 70.31 418 ILE A N 1
ATOM 3241 C CA . ILE A 1 418 ? 1.763 29.339 -2.544 1.00 70.31 418 ILE A CA 1
ATOM 3242 C C . ILE A 1 418 ? 1.783 28.863 -4.003 1.00 70.31 418 ILE A C 1
ATOM 3244 O O . ILE A 1 418 ? 2.072 29.656 -4.891 1.00 70.31 418 ILE A O 1
ATOM 3248 N N . ILE A 1 419 ? 1.417 27.600 -4.257 1.00 70.81 419 ILE A N 1
ATOM 3249 C CA . ILE A 1 419 ? 1.341 27.034 -5.617 1.00 70.81 419 ILE A CA 1
ATOM 3250 C C . ILE A 1 419 ? 0.300 27.774 -6.475 1.00 70.81 419 ILE A C 1
ATOM 3252 O O . ILE A 1 419 ? 0.532 28.016 -7.651 1.00 70.81 419 ILE A O 1
ATOM 3256 N N . GLU A 1 420 ? -0.826 28.192 -5.891 1.00 68.75 420 GLU A N 1
ATOM 3257 C CA . GLU A 1 420 ? -1.852 29.001 -6.570 1.00 68.75 420 GLU A CA 1
ATOM 3258 C C . GLU A 1 420 ? -1.467 30.491 -6.737 1.00 68.75 420 GLU A C 1
ATOM 3260 O O . GLU A 1 420 ? -2.308 31.289 -7.155 1.00 68.75 420 GLU A O 1
ATOM 3265 N N . GLY A 1 421 ? -0.247 30.897 -6.363 1.00 69.19 421 GLY A N 1
ATOM 3266 C CA . GLY A 1 421 ? 0.223 32.286 -6.447 1.00 69.19 421 GLY A CA 1
ATOM 3267 C C . GLY A 1 421 ? -0.449 33.248 -5.457 1.00 69.19 421 GLY A C 1
ATOM 3268 O O . GLY A 1 421 ? -0.415 34.463 -5.647 1.00 69.19 421 GLY A O 1
ATOM 3269 N N . LYS A 1 422 ? -1.098 32.732 -4.406 1.00 74.19 422 LYS A N 1
ATOM 3270 C CA . LYS A 1 422 ? -1.812 33.524 -3.392 1.00 74.19 422 LYS A CA 1
ATOM 3271 C C . LYS A 1 422 ? -0.982 33.630 -2.118 1.00 74.19 422 LYS A C 1
ATOM 3273 O O . LYS A 1 422 ? -0.579 32.612 -1.562 1.00 74.19 422 LYS A O 1
ATOM 3278 N N . ASP A 1 423 ? -0.822 34.847 -1.594 1.00 77.00 423 ASP A N 1
ATOM 3279 C CA . ASP A 1 423 ? -0.143 35.084 -0.313 1.00 77.00 423 ASP A CA 1
ATOM 3280 C C . ASP A 1 423 ? -0.898 34.391 0.851 1.00 77.00 423 ASP A C 1
ATOM 3282 O O . ASP A 1 423 ? -2.031 34.782 1.189 1.00 77.00 423 ASP A O 1
ATOM 3286 N N . PRO A 1 424 ? -0.301 33.361 1.483 1.00 70.56 424 PRO A N 1
ATOM 3287 C CA . PRO A 1 424 ? -0.943 32.614 2.556 1.00 70.56 424 PRO A CA 1
ATOM 3288 C C . PRO A 1 424 ? -1.233 33.466 3.793 1.00 70.56 424 PRO A C 1
ATOM 3290 O O . PRO A 1 424 ? -2.259 33.252 4.447 1.00 70.56 424 PRO A O 1
ATOM 3293 N N . ASP A 1 425 ? -0.383 34.446 4.098 1.00 75.12 425 ASP A N 1
ATOM 3294 C CA . ASP A 1 425 ? -0.494 35.264 5.305 1.00 75.12 425 ASP A CA 1
ATOM 3295 C C . ASP A 1 425 ? -1.624 36.288 5.178 1.00 75.12 425 ASP A C 1
ATOM 3297 O O . ASP A 1 425 ? -2.369 36.551 6.136 1.00 75.12 425 ASP A O 1
ATOM 3301 N N . PHE A 1 426 ? -1.835 36.804 3.965 1.00 74.56 426 PHE A N 1
ATOM 3302 C CA . PHE A 1 426 ? -2.981 37.645 3.637 1.00 74.56 426 PHE A CA 1
ATOM 3303 C C . PHE A 1 426 ? -4.311 36.886 3.783 1.00 74.56 426 PHE A C 1
ATOM 3305 O O . PHE A 1 426 ? -5.255 37.369 4.427 1.00 74.56 426 PHE A O 1
ATOM 3312 N N . ILE A 1 427 ? -4.392 35.663 3.241 1.00 72.06 427 ILE A N 1
ATOM 3313 C CA . ILE A 1 427 ? -5.595 34.819 3.334 1.00 72.06 427 ILE A CA 1
ATOM 3314 C C . ILE A 1 427 ? -5.866 34.410 4.787 1.00 72.06 427 ILE A C 1
ATOM 3316 O O . ILE A 1 427 ? -7.018 34.443 5.235 1.00 72.06 427 ILE A O 1
ATOM 3320 N N . GLU A 1 428 ? -4.832 34.066 5.555 1.00 70.94 428 GLU A N 1
ATOM 3321 C CA . GLU A 1 428 ? -4.981 33.685 6.959 1.00 70.94 428 GLU A CA 1
ATOM 3322 C C . GLU A 1 428 ? -5.481 34.856 7.818 1.00 70.94 428 GLU A C 1
ATOM 3324 O O . GLU A 1 428 ? -6.408 34.681 8.618 1.00 70.94 428 GLU A O 1
ATOM 3329 N N . LYS A 1 429 ? -4.967 36.076 7.602 1.00 74.81 429 LYS A N 1
ATOM 3330 C CA . LYS A 1 429 ? -5.490 37.299 8.242 1.00 74.81 429 LYS A CA 1
ATOM 3331 C C . LYS A 1 429 ? -6.966 37.530 7.909 1.00 74.81 429 LYS A C 1
ATOM 3333 O O . LYS A 1 429 ? -7.754 37.846 8.809 1.00 74.81 429 LYS A O 1
ATOM 3338 N N . LYS A 1 430 ? -7.370 37.334 6.648 1.00 72.94 430 LYS A N 1
ATOM 3339 C CA . LYS A 1 430 ? -8.771 37.466 6.207 1.00 72.94 430 LYS A CA 1
ATOM 3340 C C . LYS A 1 430 ? -9.670 36.421 6.877 1.00 72.94 430 LYS A C 1
ATOM 3342 O O . LYS A 1 430 ? -10.718 36.767 7.421 1.00 72.94 430 LYS A O 1
ATOM 3347 N N . LEU A 1 431 ? -9.233 35.162 6.936 1.00 70.94 431 LEU A N 1
ATOM 3348 C CA . LEU A 1 431 ? -9.958 34.075 7.602 1.00 70.94 431 LEU A CA 1
ATOM 3349 C C . LEU A 1 431 ? -10.034 34.259 9.125 1.00 70.94 431 LEU A C 1
ATOM 3351 O O . LEU A 1 431 ? -11.088 34.004 9.705 1.00 70.94 431 LEU A O 1
ATOM 3355 N N . LYS A 1 432 ? -8.972 34.747 9.783 1.00 72.00 432 LYS A N 1
ATOM 3356 C CA . LYS A 1 432 ? -8.992 35.111 11.214 1.00 72.00 432 LYS A CA 1
ATOM 3357 C C . LYS A 1 432 ? -9.997 36.231 11.487 1.00 72.00 432 LYS A C 1
ATOM 3359 O O . LYS A 1 432 ? -10.750 36.132 12.456 1.00 72.00 432 LYS A O 1
ATOM 3364 N N . LYS A 1 433 ? -10.075 37.255 10.626 1.00 71.81 433 LYS A N 1
ATOM 3365 C CA . LYS A 1 433 ? -11.113 38.302 10.710 1.00 71.81 433 LYS A CA 1
ATOM 3366 C C . LYS A 1 433 ? -12.521 37.712 10.575 1.00 71.81 433 LYS A C 1
ATOM 3368 O O . LYS A 1 433 ? -13.365 37.987 11.425 1.00 71.81 433 LYS A O 1
ATOM 3373 N N . ILE A 1 434 ? -12.754 36.849 9.584 1.00 69.25 434 ILE A N 1
ATOM 3374 C CA . ILE A 1 434 ? -14.052 36.183 9.370 1.00 69.25 434 ILE A CA 1
ATOM 3375 C C . ILE A 1 434 ? -14.427 35.287 10.562 1.00 69.25 434 ILE A C 1
ATOM 3377 O O . ILE A 1 434 ? -15.553 35.354 11.046 1.00 69.25 434 ILE A O 1
ATOM 3381 N N . ARG A 1 435 ? -13.488 34.499 11.103 1.00 70.25 435 ARG A N 1
ATOM 3382 C CA . ARG A 1 435 ? -13.710 33.668 12.302 1.00 70.25 435 ARG A CA 1
ATOM 3383 C C . ARG A 1 435 ? -14.039 34.510 13.533 1.00 70.25 435 ARG A C 1
ATOM 3385 O O . ARG A 1 435 ? -14.961 34.159 14.262 1.00 70.25 435 ARG A O 1
ATOM 3392 N N . LYS A 1 436 ? -13.349 35.638 13.748 1.00 70.62 436 LYS A N 1
ATOM 3393 C CA . LYS A 1 436 ? -13.668 36.582 14.836 1.00 70.62 436 LYS A CA 1
ATOM 3394 C C . LYS A 1 436 ? -15.074 37.175 14.679 1.00 70.62 436 LYS A C 1
ATOM 3396 O O . LYS A 1 436 ? -15.805 37.261 15.662 1.00 70.62 436 LYS A O 1
ATOM 3401 N N . LEU A 1 437 ? -15.470 37.533 13.457 1.00 67.00 437 LEU A N 1
ATOM 3402 C CA . LEU A 1 437 ? -16.822 38.007 13.132 1.00 67.00 437 LEU A CA 1
ATOM 3403 C C . LEU A 1 437 ? -17.889 36.930 13.383 1.00 67.00 437 LEU A C 1
ATOM 3405 O O . LEU A 1 437 ? -18.898 37.207 14.031 1.00 67.00 437 LEU A O 1
ATOM 3409 N N . ASN A 1 438 ? -17.645 35.695 12.945 1.00 62.09 438 ASN A N 1
ATOM 3410 C CA . ASN A 1 438 ? -18.567 34.576 13.138 1.00 62.09 438 ASN A CA 1
ATOM 3411 C C . ASN A 1 438 ? -18.675 34.162 14.610 1.00 62.09 438 ASN A C 1
ATOM 3413 O O . ASN A 1 438 ? -19.781 33.929 15.083 1.00 62.09 438 ASN A O 1
ATOM 3417 N N . ASN A 1 439 ? -17.573 34.148 15.366 1.00 67.31 439 ASN A N 1
ATOM 3418 C CA . ASN A 1 439 ? -17.601 33.886 16.807 1.00 67.31 439 ASN A CA 1
ATOM 3419 C C . ASN A 1 439 ? -18.329 34.994 17.577 1.00 67.31 439 ASN A C 1
ATOM 3421 O O . ASN A 1 439 ? -19.100 34.679 18.479 1.00 67.31 439 ASN A O 1
ATOM 3425 N N . LYS A 1 440 ? -18.175 36.270 17.188 1.00 68.62 440 LYS A N 1
ATOM 3426 C CA . LYS A 1 440 ? -18.980 37.374 17.742 1.00 68.62 440 LYS A CA 1
ATOM 3427 C C . LYS A 1 440 ? -20.473 37.197 17.453 1.00 68.62 440 LYS A C 1
ATOM 3429 O O . LYS A 1 440 ? -21.281 37.378 18.358 1.00 68.62 440 LYS A O 1
ATOM 3434 N N . LYS A 1 441 ? -20.852 36.799 16.232 1.00 64.50 441 LYS A N 1
ATOM 3435 C CA . LYS A 1 441 ? -22.252 36.482 15.886 1.00 64.50 441 LYS A CA 1
ATOM 3436 C C . LYS A 1 441 ? -22.785 35.286 16.680 1.00 64.50 441 LYS A C 1
ATOM 3438 O O . LYS A 1 441 ? -23.897 35.340 17.186 1.00 64.50 441 LYS A O 1
ATOM 3443 N N . LYS A 1 442 ? -21.979 34.232 16.844 1.00 60.47 442 LYS A N 1
ATOM 3444 C CA . LYS A 1 442 ? -22.343 33.023 17.599 1.00 60.47 442 LYS A CA 1
ATOM 3445 C C . LYS A 1 442 ? -22.497 33.312 19.095 1.00 60.47 442 LYS A C 1
ATOM 3447 O O . LYS A 1 442 ? -23.427 32.803 19.703 1.00 60.47 442 LYS A O 1
ATOM 3452 N N . MET A 1 443 ? -21.637 34.161 19.666 1.00 60.09 443 MET A N 1
ATOM 3453 C CA . MET A 1 443 ? -21.755 34.655 21.044 1.00 60.09 443 MET A CA 1
ATOM 3454 C C . MET A 1 443 ? -23.001 35.518 21.230 1.00 60.09 443 MET A C 1
ATOM 3456 O O . MET A 1 443 ? -23.747 35.254 22.163 1.00 60.09 443 MET A O 1
ATOM 3460 N N . LYS A 1 444 ? -23.292 36.442 20.301 1.00 64.25 444 LYS A N 1
ATOM 3461 C CA . LYS A 1 444 ? -24.536 37.229 20.318 1.00 64.25 444 LYS A CA 1
ATOM 3462 C C . LYS A 1 444 ? -25.785 36.353 20.223 1.00 64.25 444 LYS A C 1
ATOM 3464 O O . LYS A 1 444 ? -26.714 36.560 20.988 1.00 64.25 444 LYS A O 1
ATOM 3469 N N . ASN A 1 445 ? -25.797 35.339 19.354 1.00 52.19 445 ASN A N 1
ATOM 3470 C CA . ASN A 1 445 ? -26.903 34.375 19.293 1.00 52.19 445 ASN A CA 1
ATOM 3471 C C . ASN A 1 445 ? -27.011 33.545 20.575 1.00 52.19 445 ASN A C 1
ATOM 3473 O O . ASN A 1 445 ? -28.113 33.269 21.031 1.00 52.19 445 ASN A O 1
ATOM 3477 N N . LYS A 1 446 ? -25.883 33.150 21.176 1.00 55.09 446 LYS A N 1
ATOM 3478 C CA . LYS A 1 446 ? -25.869 32.384 22.426 1.00 55.09 446 LYS A CA 1
ATOM 3479 C C . LYS A 1 446 ? -26.342 33.231 23.609 1.00 55.09 446 LYS A C 1
ATOM 3481 O O . LYS A 1 446 ? -27.057 32.707 24.449 1.00 55.09 446 LYS A O 1
ATOM 3486 N N . GLU A 1 447 ? -25.996 34.517 23.658 1.00 60.06 447 GLU A N 1
ATOM 3487 C CA . GLU A 1 447 ? -26.545 35.484 24.617 1.00 60.06 447 GLU A CA 1
ATOM 3488 C C . GLU A 1 447 ? -28.031 35.723 24.378 1.00 60.06 447 GLU A C 1
ATOM 3490 O O . GLU A 1 447 ? -28.794 35.628 25.325 1.00 60.06 447 GLU A O 1
ATOM 3495 N N . PHE A 1 448 ? -28.463 35.926 23.133 1.00 59.22 448 PHE A N 1
ATOM 3496 C CA . PHE A 1 448 ? -29.873 36.105 22.778 1.00 59.22 448 PHE A CA 1
ATOM 3497 C C . PHE A 1 448 ? -30.732 34.904 23.206 1.00 59.22 448 PHE A C 1
ATOM 3499 O O . PHE A 1 448 ? -31.747 35.076 23.878 1.00 59.22 448 PHE A O 1
ATOM 3506 N N . VAL A 1 449 ? -30.271 33.680 22.920 1.00 49.69 449 VAL A N 1
ATOM 3507 C CA . VAL A 1 449 ? -30.907 32.432 23.376 1.00 49.69 449 VAL A CA 1
ATOM 3508 C C . VAL A 1 449 ? -30.879 32.320 24.903 1.00 49.69 449 VAL A C 1
ATOM 3510 O O . VAL A 1 449 ? -31.868 31.903 25.493 1.00 49.69 449 VAL A O 1
ATOM 3513 N N . LYS A 1 450 ? -29.794 32.748 25.564 1.00 48.69 450 LYS A N 1
ATOM 3514 C CA . LYS A 1 450 ? -29.673 32.733 27.031 1.00 48.69 450 LYS A CA 1
ATOM 3515 C C . LYS A 1 450 ? -30.624 33.731 27.708 1.00 48.69 450 LYS A C 1
ATOM 3517 O O . LYS A 1 450 ? -31.135 33.438 28.787 1.00 48.69 450 LYS A O 1
ATOM 3522 N N . THR A 1 451 ? -30.880 34.877 27.076 1.00 51.53 451 THR A N 1
ATOM 3523 C CA . THR A 1 451 ? -31.856 35.886 27.517 1.00 51.53 451 THR A CA 1
ATOM 3524 C C . THR A 1 451 ? -33.288 35.380 27.337 1.00 51.53 451 THR A C 1
ATOM 3526 O O . THR A 1 451 ? -34.083 35.510 28.260 1.00 51.53 451 THR A O 1
ATOM 3529 N N . LEU A 1 452 ? -33.579 34.698 26.222 1.00 41.59 452 LEU A N 1
ATOM 3530 C CA . LEU A 1 452 ? -34.856 34.010 25.971 1.00 41.59 452 LEU A CA 1
ATOM 3531 C C . LEU A 1 452 ? -35.123 32.856 26.953 1.00 41.59 452 LEU A C 1
ATOM 3533 O O . LEU A 1 452 ? -36.257 32.646 27.372 1.00 41.59 452 LEU A O 1
ATOM 3537 N N . THR A 1 453 ? -34.087 32.120 27.365 1.00 43.28 453 THR A N 1
ATOM 3538 C CA . THR A 1 453 ? -34.222 31.067 28.387 1.00 43.28 453 THR A CA 1
ATOM 3539 C C . THR A 1 453 ? -34.298 31.610 29.815 1.00 43.28 453 THR A C 1
ATOM 3541 O O . THR A 1 453 ? -34.758 30.902 30.698 1.00 43.28 453 THR A O 1
ATOM 3544 N N . LYS A 1 454 ? -33.874 32.858 30.070 1.00 42.84 454 LYS A N 1
ATOM 3545 C CA . LYS A 1 454 ? -33.981 33.499 31.396 1.00 42.84 454 LYS A CA 1
ATOM 3546 C C . LYS A 1 454 ? -35.378 34.045 31.698 1.00 42.84 454 LYS A C 1
ATOM 3548 O O . LYS A 1 454 ? -35.672 34.299 32.860 1.00 42.84 454 LYS A O 1
ATOM 3553 N N . SER A 1 455 ? -36.230 34.209 30.688 1.00 35.56 455 SER A N 1
ATOM 3554 C CA . SER A 1 455 ? -37.632 34.613 30.858 1.00 35.56 455 SER A CA 1
ATOM 3555 C C . SER A 1 455 ? -38.576 33.457 31.207 1.00 35.56 455 SER A C 1
ATOM 3557 O O . SER A 1 455 ? -39.754 33.701 31.441 1.00 35.56 455 SER A O 1
ATOM 3559 N N . PHE A 1 456 ? -38.082 32.216 31.296 1.00 37.75 456 PHE A N 1
ATOM 3560 C CA . PHE A 1 456 ? -38.881 31.072 31.726 1.00 37.75 456 PHE A CA 1
ATOM 3561 C C . PHE A 1 456 ? -38.188 30.290 32.855 1.00 37.75 456 PHE A C 1
ATOM 3563 O O . PHE A 1 456 ? -37.220 29.572 32.634 1.00 37.75 456 PHE A O 1
ATOM 3570 N N . ILE A 1 457 ? -38.807 30.397 34.038 1.00 32.12 457 ILE A N 1
ATOM 3571 C CA . ILE A 1 457 ? -38.802 29.466 35.181 1.00 32.12 457 ILE A CA 1
ATOM 3572 C C . ILE A 1 457 ? -37.716 29.677 36.264 1.00 32.12 457 ILE A C 1
ATOM 3574 O O . ILE A 1 457 ? -36.510 29.664 36.034 1.00 32.12 457 ILE A O 1
ATOM 3578 N N . HIS A 1 458 ? -38.228 29.849 37.487 1.00 30.12 458 HIS A N 1
ATOM 3579 C CA . HIS A 1 458 ? -37.569 30.004 38.790 1.00 30.12 458 HIS A CA 1
ATOM 3580 C C . HIS A 1 458 ? -37.764 28.690 39.620 1.00 30.12 458 HIS A C 1
ATOM 3582 O O . HIS A 1 458 ? -38.358 27.748 39.100 1.00 30.12 458 HIS A O 1
ATOM 3588 N N . PRO A 1 459 ? -37.287 28.545 40.874 1.00 43.44 459 PRO A N 1
ATOM 3589 C CA . PRO A 1 459 ? -36.046 27.841 41.219 1.00 43.44 459 PRO A CA 1
ATOM 3590 C C . PRO A 1 459 ? -36.230 26.651 42.197 1.00 43.44 459 PRO A C 1
ATOM 3592 O O . PRO A 1 459 ? -37.216 26.592 42.924 1.00 43.44 459 PRO A O 1
ATOM 3595 N N . LYS A 1 460 ? -35.221 25.771 42.320 1.00 27.02 460 LYS A N 1
ATOM 3596 C CA . LYS A 1 460 ? -34.878 25.105 43.596 1.00 27.02 460 LYS A CA 1
ATOM 3597 C C . LYS A 1 460 ? -33.362 24.924 43.738 1.00 27.02 460 LYS A C 1
ATOM 3599 O O . LYS A 1 460 ? -32.672 24.536 42.800 1.00 27.02 460 LYS A O 1
ATOM 3604 N N . GLU A 1 461 ? -32.899 25.291 44.924 1.00 28.83 461 GLU A N 1
ATOM 3605 C CA . GLU A 1 461 ? -31.530 25.381 45.428 1.00 28.83 461 GLU A CA 1
ATOM 3606 C C . GLU A 1 461 ? -30.895 24.004 45.695 1.00 28.83 461 GLU A C 1
ATOM 3608 O O . GLU A 1 461 ? -31.606 23.040 45.965 1.00 28.83 461 GLU A O 1
ATOM 3613 N N . VAL A 1 462 ? -29.557 23.923 45.665 1.00 25.69 462 VAL A N 1
ATOM 3614 C CA . VAL A 1 462 ? -28.695 23.727 46.855 1.00 25.69 462 VAL A CA 1
ATOM 3615 C C . VAL A 1 462 ? -27.209 23.729 46.430 1.00 25.69 462 VAL A C 1
ATOM 3617 O O . VAL A 1 462 ? -26.755 22.914 45.635 1.00 25.69 462 VAL A O 1
ATOM 3620 N N . LEU A 1 463 ? -26.503 24.709 47.003 1.00 25.36 463 LEU A N 1
ATOM 3621 C CA . LEU A 1 463 ? -25.069 24.879 47.280 1.00 25.36 463 LEU A CA 1
ATOM 3622 C C . LEU A 1 463 ? -23.991 24.717 46.185 1.00 25.36 463 LEU A C 1
ATOM 3624 O O . LEU A 1 463 ? -23.457 23.645 45.916 1.00 25.36 463 LEU A O 1
ATOM 3628 N N . LEU A 1 464 ? -23.512 25.888 45.745 1.00 25.22 464 LEU A N 1
ATOM 3629 C CA . LEU A 1 464 ? -22.095 26.183 45.524 1.00 25.22 464 LEU A CA 1
ATOM 3630 C C . LEU A 1 464 ? -21.455 26.709 46.821 1.00 25.22 464 LEU A C 1
ATOM 3632 O O . LEU A 1 464 ? -21.865 27.746 47.334 1.00 25.22 464 LEU A O 1
ATOM 3636 N N . SER A 1 465 ? -20.365 26.084 47.245 1.00 23.08 465 SER A N 1
ATOM 3637 C CA . SER A 1 465 ? -19.182 26.722 47.840 1.00 23.08 465 SER A CA 1
ATOM 3638 C C . SER A 1 465 ? -18.058 25.680 47.731 1.00 23.08 465 SER A C 1
ATOM 3640 O O . SER A 1 465 ? -18.283 24.496 47.919 1.00 23.08 465 SER A O 1
ATOM 3642 N N . SER A 1 466 ? -16.825 25.946 47.333 1.00 26.48 466 SER A N 1
ATOM 3643 C CA . SER A 1 466 ? -16.117 27.173 47.004 1.00 26.48 466 SER A CA 1
ATOM 3644 C C . SER A 1 466 ? -14.838 26.712 46.300 1.00 26.48 466 SER A C 1
ATOM 3646 O O . SER A 1 466 ? -14.114 25.863 46.817 1.00 26.48 466 SER A O 1
ATOM 3648 N N . GLN A 1 467 ? -14.549 27.243 45.113 1.00 26.11 467 GLN A N 1
ATOM 3649 C CA . GLN A 1 467 ? -13.239 27.072 44.494 1.00 26.11 467 GLN A CA 1
ATOM 3650 C C . GLN A 1 467 ? -12.230 28.046 45.117 1.00 26.11 467 GLN A C 1
ATOM 3652 O O . GLN A 1 467 ? -12.525 29.229 45.271 1.00 26.11 467 GLN A O 1
ATOM 3657 N N . ARG A 1 468 ? -11.003 27.526 45.279 1.00 26.91 468 ARG A N 1
ATOM 3658 C CA . ARG A 1 468 ? -9.685 28.187 45.400 1.00 26.91 468 ARG A CA 1
ATOM 3659 C C . ARG A 1 468 ? -9.115 28.351 46.814 1.00 26.91 468 ARG A C 1
ATOM 3661 O O . ARG A 1 468 ? -9.268 29.397 47.433 1.00 26.91 468 ARG A O 1
ATOM 3668 N N . ARG A 1 469 ? -8.204 27.436 47.171 1.00 24.77 469 ARG A N 1
ATOM 3669 C CA . ARG A 1 469 ? -6.775 27.773 47.334 1.00 24.77 469 ARG A CA 1
ATOM 3670 C C . ARG A 1 469 ? -5.875 26.529 47.263 1.00 24.77 469 ARG A C 1
ATOM 3672 O O . ARG A 1 469 ? -6.311 25.414 47.495 1.00 24.77 469 ARG A O 1
ATOM 3679 N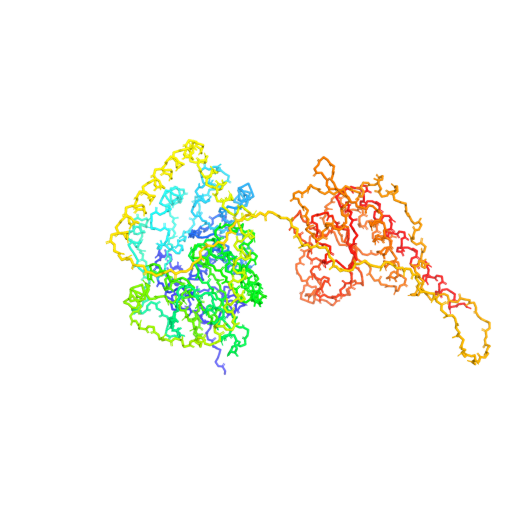 N . MET A 1 470 ? -4.658 26.787 46.798 1.00 22.08 470 MET A N 1
ATOM 3680 C CA . MET A 1 470 ? -3.610 25.901 46.282 1.00 22.08 470 MET A CA 1
ATOM 3681 C C . MET A 1 470 ? -2.986 24.892 47.265 1.00 22.08 470 MET A C 1
ATOM 3683 O O . MET A 1 470 ? -2.921 25.157 48.455 1.00 22.08 470 MET A O 1
ATOM 3687 N N . LYS A 1 471 ? -2.351 23.865 46.665 1.00 25.52 471 LYS A N 1
ATOM 3688 C CA . LYS A 1 471 ? -1.088 23.202 47.068 1.00 25.52 471 LYS A CA 1
ATOM 3689 C C . LYS A 1 471 ? -0.973 22.716 48.520 1.00 25.52 471 LYS A C 1
ATOM 3691 O O . LYS A 1 471 ? -0.475 23.446 49.362 1.00 25.52 471 LYS A O 1
ATOM 3696 N N . GLN A 1 472 ? -1.253 21.430 48.727 1.00 24.53 472 GLN A N 1
ATOM 3697 C CA . GLN A 1 472 ? -0.482 20.468 49.537 1.00 24.53 472 GLN A CA 1
ATOM 3698 C C . GLN A 1 472 ? -1.363 19.238 49.740 1.00 24.53 472 GLN A C 1
ATOM 3700 O O . GLN A 1 472 ? -2.455 19.389 50.259 1.00 24.53 472 GLN A O 1
ATOM 3705 N N . VAL A 1 473 ? -0.908 18.071 49.279 1.00 26.12 473 VAL A N 1
ATOM 3706 C CA . VAL A 1 473 ? -1.012 16.729 49.893 1.00 26.12 473 VAL A CA 1
ATOM 3707 C C . VAL A 1 473 ? -0.602 15.748 48.792 1.00 26.12 473 VAL A C 1
ATOM 3709 O O . VAL A 1 473 ? -1.420 15.374 47.968 1.00 26.12 473 VAL A O 1
ATOM 3712 N N . TYR A 1 474 ? 0.681 15.394 48.747 1.00 24.12 474 TYR A N 1
ATOM 3713 C CA . TYR A 1 474 ? 1.179 14.090 48.286 1.00 24.12 474 TYR A CA 1
ATOM 3714 C C . TYR A 1 474 ? 2.614 13.966 48.814 1.00 24.12 474 TYR A C 1
ATOM 3716 O O . TYR A 1 474 ? 3.588 14.222 48.114 1.00 24.12 474 TYR A O 1
ATOM 3724 N N . PHE A 1 475 ? 2.731 13.691 50.116 1.00 22.31 475 PHE A N 1
ATOM 3725 C CA . PHE A 1 475 ? 3.990 13.305 50.754 1.00 22.31 475 PHE A CA 1
ATOM 3726 C C . PHE A 1 475 ? 3.700 12.480 52.014 1.00 22.31 475 PHE A C 1
ATOM 3728 O O . PHE A 1 475 ? 3.557 13.027 53.104 1.00 22.31 475 PHE A O 1
ATOM 3735 N N . ARG A 1 476 ? 3.540 11.165 51.838 1.00 22.05 476 ARG A N 1
ATOM 3736 C CA . ARG A 1 476 ? 3.884 10.106 52.805 1.00 22.05 476 ARG A CA 1
ATOM 3737 C C . ARG A 1 476 ? 3.393 8.778 52.247 1.00 22.05 476 ARG A C 1
ATOM 3739 O O . ARG A 1 476 ? 2.201 8.513 52.275 1.00 22.05 476 ARG A O 1
ATOM 3746 N N . TYR A 1 477 ? 4.300 7.990 51.696 1.00 24.06 477 TYR A N 1
ATOM 3747 C CA . TYR A 1 477 ? 4.667 6.665 52.200 1.00 24.06 477 TYR A CA 1
ATOM 3748 C C . TYR A 1 477 ? 5.754 6.116 51.268 1.00 24.06 477 TYR A C 1
ATOM 3750 O O . TYR A 1 477 ? 5.691 6.331 50.063 1.00 24.06 477 TYR A O 1
ATOM 3758 N N . TYR A 1 478 ? 6.739 5.445 51.863 1.00 24.62 478 TYR A N 1
ATOM 3759 C CA . TYR A 1 478 ? 7.987 4.921 51.289 1.00 24.62 478 TYR A CA 1
ATOM 3760 C C . TYR A 1 478 ? 9.202 5.859 51.316 1.00 24.62 478 TYR A C 1
ATOM 3762 O O . TYR A 1 478 ? 9.642 6.434 50.327 1.00 24.62 478 TYR A O 1
ATOM 3770 N N . SER A 1 479 ? 9.796 5.918 52.509 1.00 23.56 479 SER A N 1
ATOM 3771 C CA . SER A 1 479 ? 11.240 6.031 52.698 1.00 23.56 479 SER A CA 1
ATOM 3772 C C . SER A 1 479 ? 11.660 4.920 53.659 1.00 23.56 479 SER A C 1
ATOM 3774 O O . SER A 1 479 ? 11.182 4.898 54.789 1.00 23.56 479 SER A O 1
ATOM 3776 N N . SER A 1 480 ? 12.526 4.019 53.202 1.00 27.27 480 SER A N 1
ATOM 3777 C CA . SER A 1 480 ? 13.524 3.329 54.029 1.00 27.27 480 SER A CA 1
ATOM 3778 C C . SER A 1 480 ? 14.496 2.589 53.106 1.00 27.27 480 SER A C 1
ATOM 3780 O O . SER A 1 480 ? 14.137 1.581 52.499 1.00 27.27 480 SER A O 1
ATOM 3782 N N . GLU A 1 481 ? 15.707 3.125 52.985 1.00 26.64 481 GLU A N 1
ATOM 3783 C CA . GLU A 1 481 ? 16.898 2.411 52.518 1.00 26.64 481 GLU A CA 1
ATOM 3784 C C . GLU A 1 481 ? 17.422 1.485 53.627 1.00 26.64 481 GLU A C 1
ATOM 3786 O O . GLU A 1 481 ? 17.365 1.863 54.797 1.00 26.64 481 GLU A O 1
ATOM 3791 N N . ALA A 1 482 ? 17.977 0.324 53.249 1.00 25.08 482 ALA A N 1
ATOM 3792 C CA . ALA A 1 482 ? 19.293 -0.171 53.693 1.00 25.08 482 ALA A CA 1
ATOM 3793 C C . ALA A 1 482 ? 19.616 -1.555 53.072 1.00 25.08 482 ALA A C 1
ATOM 3795 O O . ALA A 1 482 ? 18.972 -2.535 53.419 1.00 25.08 482 ALA A O 1
ATOM 3796 N N . ALA A 1 483 ? 20.586 -1.561 52.141 1.00 25.38 483 ALA A N 1
ATOM 3797 C CA . ALA A 1 483 ? 21.815 -2.383 52.008 1.00 25.38 483 ALA A CA 1
ATOM 3798 C C . ALA A 1 483 ? 21.830 -3.928 52.289 1.00 25.38 483 ALA A C 1
ATOM 3800 O O . ALA A 1 483 ? 20.869 -4.491 52.793 1.00 25.38 483 ALA A O 1
ATOM 3801 N N . PRO A 1 484 ? 22.890 -4.663 51.876 1.00 26.81 484 PRO A N 1
ATOM 3802 C CA . PRO A 1 484 ? 22.808 -5.805 50.961 1.00 26.81 484 PRO A CA 1
ATOM 3803 C C . PRO A 1 484 ? 22.907 -7.178 51.653 1.00 26.81 484 PRO A C 1
ATOM 3805 O O . PRO A 1 484 ? 23.475 -7.305 52.735 1.00 26.81 484 PRO A O 1
ATOM 3808 N N . ALA A 1 485 ? 22.399 -8.221 50.991 1.00 25.33 485 ALA A N 1
ATOM 3809 C CA . ALA A 1 485 ? 22.499 -9.601 51.461 1.00 25.33 485 ALA A CA 1
ATOM 3810 C C . ALA A 1 485 ? 23.722 -10.320 50.863 1.00 25.33 485 ALA A C 1
ATOM 3812 O O . ALA A 1 485 ? 23.970 -10.277 49.660 1.00 25.33 485 ALA A O 1
ATOM 3813 N N . THR A 1 486 ? 24.457 -10.952 51.769 1.00 25.89 486 THR A N 1
ATOM 3814 C CA . THR A 1 486 ? 25.651 -11.790 51.641 1.00 25.89 486 THR A CA 1
ATOM 3815 C C . THR A 1 486 ? 25.373 -13.142 50.977 1.00 25.89 486 THR A C 1
ATOM 3817 O O . THR A 1 486 ? 24.317 -13.733 51.191 1.00 25.89 486 THR A O 1
ATOM 3820 N N . GLU A 1 487 ? 26.349 -13.648 50.218 1.00 26.66 487 GLU A N 1
ATOM 3821 C CA . GLU A 1 487 ? 26.406 -15.033 49.736 1.00 26.66 487 GLU A CA 1
ATOM 3822 C C . GLU A 1 487 ? 26.901 -15.964 50.856 1.00 26.66 487 GLU A C 1
ATOM 3824 O O . GLU A 1 487 ? 27.947 -15.711 51.456 1.00 26.66 487 GLU A O 1
ATOM 3829 N N . ASP A 1 488 ? 26.152 -17.038 51.119 1.00 25.56 488 ASP A N 1
ATOM 3830 C CA . ASP A 1 488 ? 26.546 -18.145 51.995 1.00 25.56 488 ASP A CA 1
ATOM 3831 C C . ASP A 1 488 ? 27.107 -19.313 51.164 1.00 25.56 488 ASP A C 1
ATOM 3833 O O . ASP A 1 488 ? 26.453 -19.836 50.258 1.00 25.56 488 ASP A O 1
ATOM 3837 N N . GLU A 1 489 ? 28.309 -19.765 51.528 1.00 25.64 489 GLU A N 1
ATOM 3838 C CA . GLU A 1 489 ? 28.869 -21.072 51.172 1.00 25.64 489 GLU A CA 1
ATOM 3839 C C . GLU A 1 489 ? 28.313 -22.187 52.080 1.00 25.64 489 GLU A C 1
ATOM 3841 O O . GLU A 1 489 ? 28.211 -21.999 53.294 1.00 25.64 489 GLU A O 1
ATOM 3846 N N . LYS A 1 490 ? 28.055 -23.377 51.502 1.00 26.34 490 LYS A N 1
ATOM 3847 C CA . LYS A 1 490 ? 28.261 -24.747 52.060 1.00 26.34 490 LYS A CA 1
ATOM 3848 C C . LYS A 1 490 ? 27.804 -25.801 51.021 1.00 26.34 490 LYS A C 1
ATOM 3850 O O . LYS A 1 490 ? 26.648 -25.776 50.619 1.00 26.34 490 LYS A O 1
ATOM 3855 N N . THR A 1 491 ? 28.702 -26.561 50.361 1.00 23.03 491 THR A N 1
ATOM 3856 C CA . THR A 1 491 ? 29.249 -27.919 50.698 1.00 23.03 491 THR A CA 1
ATOM 3857 C C . THR A 1 491 ? 28.157 -29.012 50.763 1.00 23.03 491 THR A C 1
ATOM 3859 O O . THR A 1 491 ? 27.179 -28.781 51.457 1.00 23.03 491 THR A O 1
ATOM 3862 N N . VAL A 1 492 ? 28.179 -30.222 50.172 1.00 26.55 492 VAL A N 1
ATOM 3863 C CA . VAL A 1 492 ? 29.167 -31.254 49.737 1.00 26.55 492 VAL A CA 1
ATOM 3864 C C . VAL A 1 492 ? 28.399 -32.140 48.704 1.00 26.55 492 VAL A C 1
ATOM 3866 O O . VAL A 1 492 ? 27.182 -32.233 48.814 1.00 26.55 492 VAL A O 1
ATOM 3869 N N . ASP A 1 493 ? 28.983 -32.723 47.648 1.00 24.47 493 ASP A N 1
ATOM 3870 C CA . ASP A 1 493 ? 29.353 -34.149 47.712 1.00 24.47 493 ASP A CA 1
ATOM 3871 C C . ASP A 1 493 ? 30.457 -34.582 46.737 1.00 24.47 493 ASP A C 1
ATOM 3873 O O . ASP A 1 493 ? 30.477 -34.218 45.561 1.00 24.47 493 ASP A O 1
ATOM 3877 N N . LYS A 1 494 ? 31.388 -35.373 47.282 1.00 28.31 494 LYS A N 1
ATOM 3878 C CA . LYS A 1 494 ? 32.534 -36.000 46.617 1.00 28.31 494 LYS A CA 1
ATOM 3879 C C . LYS A 1 494 ? 32.296 -37.507 46.544 1.00 28.31 494 LYS A C 1
ATOM 3881 O O . LYS A 1 494 ? 32.289 -38.153 47.581 1.00 28.31 494 LYS A O 1
ATOM 3886 N N . THR A 1 495 ? 32.239 -38.041 45.332 1.00 26.11 495 THR A N 1
ATOM 3887 C CA . THR A 1 495 ? 32.598 -39.408 44.889 1.00 26.11 495 THR A CA 1
ATOM 3888 C C . THR A 1 495 ? 32.703 -39.275 43.356 1.00 26.11 495 THR A C 1
ATOM 3890 O O . THR A 1 495 ? 31.875 -38.603 42.756 1.00 26.11 495 THR A O 1
ATOM 3893 N N . ASP A 1 496 ? 33.712 -39.696 42.601 1.00 27.55 496 ASP A N 1
ATOM 3894 C CA . ASP A 1 496 ? 34.813 -40.626 42.795 1.00 27.55 496 ASP A CA 1
ATOM 3895 C C . ASP A 1 496 ? 36.028 -40.215 41.938 1.00 27.55 496 ASP A C 1
ATOM 3897 O O . ASP A 1 496 ? 35.996 -39.291 41.126 1.00 27.55 496 ASP A O 1
ATOM 3901 N N . GLN A 1 497 ? 37.133 -40.897 42.207 1.00 28.77 497 GLN A N 1
ATOM 3902 C CA . GLN A 1 497 ? 38.506 -40.611 41.816 1.00 28.77 497 GLN A CA 1
ATOM 3903 C C . GLN A 1 497 ? 38.852 -40.860 40.333 1.00 28.77 497 GLN A C 1
ATOM 3905 O O . GLN A 1 497 ? 38.274 -41.706 39.663 1.00 28.77 497 GLN A O 1
ATOM 3910 N N . ALA A 1 498 ? 39.964 -40.215 39.952 1.00 28.73 498 ALA A N 1
ATOM 3911 C CA . ALA A 1 498 ? 40.985 -40.640 38.986 1.00 28.73 498 ALA A CA 1
ATOM 3912 C C . ALA A 1 498 ? 40.715 -40.451 37.479 1.00 28.73 498 ALA A C 1
ATOM 3914 O O . ALA A 1 498 ? 40.137 -41.301 36.818 1.00 28.73 498 ALA A O 1
ATOM 3915 N N . MET A 1 499 ? 41.312 -39.400 36.906 1.00 27.48 499 MET A N 1
ATOM 3916 C CA . MET A 1 499 ? 42.438 -39.510 35.960 1.00 27.48 499 MET A CA 1
ATOM 3917 C C . MET A 1 499 ? 42.970 -38.108 35.623 1.00 27.48 499 MET A C 1
ATOM 3919 O O . MET A 1 499 ? 42.217 -37.173 35.369 1.00 27.48 499 MET A O 1
ATOM 3923 N N . VAL A 1 500 ? 44.292 -37.953 35.663 1.00 39.69 500 VAL A N 1
ATOM 3924 C CA . VAL A 1 500 ? 44.993 -36.731 35.261 1.00 39.69 500 VAL A CA 1
ATOM 3925 C C . VAL A 1 500 ? 44.901 -36.602 33.739 1.00 39.69 500 VAL A C 1
ATOM 3927 O O . VAL A 1 500 ? 45.551 -37.352 33.019 1.00 39.69 500 VAL A O 1
ATOM 3930 N N . SER A 1 501 ? 44.127 -35.639 33.242 1.00 32.31 501 SER A N 1
ATOM 3931 C CA . SER A 1 501 ? 44.159 -35.216 31.838 1.00 32.31 501 SER A CA 1
ATOM 3932 C C . SER A 1 501 ? 43.947 -33.705 31.751 1.00 32.31 501 SER A C 1
ATOM 3934 O O . SER A 1 501 ? 43.057 -33.175 32.410 1.00 32.31 501 SER A O 1
ATOM 3936 N N . LYS A 1 502 ? 44.809 -33.028 30.977 1.00 39.25 502 LYS A N 1
ATOM 3937 C CA . LYS A 1 502 ? 44.858 -31.577 30.698 1.00 39.25 502 LYS A CA 1
ATOM 3938 C C . LYS A 1 502 ? 43.498 -30.871 30.838 1.00 39.25 502 LYS A C 1
ATOM 3940 O O . LYS A 1 502 ? 42.526 -31.307 30.235 1.00 39.25 502 LYS A O 1
ATOM 3945 N N . ASN A 1 503 ? 43.473 -29.748 31.566 1.00 39.31 503 ASN A N 1
ATOM 3946 C CA . ASN A 1 503 ? 42.323 -28.845 31.712 1.00 39.31 503 ASN A CA 1
ATOM 3947 C C . ASN A 1 503 ? 41.691 -28.501 30.348 1.00 39.31 503 ASN A C 1
ATOM 3949 O O . ASN A 1 503 ? 42.118 -27.561 29.679 1.00 39.31 503 ASN A O 1
ATOM 3953 N N . TYR A 1 504 ? 40.665 -29.247 29.942 1.00 46.31 504 TYR A N 1
ATOM 3954 C CA . TYR A 1 504 ? 39.859 -28.941 28.768 1.00 46.31 504 TYR A CA 1
ATOM 3955 C C . TYR A 1 504 ? 38.840 -27.865 29.160 1.00 46.31 504 TYR A C 1
ATOM 3957 O O . TYR A 1 504 ? 37.807 -28.149 29.769 1.00 46.31 504 TYR A O 1
ATOM 3965 N N . VAL A 1 505 ? 39.151 -26.600 28.874 1.00 54.97 505 VAL A N 1
ATOM 3966 C CA . VAL A 1 505 ? 38.209 -25.491 29.079 1.00 54.97 505 VAL A CA 1
ATOM 3967 C C . VAL A 1 505 ? 37.144 -25.578 27.992 1.00 54.97 505 VAL A C 1
ATOM 3969 O O . VAL A 1 505 ? 37.457 -25.407 26.819 1.00 54.97 505 VAL A O 1
ATOM 3972 N N . ASN A 1 506 ? 35.887 -25.838 28.369 1.00 60.34 506 ASN A N 1
ATOM 3973 C CA . ASN A 1 506 ? 34.780 -25.881 27.414 1.00 60.34 506 ASN A CA 1
ATOM 3974 C C . ASN A 1 506 ? 34.596 -24.489 26.768 1.00 60.34 506 ASN A C 1
ATOM 3976 O O . ASN A 1 506 ? 34.209 -23.553 27.480 1.00 60.34 506 ASN A O 1
ATOM 3980 N N . PRO A 1 507 ? 34.800 -24.347 25.445 1.00 59.59 507 PRO A N 1
ATOM 3981 C CA . PRO A 1 507 ? 34.688 -23.066 24.754 1.00 59.59 507 PRO A CA 1
ATOM 3982 C C . PRO A 1 507 ? 33.319 -22.412 24.951 1.00 59.59 507 PRO A C 1
ATOM 3984 O O . PRO A 1 507 ? 33.232 -21.203 25.117 1.00 59.59 507 PRO A O 1
ATOM 3987 N N . LEU A 1 508 ? 32.247 -23.206 25.026 1.00 57.03 508 LEU A N 1
ATOM 3988 C CA . LEU A 1 508 ? 30.866 -22.724 25.151 1.00 57.03 508 LEU A CA 1
ATOM 3989 C C . LEU A 1 508 ? 30.511 -22.204 26.554 1.00 57.03 508 LEU A C 1
ATOM 3991 O O . LEU A 1 508 ? 29.416 -21.682 26.746 1.00 57.03 508 LEU A O 1
ATOM 3995 N N . ARG A 1 509 ? 31.396 -22.371 27.548 1.00 58.34 509 ARG A N 1
ATOM 3996 C CA . ARG A 1 509 ? 31.177 -21.926 28.937 1.00 58.34 509 ARG A CA 1
ATOM 3997 C C . ARG A 1 509 ? 32.126 -20.807 29.381 1.00 58.34 509 ARG A C 1
ATOM 3999 O O . ARG A 1 509 ? 31.982 -20.320 30.498 1.00 58.34 509 ARG A O 1
ATOM 4006 N N . SER A 1 510 ? 33.074 -20.394 28.535 1.00 65.31 510 SER A N 1
ATOM 4007 C CA . SER A 1 510 ? 34.017 -19.313 28.844 1.00 65.31 510 SER A CA 1
ATOM 4008 C C . SER A 1 510 ? 33.553 -17.980 28.226 1.00 65.31 510 SER A C 1
ATOM 4010 O O . SER A 1 510 ? 33.344 -17.926 27.014 1.00 65.31 510 SER A O 1
ATOM 4012 N N . PRO A 1 511 ? 33.403 -16.890 29.010 1.00 64.00 511 PRO A N 1
ATOM 4013 C CA . PRO A 1 511 ? 32.872 -15.608 28.524 1.00 64.00 511 PRO A CA 1
ATOM 4014 C C . PRO A 1 511 ? 33.701 -14.893 27.443 1.00 64.00 511 PRO A C 1
ATOM 4016 O O . PRO A 1 511 ? 33.181 -13.983 26.801 1.00 64.00 511 PRO A O 1
ATOM 4019 N N . ASP A 1 512 ? 34.982 -15.240 27.285 1.00 79.56 512 ASP A N 1
ATOM 4020 C CA . ASP A 1 512 ? 35.890 -14.648 26.288 1.00 79.56 512 ASP A CA 1
ATOM 4021 C C . ASP A 1 512 ? 36.952 -15.662 25.836 1.00 79.56 512 ASP A C 1
ATOM 4023 O O . ASP A 1 512 ? 38.155 -15.430 25.924 1.00 79.56 512 ASP A O 1
ATOM 4027 N N . TYR A 1 513 ? 36.502 -16.840 25.400 1.00 82.50 513 TYR A N 1
ATOM 4028 C CA . TYR A 1 513 ? 37.389 -17.943 25.018 1.00 82.50 513 TYR A CA 1
ATOM 4029 C C . TYR A 1 513 ? 38.387 -17.575 23.900 1.00 82.50 513 TYR A C 1
ATOM 4031 O O . TYR A 1 513 ? 39.513 -18.060 23.897 1.00 82.50 513 TYR A O 1
ATOM 4039 N N . PHE A 1 514 ? 37.996 -16.701 22.967 1.00 87.69 514 PHE A N 1
ATOM 4040 C CA . PHE A 1 514 ? 38.832 -16.288 21.829 1.00 87.69 514 PHE A CA 1
ATOM 4041 C C . PHE A 1 514 ? 39.570 -14.955 22.055 1.00 87.69 514 PHE A C 1
ATOM 4043 O O . PHE A 1 514 ? 40.106 -14.373 21.103 1.00 87.69 514 PHE A O 1
ATOM 4050 N N . GLU A 1 515 ? 39.578 -14.452 23.294 1.00 87.19 515 GLU A N 1
ATOM 4051 C CA . GLU A 1 515 ? 40.248 -13.210 23.707 1.00 87.19 515 GLU A CA 1
ATOM 4052 C C . GLU A 1 515 ? 39.828 -11.981 22.872 1.00 87.19 515 GLU A C 1
ATOM 4054 O O . GLU A 1 515 ? 40.634 -11.087 22.578 1.00 87.19 515 GLU A O 1
ATOM 4059 N N . VAL A 1 516 ? 38.567 -11.936 22.424 1.00 87.06 516 VAL A N 1
ATOM 4060 C CA . VAL A 1 516 ? 38.064 -10.888 21.522 1.00 87.06 516 VAL A CA 1
ATOM 4061 C C . VAL A 1 516 ? 37.923 -9.538 22.221 1.00 87.06 516 VAL A C 1
ATOM 4063 O O . VAL A 1 516 ? 37.893 -8.504 21.552 1.00 87.06 516 VAL A O 1
ATOM 4066 N N . ARG A 1 517 ? 37.878 -9.502 23.562 1.00 83.88 517 ARG A N 1
ATOM 4067 C CA . ARG A 1 517 ? 37.758 -8.245 24.324 1.00 83.88 517 ARG A CA 1
ATOM 4068 C C . ARG A 1 517 ? 38.916 -7.280 24.087 1.00 83.88 517 ARG A C 1
ATOM 4070 O O . ARG A 1 517 ? 38.691 -6.070 24.126 1.00 83.88 517 ARG A O 1
ATOM 4077 N N . ASN A 1 518 ? 40.104 -7.814 23.804 1.00 85.81 518 ASN A N 1
ATOM 4078 C CA . ASN A 1 518 ? 41.341 -7.053 23.620 1.00 85.81 518 ASN A CA 1
ATOM 4079 C C . ASN A 1 518 ? 41.589 -6.633 22.160 1.00 85.81 518 ASN A C 1
ATOM 4081 O O . ASN A 1 518 ? 42.652 -6.102 21.858 1.00 85.81 518 ASN A O 1
ATOM 4085 N N . LEU A 1 519 ? 40.643 -6.883 21.243 1.00 90.88 519 LEU A N 1
ATOM 4086 C CA . LEU A 1 519 ? 40.817 -6.569 19.818 1.00 90.88 519 LEU A CA 1
ATOM 4087 C C . LEU A 1 519 ? 40.777 -5.072 19.499 1.00 90.88 519 LEU A C 1
ATOM 4089 O O . LEU A 1 519 ? 41.331 -4.660 18.485 1.00 90.88 519 LEU A O 1
ATOM 4093 N N . PHE A 1 520 ? 40.103 -4.275 20.326 1.00 96.31 520 PHE A N 1
ATOM 4094 C CA . PHE A 1 520 ? 39.970 -2.836 20.127 1.00 96.31 520 PHE A CA 1
ATOM 4095 C C . PHE A 1 520 ? 39.691 -2.113 21.447 1.00 96.31 520 PHE A C 1
ATOM 4097 O O . PHE A 1 520 ? 39.170 -2.679 22.417 1.00 96.31 520 PHE A O 1
ATOM 4104 N N . THR A 1 521 ? 39.990 -0.822 21.453 1.00 95.88 521 THR A N 1
ATOM 4105 C CA . THR A 1 521 ? 39.682 0.127 22.520 1.00 95.88 521 THR A CA 1
ATOM 4106 C C . THR A 1 521 ? 38.547 1.066 22.105 1.00 95.88 521 THR A C 1
ATOM 4108 O O . THR A 1 521 ? 38.230 1.218 20.926 1.00 95.88 521 THR A O 1
ATOM 4111 N N . ILE A 1 522 ? 37.930 1.753 23.074 1.00 94.81 522 ILE A N 1
ATOM 4112 C CA . ILE A 1 522 ? 36.935 2.805 22.782 1.00 94.81 522 ILE A CA 1
ATOM 4113 C C . ILE A 1 522 ? 37.556 3.922 21.927 1.00 94.81 522 ILE A C 1
ATOM 4115 O O . ILE A 1 522 ? 36.871 4.511 21.092 1.00 94.81 522 ILE A O 1
ATOM 4119 N N . LYS A 1 523 ? 38.858 4.183 22.100 1.00 95.06 523 LYS A N 1
ATOM 4120 C CA . LYS A 1 523 ? 39.594 5.152 21.290 1.00 95.06 523 LYS A CA 1
ATOM 4121 C C . LYS A 1 523 ? 39.631 4.735 19.818 1.00 95.06 523 LYS A C 1
ATOM 4123 O O . LYS A 1 523 ? 39.351 5.568 18.969 1.00 95.06 523 LYS A O 1
ATOM 4128 N N . ASP A 1 524 ? 39.857 3.456 19.525 1.00 96.31 524 ASP A N 1
ATOM 4129 C CA . ASP A 1 524 ? 39.865 2.956 18.143 1.00 96.31 524 ASP A CA 1
ATOM 4130 C C . ASP A 1 524 ? 38.490 3.125 17.472 1.00 96.31 524 ASP A C 1
ATOM 4132 O O . ASP A 1 524 ? 38.409 3.540 16.317 1.00 96.31 524 ASP A O 1
ATOM 4136 N N . LEU A 1 525 ? 37.394 2.895 18.214 1.00 97.06 525 LEU A N 1
ATOM 4137 C CA . LEU A 1 525 ? 36.034 3.175 17.725 1.00 97.06 525 LEU A CA 1
ATOM 4138 C C . LEU A 1 525 ? 35.825 4.670 17.444 1.00 97.06 525 LEU A C 1
ATOM 4140 O O . LEU A 1 525 ? 35.202 5.051 16.449 1.00 97.06 525 LEU A O 1
ATOM 4144 N N . PHE A 1 526 ? 36.329 5.530 18.331 1.00 96.19 526 PHE A N 1
ATOM 4145 C CA . PHE A 1 526 ? 36.233 6.974 18.167 1.00 96.19 526 PHE A CA 1
ATOM 4146 C C . PHE A 1 526 ? 36.998 7.449 16.926 1.00 96.19 526 PHE A C 1
ATOM 4148 O O . PHE A 1 526 ? 36.411 8.132 16.083 1.00 96.19 526 PHE A O 1
ATOM 4155 N N . ASP A 1 527 ? 38.256 7.029 16.784 1.00 95.69 527 ASP A N 1
ATOM 4156 C CA . ASP A 1 527 ? 39.150 7.397 15.683 1.00 95.69 527 ASP A CA 1
ATOM 4157 C C . ASP A 1 527 ? 38.614 6.889 14.330 1.00 95.69 527 ASP A C 1
ATOM 4159 O O . ASP A 1 527 ? 38.678 7.598 13.323 1.00 95.69 527 ASP A O 1
ATOM 4163 N N . ALA A 1 528 ? 37.965 5.718 14.316 1.00 96.50 528 ALA A N 1
ATOM 4164 C CA . ALA A 1 528 ? 37.279 5.174 13.142 1.00 96.50 528 ALA A CA 1
ATOM 4165 C C . ALA A 1 528 ? 35.913 5.822 12.840 1.00 96.50 528 ALA A C 1
ATOM 4167 O O . ALA A 1 528 ? 35.275 5.466 11.847 1.00 96.50 528 ALA A O 1
ATOM 4168 N N . ARG A 1 529 ? 35.477 6.801 13.647 1.00 97.00 529 ARG A N 1
ATOM 4169 C CA . ARG A 1 529 ? 34.208 7.545 13.510 1.00 97.00 529 ARG A CA 1
ATOM 4170 C C . ARG A 1 529 ? 32.941 6.721 13.738 1.00 97.00 529 ARG A C 1
ATOM 4172 O O . ARG A 1 529 ? 31.864 7.123 13.303 1.00 97.00 529 ARG A O 1
ATOM 4179 N N . VAL A 1 530 ? 33.039 5.626 14.492 1.00 96.88 530 VAL A N 1
ATOM 4180 C CA . VAL A 1 530 ? 31.891 4.774 14.860 1.00 96.88 530 VAL A CA 1
ATOM 4181 C C . VAL A 1 530 ? 30.814 5.553 15.623 1.00 96.88 530 VAL A C 1
ATOM 4183 O O . VAL A 1 530 ? 29.631 5.250 15.520 1.00 96.88 530 VAL A O 1
ATOM 4186 N N . HIS A 1 531 ? 31.221 6.591 16.353 1.00 96.44 531 HIS A N 1
ATOM 4187 C CA . HIS A 1 531 ? 30.339 7.415 17.173 1.00 96.44 531 HIS A CA 1
ATOM 4188 C C . HIS A 1 531 ? 29.389 8.327 16.384 1.00 96.44 531 HIS A C 1
ATOM 4190 O O . HIS A 1 531 ? 28.474 8.875 16.988 1.00 96.44 531 HIS A O 1
ATOM 4196 N N . LEU A 1 532 ? 29.606 8.547 15.084 1.00 96.06 532 LEU A N 1
ATOM 4197 C CA . LEU A 1 532 ? 28.804 9.482 14.289 1.00 96.06 532 LEU A CA 1
ATOM 4198 C C . LEU A 1 532 ? 27.576 8.781 13.705 1.00 96.06 532 LEU A C 1
ATOM 4200 O O . LEU A 1 532 ? 27.729 7.921 12.850 1.00 96.06 532 LEU A O 1
ATOM 4204 N N . GLY A 1 533 ? 26.382 9.175 14.136 1.00 93.56 533 GLY A N 1
ATOM 4205 C CA . GLY A 1 533 ? 25.124 8.759 13.521 1.00 93.56 533 GLY A CA 1
ATOM 4206 C C . GLY A 1 533 ? 24.580 9.778 12.516 1.00 93.56 533 GLY A C 1
ATOM 4207 O O . GLY A 1 533 ? 25.149 10.855 12.274 1.00 93.56 533 GLY A O 1
ATOM 4208 N N . HIS A 1 534 ? 23.418 9.455 11.953 1.00 92.88 534 HIS A N 1
ATOM 4209 C CA . HIS A 1 534 ? 22.670 10.357 11.082 1.00 92.88 534 HIS A CA 1
ATOM 4210 C C . HIS A 1 534 ? 22.080 11.564 11.838 1.00 92.88 534 HIS A C 1
ATOM 4212 O O . HIS A 1 534 ? 22.321 11.808 13.023 1.00 92.88 534 HIS A O 1
ATOM 4218 N N . ARG A 1 535 ? 21.314 12.384 11.116 1.00 91.56 535 ARG A N 1
ATOM 4219 C CA . ARG A 1 535 ? 20.662 13.567 11.671 1.00 91.56 535 ARG A CA 1
ATOM 4220 C C . ARG A 1 535 ? 19.512 13.201 12.606 1.00 91.56 535 ARG A C 1
ATOM 4222 O O . ARG A 1 535 ? 18.846 12.183 12.415 1.00 91.56 535 ARG A O 1
ATOM 4229 N N . GLU A 1 536 ? 19.251 14.068 13.581 1.00 89.94 536 GLU A N 1
ATOM 4230 C CA . GLU A 1 536 ? 18.206 13.880 14.602 1.00 89.94 536 GLU A CA 1
ATOM 4231 C C . GLU A 1 536 ? 16.815 13.556 14.028 1.00 89.94 536 GLU A C 1
ATOM 4233 O O . GLU A 1 536 ? 16.064 12.787 14.622 1.00 89.94 536 GLU A O 1
ATOM 4238 N N . ASP A 1 537 ? 16.477 14.102 12.858 1.00 88.62 537 ASP A N 1
ATOM 4239 C CA . ASP A 1 537 ? 15.194 13.905 12.172 1.00 88.62 537 ASP A CA 1
ATOM 4240 C C . ASP A 1 537 ? 15.015 12.504 11.569 1.00 88.62 537 ASP A C 1
ATOM 4242 O O . ASP A 1 537 ? 13.907 12.132 11.179 1.00 88.62 537 ASP A O 1
ATOM 4246 N N . THR A 1 538 ? 16.093 11.723 11.507 1.00 88.38 538 THR A N 1
ATOM 4247 C CA . THR A 1 538 ? 16.108 10.359 10.964 1.00 88.38 538 THR A CA 1
ATOM 4248 C C . THR A 1 538 ? 16.199 9.276 12.038 1.00 88.38 538 THR A C 1
ATOM 4250 O O . THR A 1 538 ? 16.226 8.097 11.691 1.00 88.38 538 THR A O 1
ATOM 4253 N N . LEU A 1 539 ? 16.223 9.652 13.324 1.00 92.25 539 LEU A N 1
ATOM 4254 C CA . LEU A 1 539 ? 16.333 8.718 14.444 1.00 92.25 539 LEU A CA 1
ATOM 4255 C C . LEU A 1 539 ? 15.179 7.707 14.450 1.00 92.25 539 LEU A C 1
ATOM 4257 O O . LEU A 1 539 ? 14.005 8.081 14.472 1.00 92.25 539 LEU A O 1
ATOM 4261 N N . ASN A 1 540 ? 15.518 6.424 14.513 1.00 92.69 540 ASN A N 1
ATOM 4262 C CA . ASN A 1 540 ? 14.571 5.376 14.859 1.00 92.69 540 ASN A CA 1
ATOM 4263 C C . ASN A 1 540 ? 14.335 5.374 16.379 1.00 92.69 540 ASN A C 1
ATOM 4265 O O . ASN A 1 540 ? 15.285 5.417 17.161 1.00 92.69 540 ASN A O 1
ATOM 4269 N N . ASP A 1 541 ? 13.078 5.297 16.821 1.00 92.56 541 ASP A N 1
ATOM 4270 C CA . ASP A 1 541 ? 12.738 5.350 18.248 1.00 92.56 541 ASP A CA 1
ATOM 4271 C C . ASP A 1 541 ? 13.382 4.223 19.069 1.00 92.56 541 ASP A C 1
ATOM 4273 O O . ASP A 1 541 ? 13.780 4.451 20.213 1.00 92.56 541 ASP A O 1
ATOM 4277 N N . ASN A 1 542 ? 13.572 3.044 18.471 1.00 94.69 542 ASN A N 1
ATOM 4278 C CA . ASN A 1 542 ? 14.232 1.906 19.113 1.00 94.69 542 ASN A CA 1
ATOM 4279 C C . ASN A 1 542 ? 15.747 2.115 19.283 1.00 94.69 542 ASN A C 1
ATOM 4281 O O . ASN A 1 542 ? 16.381 1.383 20.038 1.00 94.69 542 ASN A O 1
ATOM 4285 N N . MET A 1 543 ? 16.337 3.115 18.616 1.00 95.25 543 MET A N 1
ATOM 4286 C CA . MET A 1 543 ? 17.760 3.433 18.745 1.00 95.25 543 MET A CA 1
ATOM 4287 C C . MET A 1 543 ? 18.070 4.370 19.915 1.00 95.25 543 MET A C 1
ATOM 4289 O O . MET A 1 543 ? 19.237 4.531 20.267 1.00 95.25 543 MET A O 1
ATOM 4293 N N . ARG A 1 544 ? 17.054 4.966 20.560 1.00 93.12 544 ARG A N 1
ATOM 4294 C CA . ARG A 1 544 ? 17.226 5.994 21.605 1.00 93.12 544 ARG A CA 1
ATOM 4295 C C . ARG A 1 544 ? 18.147 5.567 22.750 1.00 93.12 544 ARG A C 1
ATOM 4297 O O . ARG A 1 544 ? 18.907 6.396 23.233 1.00 93.12 544 ARG A O 1
ATOM 4304 N N . SER A 1 545 ? 18.111 4.299 23.164 1.00 93.88 545 SER A N 1
ATOM 4305 C CA . SER A 1 545 ? 18.959 3.772 24.245 1.00 93.88 545 SER A CA 1
ATOM 4306 C C . SER A 1 545 ? 20.443 3.664 23.884 1.00 93.88 545 SER A C 1
ATOM 4308 O O . SER A 1 545 ? 21.265 3.519 24.780 1.00 93.88 545 SER A O 1
ATOM 4310 N N . TYR A 1 546 ? 20.791 3.719 22.596 1.00 94.81 546 TYR A N 1
ATOM 4311 C CA . TYR A 1 546 ? 22.168 3.617 22.103 1.00 94.81 546 TYR A CA 1
ATOM 4312 C C . TYR A 1 546 ? 22.797 4.982 21.790 1.00 94.81 546 TYR A C 1
ATOM 4314 O O . TYR A 1 546 ? 23.976 5.056 21.440 1.00 94.81 546 TYR A O 1
ATOM 4322 N N . ILE A 1 547 ? 22.019 6.063 21.887 1.00 97.00 547 ILE A N 1
ATOM 4323 C CA . ILE A 1 547 ? 22.453 7.422 21.568 1.00 97.00 547 ILE A CA 1
ATOM 4324 C C . ILE A 1 547 ? 22.877 8.140 22.851 1.00 97.00 547 ILE A C 1
ATOM 4326 O O . ILE A 1 547 ? 22.087 8.310 23.775 1.00 97.00 547 ILE A O 1
ATOM 4330 N N . PHE A 1 548 ? 24.121 8.614 22.874 1.00 95.19 548 PHE A N 1
ATOM 4331 C CA . PHE A 1 548 ? 24.670 9.446 23.943 1.00 95.19 548 PHE A CA 1
ATOM 4332 C C . PHE A 1 548 ? 24.102 10.872 23.909 1.00 95.19 548 PHE A C 1
ATOM 4334 O O . PHE A 1 548 ? 23.853 11.485 24.945 1.00 95.19 548 PHE A O 1
ATOM 4341 N N . GLY A 1 549 ? 23.895 11.419 22.710 1.00 94.00 549 GLY A N 1
ATOM 4342 C CA . GLY A 1 549 ? 23.349 12.760 22.527 1.00 94.00 549 GLY A CA 1
ATOM 4343 C C . GLY A 1 549 ? 23.396 13.212 21.074 1.00 94.00 549 GLY A C 1
ATOM 4344 O O . GLY A 1 549 ? 23.406 12.396 20.157 1.00 94.00 549 GLY A O 1
ATOM 4345 N N . SER A 1 550 ? 23.448 14.523 20.861 1.00 94.88 550 SER A N 1
ATOM 4346 C CA . SER A 1 550 ? 23.594 15.119 19.533 1.00 94.88 550 SER A CA 1
ATOM 4347 C C . SER A 1 550 ? 24.590 16.272 19.550 1.00 94.88 550 SER A C 1
ATOM 4349 O O . SER A 1 550 ? 24.732 16.984 20.548 1.00 94.88 550 SER A O 1
ATOM 4351 N N . ARG A 1 551 ? 25.286 16.466 18.429 1.00 90.19 551 ARG A N 1
ATOM 4352 C CA . ARG A 1 551 ? 26.208 17.575 18.198 1.00 90.19 551 ARG A CA 1
ATOM 4353 C C . ARG A 1 551 ? 26.038 18.098 16.777 1.00 90.19 551 ARG A C 1
ATOM 4355 O O . ARG A 1 551 ? 26.180 17.353 15.817 1.00 90.19 551 ARG A O 1
ATOM 4362 N N . LEU A 1 552 ? 25.769 19.400 16.640 1.00 90.94 552 LEU A N 1
ATOM 4363 C CA . LEU A 1 552 ? 25.540 20.059 15.341 1.00 90.94 552 LEU A CA 1
ATOM 4364 C C . LEU A 1 552 ? 24.435 19.382 14.498 1.00 90.94 552 LEU A C 1
ATOM 4366 O O . LEU A 1 552 ? 24.513 19.353 13.273 1.00 90.94 552 LEU A O 1
ATOM 4370 N N . GLY A 1 553 ? 23.414 18.831 15.162 1.00 87.19 553 GLY A N 1
ATOM 4371 C CA . GLY A 1 553 ? 22.294 18.136 14.521 1.00 87.19 553 GLY A CA 1
ATOM 4372 C C . GLY A 1 553 ? 22.594 16.702 14.076 1.00 87.19 553 GLY A C 1
ATOM 4373 O O . GLY A 1 553 ? 21.729 16.088 13.454 1.00 87.19 553 GLY A O 1
ATOM 4374 N N . HIS A 1 554 ? 23.784 16.171 14.377 1.00 92.44 554 HIS A N 1
ATOM 4375 C CA . HIS A 1 554 ? 24.148 14.767 14.185 1.00 92.44 554 HIS A CA 1
ATOM 4376 C C . HIS A 1 554 ? 24.078 14.009 15.507 1.00 92.44 554 HIS A C 1
ATOM 4378 O O . HIS A 1 554 ? 24.620 14.461 16.518 1.00 92.44 554 HIS A O 1
ATOM 4384 N N . LEU A 1 555 ? 23.442 12.842 15.484 1.00 96.62 555 LEU A N 1
ATOM 4385 C CA . LEU A 1 555 ? 23.342 11.947 16.630 1.00 96.62 555 LEU A CA 1
ATOM 4386 C C . LEU A 1 555 ? 24.710 11.336 16.936 1.00 96.62 555 LEU A C 1
ATOM 4388 O O . LEU A 1 555 ? 25.498 11.064 16.032 1.00 96.62 555 LEU A O 1
ATOM 4392 N N . ILE A 1 556 ? 24.993 11.125 18.217 1.00 97.44 556 ILE A N 1
ATOM 4393 C CA . ILE A 1 556 ? 26.255 10.567 18.695 1.00 97.44 556 ILE A CA 1
ATOM 4394 C C . ILE A 1 556 ? 25.967 9.272 19.446 1.00 97.44 556 ILE A C 1
ATOM 4396 O O . ILE A 1 556 ? 25.221 9.287 20.425 1.00 97.44 556 ILE A O 1
ATOM 4400 N N . PHE A 1 557 ? 26.564 8.166 19.008 1.00 97.56 557 PHE A N 1
ATOM 4401 C CA . PHE A 1 557 ? 26.449 6.872 19.677 1.00 97.56 557 PHE A CA 1
ATOM 4402 C C . PHE A 1 557 ? 27.199 6.838 21.005 1.00 97.56 557 PHE A C 1
ATOM 4404 O O . PHE A 1 557 ? 28.289 7.399 21.146 1.00 97.56 557 PHE A O 1
ATOM 4411 N N . ASP A 1 558 ? 26.634 6.109 21.963 1.00 97.06 558 ASP A N 1
ATOM 4412 C CA . ASP A 1 558 ? 27.318 5.750 23.196 1.00 97.06 558 ASP A CA 1
ATOM 4413 C C . ASP A 1 558 ? 28.344 4.634 22.924 1.00 97.06 558 ASP A C 1
ATOM 4415 O O . ASP A 1 558 ? 28.012 3.452 22.774 1.00 97.06 558 ASP A O 1
ATOM 4419 N N . LEU A 1 559 ? 29.616 5.023 22.795 1.00 96.56 559 LEU A N 1
ATOM 4420 C CA . LEU A 1 559 ? 30.700 4.106 22.436 1.00 96.56 559 LEU A CA 1
ATOM 4421 C C . LEU A 1 559 ? 30.949 2.982 23.461 1.00 96.56 559 LEU A C 1
ATOM 4423 O O . LEU A 1 559 ? 31.224 1.869 23.018 1.00 96.56 559 LEU A O 1
ATOM 4427 N N . PRO A 1 560 ? 30.867 3.195 24.789 1.00 95.94 560 PRO A N 1
ATOM 4428 C CA . PRO A 1 560 ? 30.858 2.105 25.767 1.00 95.94 560 PRO A CA 1
ATOM 4429 C C . PRO A 1 560 ? 29.825 1.014 25.460 1.00 95.94 560 PRO A C 1
ATOM 4431 O O . PRO A 1 560 ? 30.187 -0.162 25.367 1.00 95.94 560 PRO A O 1
ATOM 4434 N N . THR A 1 561 ? 28.569 1.405 25.220 1.00 94.25 561 THR A N 1
ATOM 4435 C CA . THR A 1 561 ? 27.488 0.474 24.864 1.00 94.25 561 THR A CA 1
ATOM 4436 C C . THR A 1 561 ? 27.772 -0.217 23.528 1.00 94.25 561 THR A C 1
ATOM 4438 O O . THR A 1 561 ? 27.634 -1.438 23.407 1.00 94.25 561 THR A O 1
ATOM 4441 N N . THR A 1 562 ? 28.254 0.542 22.540 1.00 96.12 562 THR A N 1
ATOM 4442 C CA . THR A 1 562 ? 28.689 0.020 21.234 1.00 96.12 562 THR A CA 1
ATOM 4443 C C . THR A 1 562 ? 29.784 -1.038 21.375 1.00 96.12 562 THR A C 1
ATOM 4445 O O . THR A 1 562 ? 29.693 -2.117 20.790 1.00 96.12 562 THR A O 1
ATOM 4448 N N . ALA A 1 563 ? 30.806 -0.767 22.189 1.00 95.81 563 ALA A N 1
ATOM 4449 C CA . ALA A 1 563 ? 31.928 -1.667 22.416 1.00 95.81 563 ALA A CA 1
ATOM 4450 C C . ALA A 1 563 ? 31.484 -2.988 23.055 1.00 95.81 563 ALA A C 1
ATOM 4452 O O . ALA A 1 563 ? 31.989 -4.050 22.688 1.00 95.81 563 ALA A O 1
ATOM 4453 N N . GLU A 1 564 ? 30.536 -2.948 23.993 1.00 94.00 564 GLU A N 1
ATOM 4454 C CA . GLU A 1 564 ? 29.972 -4.156 24.597 1.00 94.00 564 GLU A CA 1
ATOM 4455 C C . GLU A 1 564 ? 29.245 -5.022 23.559 1.00 94.00 564 GLU A C 1
ATOM 4457 O O . GLU A 1 564 ? 29.509 -6.224 23.456 1.00 94.00 564 GLU A O 1
ATOM 4462 N N . HIS A 1 565 ? 28.376 -4.412 22.750 1.00 95.31 565 HIS A N 1
ATOM 4463 C CA . HIS A 1 565 ? 27.610 -5.118 21.722 1.00 95.31 565 HIS A CA 1
ATOM 4464 C C . HIS A 1 565 ? 28.529 -5.701 20.646 1.00 95.31 565 HIS A C 1
ATOM 4466 O O . HIS A 1 565 ? 28.394 -6.872 20.285 1.00 95.31 565 HIS A O 1
ATOM 4472 N N . LEU A 1 566 ? 29.526 -4.931 20.204 1.00 96.00 566 LEU A N 1
ATOM 4473 C CA . LEU A 1 566 ? 30.512 -5.389 19.233 1.00 96.00 566 LEU A CA 1
ATOM 4474 C C . LEU A 1 566 ? 31.343 -6.557 19.778 1.00 96.00 566 LEU A C 1
ATOM 4476 O O . LEU A 1 566 ? 31.514 -7.550 19.081 1.00 96.00 566 LEU A O 1
ATOM 4480 N N . ARG A 1 567 ? 31.799 -6.519 21.038 1.00 94.50 567 ARG A N 1
ATOM 4481 C CA . ARG A 1 567 ? 32.522 -7.653 21.653 1.00 94.50 567 ARG A CA 1
ATOM 4482 C C . ARG A 1 567 ? 31.676 -8.922 21.698 1.00 94.50 567 ARG A C 1
ATOM 4484 O O . ARG A 1 567 ? 32.180 -9.997 21.383 1.00 94.50 567 ARG A O 1
ATOM 4491 N N . ARG A 1 568 ? 30.392 -8.806 22.052 1.00 92.00 568 ARG A N 1
ATOM 4492 C CA . ARG A 1 568 ? 29.453 -9.942 22.055 1.00 92.00 568 ARG A CA 1
ATOM 4493 C C . ARG A 1 568 ? 29.257 -10.509 20.650 1.00 92.00 568 ARG A C 1
ATOM 4495 O O . ARG A 1 568 ? 29.298 -11.726 20.484 1.00 92.00 568 ARG A O 1
ATOM 4502 N N . ALA A 1 569 ? 29.108 -9.642 19.651 1.00 95.00 569 ALA A N 1
ATOM 4503 C CA . ALA A 1 569 ? 28.990 -10.033 18.251 1.00 95.00 569 ALA A CA 1
ATOM 4504 C C . ALA A 1 569 ? 30.260 -10.734 17.732 1.00 95.00 569 ALA A C 1
ATOM 4506 O O . ALA A 1 569 ? 30.168 -11.799 17.125 1.00 95.00 569 ALA A O 1
ATOM 4507 N N . LEU A 1 570 ? 31.448 -10.193 18.024 1.00 96.00 570 LEU A N 1
ATOM 4508 C CA . LEU A 1 570 ? 32.731 -10.804 17.657 1.00 96.00 570 LEU A CA 1
ATOM 4509 C C . LEU A 1 570 ? 32.911 -12.177 18.310 1.00 96.00 570 LEU A C 1
ATOM 4511 O O . LEU A 1 570 ? 33.328 -13.121 17.639 1.00 96.00 570 LEU A O 1
ATOM 4515 N N . ASN A 1 571 ? 32.554 -12.311 19.591 1.00 92.94 571 ASN A N 1
ATOM 4516 C CA . ASN A 1 571 ? 32.626 -13.594 20.284 1.00 92.94 571 ASN A CA 1
ATOM 4517 C C . ASN A 1 571 ? 31.670 -14.623 19.661 1.00 92.94 571 ASN A C 1
ATOM 4519 O O . ASN A 1 571 ? 32.042 -15.776 19.456 1.00 92.94 571 ASN A O 1
ATOM 4523 N N . PHE A 1 572 ? 30.449 -14.204 19.310 1.00 93.44 572 PHE A N 1
ATOM 4524 C CA . PHE A 1 572 ? 29.481 -15.071 18.640 1.00 93.44 572 PHE A CA 1
ATOM 4525 C C . PHE A 1 572 ? 29.984 -15.535 17.265 1.00 93.44 572 PHE A C 1
ATOM 4527 O O . PHE A 1 572 ? 29.957 -16.730 16.979 1.00 93.44 572 PHE A O 1
ATOM 4534 N N . ALA A 1 573 ? 30.523 -14.625 16.446 1.00 95.81 573 ALA A N 1
ATOM 4535 C CA . ALA A 1 573 ? 31.109 -14.971 15.150 1.00 95.81 573 ALA A CA 1
ATOM 4536 C C . ALA A 1 573 ? 32.287 -15.953 15.285 1.00 95.81 573 ALA A C 1
ATOM 4538 O O . ALA A 1 573 ? 32.374 -16.921 14.529 1.00 95.81 573 ALA A O 1
ATOM 4539 N N . ALA A 1 574 ? 33.158 -15.755 16.280 1.00 95.19 574 ALA A N 1
ATOM 4540 C CA . ALA A 1 574 ? 34.262 -16.669 16.566 1.00 95.19 574 ALA A CA 1
ATOM 4541 C C . ALA A 1 574 ? 33.771 -18.067 16.991 1.00 95.19 574 ALA A C 1
ATOM 4543 O O . ALA A 1 574 ? 34.332 -19.068 16.547 1.00 95.19 574 ALA A O 1
ATOM 4544 N N . HIS A 1 575 ? 32.689 -18.156 17.776 1.00 93.50 575 HIS A N 1
ATOM 4545 C CA . HIS A 1 575 ? 32.062 -19.437 18.124 1.00 93.50 575 HIS A CA 1
ATOM 4546 C C . HIS A 1 575 ? 31.475 -20.159 16.911 1.00 93.50 575 HIS A C 1
ATOM 4548 O O . HIS A 1 575 ? 31.669 -21.367 16.785 1.00 93.50 575 HIS A O 1
ATOM 4554 N N . VAL A 1 576 ? 30.787 -19.443 16.017 1.00 94.31 576 VAL A N 1
ATOM 4555 C CA . VAL A 1 576 ? 30.255 -20.033 14.777 1.00 94.31 576 VAL A CA 1
ATOM 4556 C C . VAL A 1 576 ? 31.400 -20.590 13.931 1.00 94.31 576 VAL A C 1
ATOM 4558 O O . VAL A 1 576 ? 31.350 -21.748 13.525 1.00 94.31 576 VAL A O 1
ATOM 4561 N N . ALA A 1 577 ? 32.477 -19.819 13.762 1.00 95.44 577 ALA A N 1
ATOM 4562 C CA . ALA A 1 577 ? 33.663 -20.254 13.029 1.00 95.44 577 ALA A CA 1
ATOM 4563 C C . ALA A 1 577 ? 34.358 -21.467 13.682 1.00 95.44 577 ALA A C 1
ATOM 4565 O O . ALA A 1 577 ? 34.772 -22.399 12.995 1.00 95.44 577 ALA A O 1
ATOM 4566 N N . TYR A 1 578 ? 34.451 -21.497 15.016 1.00 94.19 578 TYR A N 1
ATOM 4567 C CA . TYR A 1 578 ? 34.985 -22.641 15.762 1.00 94.19 578 TYR A CA 1
ATOM 4568 C C . TYR A 1 578 ? 34.168 -23.924 15.523 1.00 94.19 578 TYR A C 1
ATOM 4570 O O . TYR A 1 578 ? 34.724 -25.020 15.448 1.00 94.19 578 TYR A O 1
ATOM 4578 N N . GLN A 1 579 ? 32.854 -23.797 15.330 1.00 91.50 579 GLN A N 1
ATOM 4579 C CA . GLN A 1 579 ? 31.944 -24.910 15.044 1.00 91.50 579 GLN A CA 1
ATOM 4580 C C . GLN A 1 579 ? 31.891 -25.323 13.558 1.00 91.50 579 GLN A C 1
ATOM 4582 O O . GLN A 1 579 ? 31.114 -26.211 13.226 1.00 91.50 579 GLN A O 1
ATOM 4587 N N . ASP A 1 580 ? 32.747 -24.779 12.679 1.00 93.00 580 ASP A N 1
ATOM 4588 C CA . ASP A 1 580 ? 32.669 -24.958 11.205 1.00 93.00 580 ASP A CA 1
ATOM 4589 C C . ASP A 1 580 ? 31.389 -24.390 10.582 1.00 93.00 580 ASP A C 1
ATOM 4591 O O . ASP A 1 580 ? 30.948 -24.814 9.511 1.00 93.00 580 ASP A O 1
ATOM 4595 N N . GLY A 1 581 ? 30.749 -23.445 11.267 1.00 94.56 581 GLY A N 1
ATOM 4596 C CA . GLY A 1 581 ? 29.581 -22.777 10.727 1.00 94.56 581 GLY A CA 1
ATOM 4597 C C . GLY A 1 581 ? 29.954 -21.902 9.533 1.00 94.56 581 GLY A C 1
ATOM 4598 O O . GLY A 1 581 ? 30.992 -21.245 9.530 1.00 94.56 581 GLY A O 1
ATOM 4599 N N . ILE A 1 582 ? 29.076 -21.865 8.535 1.00 95.88 582 ILE A N 1
ATOM 4600 C CA . ILE A 1 582 ? 29.222 -21.015 7.353 1.00 95.88 582 ILE A CA 1
ATOM 4601 C C . ILE A 1 582 ? 28.811 -19.591 7.712 1.00 95.88 582 ILE A C 1
ATOM 4603 O O . ILE A 1 582 ? 27.664 -19.354 8.111 1.00 95.88 582 ILE A O 1
ATOM 4607 N N . ILE A 1 583 ? 29.714 -18.637 7.501 1.00 97.62 583 ILE A N 1
ATOM 4608 C CA . ILE A 1 583 ? 29.464 -17.218 7.735 1.00 97.62 583 ILE A CA 1
ATOM 4609 C C . ILE A 1 583 ? 29.284 -16.518 6.387 1.00 97.62 583 ILE A C 1
ATOM 4611 O O . ILE A 1 583 ? 30.113 -16.615 5.482 1.00 97.62 583 ILE A O 1
ATOM 4615 N N . LEU A 1 584 ? 28.175 -15.793 6.249 1.00 96.25 584 LEU A N 1
ATOM 4616 C CA . LEU A 1 584 ? 27.882 -14.990 5.069 1.00 96.25 584 LEU A CA 1
ATOM 4617 C C . LEU A 1 584 ? 27.969 -13.502 5.404 1.00 96.25 584 LEU A C 1
ATOM 4619 O O . LEU A 1 584 ? 27.150 -12.974 6.153 1.00 96.25 584 LEU A O 1
ATOM 4623 N N . PHE A 1 585 ? 28.917 -12.801 4.797 1.00 96.19 585 PHE A N 1
ATOM 4624 C CA . PHE A 1 585 ? 28.976 -11.346 4.841 1.00 96.19 585 PHE A CA 1
ATOM 4625 C C . PHE A 1 585 ? 27.989 -10.730 3.848 1.00 96.19 585 PHE A C 1
ATOM 4627 O O . PHE A 1 585 ? 27.878 -11.177 2.707 1.00 96.19 585 PHE A O 1
ATOM 4634 N N . SER A 1 586 ? 27.293 -9.675 4.259 1.00 92.75 586 SER A N 1
ATOM 4635 C CA . SER A 1 586 ? 26.367 -8.921 3.418 1.00 92.75 586 SER A CA 1
ATOM 4636 C C . SER A 1 586 ? 26.686 -7.432 3.468 1.00 92.75 586 SER A C 1
ATOM 4638 O O . SER A 1 586 ? 26.709 -6.823 4.539 1.00 92.75 586 SER A O 1
ATOM 4640 N N . ALA A 1 587 ? 26.854 -6.839 2.288 1.00 89.75 587 ALA A N 1
ATOM 4641 C CA . ALA A 1 587 ? 26.970 -5.399 2.087 1.00 89.75 587 ALA A CA 1
ATOM 4642 C C . ALA A 1 587 ? 26.201 -4.998 0.829 1.00 89.75 587 ALA A C 1
ATOM 4644 O O . ALA A 1 587 ? 26.100 -5.780 -0.111 1.00 89.75 587 ALA A O 1
ATOM 4645 N N . GLN A 1 588 ? 25.598 -3.812 0.827 1.00 77.88 588 GLN A N 1
ATOM 4646 C CA . GLN A 1 588 ? 24.699 -3.387 -0.258 1.00 77.88 588 GLN A CA 1
ATOM 4647 C C . GLN A 1 588 ? 25.097 -2.029 -0.844 1.00 77.88 588 GLN A C 1
ATOM 4649 O O . GLN A 1 588 ? 24.759 -1.722 -1.989 1.00 77.88 588 GLN A O 1
ATOM 4654 N N . TYR A 1 589 ? 25.891 -1.242 -0.116 1.00 81.75 589 TYR A N 1
ATOM 4655 C CA . TYR A 1 589 ? 26.517 -0.050 -0.665 1.00 81.75 589 TYR A CA 1
ATOM 4656 C C . TYR A 1 589 ? 27.749 -0.416 -1.493 1.00 81.75 589 TYR A C 1
ATOM 4658 O O . TYR A 1 589 ? 28.725 -0.962 -0.981 1.00 81.75 589 TYR A O 1
ATOM 4666 N N . HIS A 1 590 ? 27.721 -0.039 -2.775 1.00 81.62 590 HIS A N 1
ATOM 4667 C CA . HIS A 1 590 ? 28.780 -0.312 -3.755 1.00 81.62 590 HIS A CA 1
ATOM 4668 C C . HIS A 1 590 ? 30.181 0.093 -3.270 1.00 81.62 590 HIS A C 1
ATOM 4670 O O . HIS A 1 590 ? 31.154 -0.590 -3.577 1.00 81.62 590 HIS A O 1
ATOM 4676 N N . GLN A 1 591 ? 30.277 1.168 -2.481 1.00 84.06 591 GLN A N 1
ATOM 4677 C CA . GLN A 1 591 ? 31.532 1.661 -1.903 1.00 84.06 591 GLN A CA 1
ATOM 4678 C C . GLN A 1 591 ? 32.196 0.686 -0.914 1.00 84.06 591 GLN A C 1
ATOM 4680 O O . GLN A 1 591 ? 33.404 0.762 -0.715 1.00 84.06 591 GLN A O 1
ATOM 4685 N N . HIS A 1 592 ? 31.438 -0.234 -0.311 1.00 87.56 592 HIS A N 1
ATOM 4686 C CA . HIS A 1 592 ? 31.941 -1.189 0.684 1.00 87.56 592 HIS A CA 1
ATOM 4687 C C . HIS A 1 592 ? 32.059 -2.616 0.140 1.00 87.56 592 HIS A C 1
ATOM 4689 O O . HIS A 1 592 ? 32.728 -3.443 0.755 1.00 87.56 592 HIS A O 1
ATOM 4695 N N . CYS A 1 593 ? 31.441 -2.916 -1.009 1.00 90.44 593 CYS A N 1
ATOM 4696 C CA . CYS A 1 593 ? 31.368 -4.275 -1.549 1.00 90.44 593 CYS A CA 1
ATOM 4697 C C . CYS A 1 593 ? 32.746 -4.932 -1.696 1.00 90.44 593 CYS A C 1
ATOM 4699 O O . CYS A 1 593 ? 32.915 -6.066 -1.261 1.00 90.44 593 CYS A O 1
ATOM 4701 N N . LEU A 1 594 ? 33.738 -4.212 -2.234 1.00 92.31 594 LEU A N 1
ATOM 4702 C CA . LEU A 1 594 ? 35.089 -4.749 -2.418 1.00 92.31 594 LEU A CA 1
ATOM 4703 C C . LEU A 1 594 ? 35.753 -5.108 -1.081 1.00 92.31 594 LEU A C 1
ATOM 4705 O O . LEU A 1 594 ? 36.283 -6.205 -0.935 1.00 92.31 594 LEU A O 1
ATOM 4709 N N . THR A 1 595 ? 35.698 -4.208 -0.095 1.00 93.50 595 THR A N 1
ATOM 4710 C CA . THR A 1 595 ? 36.279 -4.436 1.237 1.00 93.50 595 THR A CA 1
ATOM 4711 C C . THR A 1 595 ? 35.647 -5.649 1.911 1.00 93.50 595 THR A C 1
ATOM 4713 O O . THR A 1 595 ? 36.345 -6.470 2.504 1.00 93.50 595 THR A O 1
ATOM 4716 N N . VAL A 1 596 ? 34.327 -5.794 1.789 1.00 94.69 596 VAL A N 1
ATOM 4717 C CA . VAL A 1 596 ? 33.574 -6.891 2.403 1.00 94.69 596 VAL A CA 1
ATOM 4718 C C . VAL A 1 596 ? 33.823 -8.221 1.690 1.00 94.69 596 VAL A C 1
ATOM 4720 O O . VAL A 1 596 ? 34.020 -9.235 2.358 1.00 94.69 596 VAL A O 1
ATOM 4723 N N . GLU A 1 597 ? 33.891 -8.231 0.357 1.00 95.06 597 GLU A N 1
ATOM 4724 C CA . GLU A 1 597 ? 34.282 -9.416 -0.420 1.00 95.06 597 GLU A CA 1
ATOM 4725 C C . GLU A 1 597 ? 35.697 -9.871 -0.077 1.00 95.06 597 GLU A C 1
ATOM 4727 O O . GLU A 1 597 ? 35.903 -11.048 0.216 1.00 95.06 597 GLU A O 1
ATOM 4732 N N . GLN A 1 598 ? 36.658 -8.945 -0.047 1.00 95.75 598 GLN A N 1
ATOM 4733 C CA . GLN A 1 598 ? 38.041 -9.261 0.297 1.00 95.75 598 GLN A CA 1
ATOM 4734 C C . GLN A 1 598 ? 38.145 -9.802 1.724 1.00 95.75 598 GLN A C 1
ATOM 4736 O O . GLN A 1 598 ? 38.844 -10.778 1.970 1.00 95.75 598 GLN A O 1
ATOM 4741 N N . THR A 1 599 ? 37.393 -9.218 2.658 1.00 96.38 599 THR A N 1
ATOM 4742 C CA . THR A 1 599 ? 37.335 -9.686 4.047 1.00 96.38 599 THR A CA 1
ATOM 4743 C C . THR A 1 599 ? 36.807 -11.113 4.134 1.00 96.38 599 THR A C 1
ATOM 4745 O O . THR A 1 599 ? 37.402 -11.937 4.825 1.00 96.38 599 THR A O 1
ATOM 4748 N N . ALA A 1 600 ? 35.727 -11.435 3.418 1.00 96.38 600 ALA A N 1
ATOM 4749 C CA . ALA A 1 600 ? 35.196 -12.793 3.386 1.00 96.38 600 ALA A CA 1
ATOM 4750 C C . ALA A 1 600 ? 36.200 -13.783 2.773 1.00 96.38 600 ALA A C 1
ATOM 4752 O O . ALA A 1 600 ? 36.415 -14.852 3.341 1.00 96.38 600 ALA A O 1
ATOM 4753 N N . ILE A 1 601 ? 36.877 -13.403 1.682 1.00 96.25 601 ILE A N 1
ATOM 4754 C CA . ILE A 1 601 ? 37.935 -14.212 1.056 1.00 96.25 601 ILE A CA 1
ATOM 4755 C C . ILE A 1 601 ? 39.076 -14.477 2.044 1.00 96.25 601 ILE A C 1
ATOM 4757 O O . ILE A 1 601 ? 39.453 -15.633 2.238 1.00 96.25 601 ILE A O 1
ATOM 4761 N N . ASP A 1 602 ? 39.581 -13.439 2.715 1.00 96.19 602 ASP A N 1
ATOM 4762 C CA . ASP A 1 602 ? 40.646 -13.558 3.717 1.00 96.19 602 ASP A CA 1
ATOM 4763 C C . ASP A 1 602 ? 40.237 -14.485 4.880 1.00 96.19 602 ASP A C 1
ATOM 4765 O O . ASP A 1 602 ? 41.073 -15.183 5.456 1.00 96.19 602 ASP A O 1
ATOM 4769 N N . CYS A 1 603 ? 38.946 -14.507 5.229 1.00 94.00 603 CYS A N 1
ATOM 4770 C CA . CYS A 1 603 ? 38.391 -15.382 6.261 1.00 94.00 603 CYS A CA 1
ATOM 4771 C C . CYS A 1 603 ? 38.137 -16.816 5.785 1.00 94.00 603 CYS A C 1
ATOM 4773 O O . CYS A 1 603 ? 37.817 -17.660 6.622 1.00 94.00 603 CYS A O 1
ATOM 4775 N N . GLN A 1 604 ? 38.245 -17.107 4.484 1.00 94.38 604 GLN A N 1
ATOM 4776 C CA . GLN A 1 604 ? 37.724 -18.332 3.861 1.00 94.38 604 GLN A CA 1
ATOM 4777 C C . GLN A 1 604 ? 36.218 -18.514 4.130 1.00 94.38 604 GLN A C 1
ATOM 4779 O O . GLN A 1 604 ? 35.775 -19.576 4.561 1.00 94.38 604 GLN A O 1
ATOM 4784 N N . GLU A 1 605 ? 35.455 -17.441 3.941 1.00 96.06 605 GLU A N 1
ATOM 4785 C CA . GLU A 1 605 ? 34.003 -17.351 4.115 1.00 96.06 605 GLU A CA 1
ATOM 4786 C C . GLU A 1 605 ? 33.344 -16.780 2.852 1.00 96.06 605 GLU A C 1
ATOM 4788 O O . GLU A 1 605 ? 34.006 -16.465 1.860 1.00 96.06 605 GLU A O 1
ATOM 4793 N N . PHE A 1 606 ? 32.019 -16.636 2.872 1.00 94.62 606 PHE A N 1
ATOM 4794 C CA . PHE A 1 606 ? 31.255 -16.171 1.719 1.00 94.62 606 PHE A CA 1
ATOM 4795 C C . PHE A 1 606 ? 30.821 -14.716 1.885 1.00 94.62 606 PHE A C 1
ATOM 4797 O O . PHE A 1 606 ? 30.509 -14.264 2.985 1.00 94.62 606 PHE A O 1
ATOM 4804 N N . ALA A 1 607 ? 30.732 -13.988 0.774 1.00 94.06 607 ALA A N 1
ATOM 4805 C CA . ALA A 1 607 ? 30.125 -12.663 0.724 1.00 94.06 607 ALA A CA 1
ATOM 4806 C C . ALA A 1 607 ? 28.982 -12.623 -0.294 1.00 94.06 607 ALA A C 1
ATOM 4808 O O . ALA A 1 607 ? 29.027 -13.271 -1.343 1.00 94.06 607 ALA A O 1
ATOM 4809 N N . HIS A 1 608 ? 27.965 -11.820 0.006 1.00 89.31 608 HIS A N 1
ATOM 4810 C CA . HIS A 1 608 ? 26.912 -11.455 -0.924 1.00 89.31 608 HIS A CA 1
ATOM 4811 C C . HIS A 1 608 ? 26.745 -9.937 -0.985 1.00 89.31 608 HIS A C 1
ATOM 4813 O O . HIS A 1 608 ? 26.196 -9.303 -0.086 1.00 89.31 608 HIS A O 1
ATOM 4819 N N . THR A 1 609 ? 27.192 -9.371 -2.096 1.00 87.75 609 THR A N 1
ATOM 4820 C CA . THR A 1 609 ? 27.304 -7.922 -2.339 1.00 87.75 609 THR A CA 1
ATOM 4821 C C . THR A 1 609 ? 26.504 -7.446 -3.549 1.00 87.75 609 THR A C 1
ATOM 4823 O O . THR A 1 609 ? 26.582 -6.289 -3.961 1.00 87.75 609 THR A O 1
ATOM 4826 N N . ARG A 1 610 ? 25.745 -8.358 -4.164 1.00 81.06 610 ARG A N 1
ATOM 4827 C CA . ARG A 1 610 ? 24.924 -8.089 -5.345 1.00 81.06 610 ARG A CA 1
ATOM 4828 C C . ARG A 1 610 ? 23.493 -7.761 -4.935 1.00 81.06 610 ARG A C 1
ATOM 4830 O O . ARG A 1 610 ? 23.044 -8.101 -3.841 1.00 81.06 610 ARG A O 1
ATOM 4837 N N . HIS A 1 611 ? 22.758 -7.143 -5.858 1.00 72.25 611 HIS A N 1
ATOM 4838 C CA . HIS A 1 611 ? 21.342 -6.859 -5.662 1.00 72.25 611 HIS A CA 1
ATOM 4839 C C . HIS A 1 611 ? 20.546 -8.155 -5.455 1.00 72.25 611 HIS A C 1
ATOM 4841 O O . HIS A 1 611 ? 20.539 -9.055 -6.302 1.00 72.25 611 HIS A O 1
ATOM 4847 N N . LEU A 1 612 ? 19.816 -8.215 -4.346 1.00 71.25 612 LEU A N 1
ATOM 4848 C CA . LEU A 1 612 ? 19.071 -9.394 -3.923 1.00 71.25 612 LEU A CA 1
ATOM 4849 C C . LEU A 1 612 ? 17.729 -9.524 -4.648 1.00 71.25 612 LEU A C 1
ATOM 4851 O O . LEU A 1 612 ? 17.015 -8.547 -4.871 1.00 71.25 612 LEU A O 1
ATOM 4855 N N . ARG A 1 613 ? 17.367 -10.761 -4.997 1.00 69.56 613 ARG A N 1
ATOM 4856 C CA . ARG A 1 613 ? 16.015 -11.127 -5.440 1.00 69.56 613 ARG A CA 1
ATOM 4857 C C . ARG A 1 613 ? 15.281 -11.785 -4.274 1.00 69.56 613 ARG A C 1
ATOM 4859 O O . ARG A 1 613 ? 15.881 -12.556 -3.528 1.00 69.56 613 ARG A O 1
ATOM 4866 N N . ASN A 1 614 ? 13.985 -11.515 -4.139 1.00 75.50 614 ASN A N 1
ATOM 4867 C CA . ASN A 1 614 ? 13.158 -12.178 -3.130 1.00 75.50 614 ASN A CA 1
ATOM 4868 C C . ASN A 1 614 ? 13.137 -13.698 -3.350 1.00 75.50 614 ASN A C 1
ATOM 4870 O O . ASN A 1 614 ? 13.103 -14.166 -4.489 1.00 75.50 614 ASN A O 1
ATOM 4874 N N . GLY A 1 615 ? 13.115 -14.459 -2.253 1.00 74.62 615 GLY A N 1
ATOM 4875 C CA . GLY A 1 615 ? 13.031 -15.919 -2.284 1.00 74.62 615 GLY A CA 1
ATOM 4876 C C . GLY A 1 615 ? 14.371 -16.656 -2.344 1.00 74.62 615 GLY A C 1
ATOM 4877 O O . GLY A 1 615 ? 14.367 -17.861 -2.586 1.00 74.62 615 GLY A O 1
ATOM 4878 N N . LEU A 1 616 ? 15.505 -15.972 -2.147 1.00 78.81 616 LEU A N 1
ATOM 4879 C CA . LEU A 1 616 ? 16.839 -16.574 -2.269 1.00 78.81 616 LEU A CA 1
ATOM 4880 C C . LEU A 1 616 ? 17.054 -17.742 -1.291 1.00 78.81 616 LEU A C 1
ATOM 4882 O O . LEU A 1 616 ? 17.572 -18.782 -1.697 1.00 78.81 616 LEU A O 1
ATOM 4886 N N . PHE A 1 617 ? 16.618 -17.601 -0.033 1.00 85.38 617 PHE A N 1
ATOM 4887 C CA . PHE A 1 617 ? 16.690 -18.687 0.950 1.00 85.38 617 PHE A CA 1
ATOM 4888 C C . PHE A 1 617 ? 15.409 -19.517 0.965 1.00 85.38 617 PHE A C 1
ATOM 4890 O O . PHE A 1 617 ? 15.465 -20.747 0.966 1.00 85.38 617 PHE A O 1
ATOM 4897 N N . THR A 1 618 ? 14.255 -18.851 0.918 1.00 82.06 618 THR A N 1
ATOM 4898 C CA . THR A 1 618 ? 12.949 -19.501 1.107 1.00 82.06 618 THR A CA 1
ATOM 4899 C C . THR A 1 618 ? 12.450 -20.287 -0.107 1.00 82.06 618 THR A C 1
ATOM 4901 O O . THR A 1 618 ? 11.675 -21.226 0.054 1.00 82.06 618 THR A O 1
ATOM 4904 N N . ASN A 1 619 ? 12.899 -19.952 -1.322 1.00 81.38 619 ASN A N 1
ATOM 4905 C CA . ASN A 1 619 ? 12.458 -20.578 -2.574 1.00 81.38 619 ASN A CA 1
ATOM 4906 C C . ASN A 1 619 ? 13.631 -21.077 -3.441 1.00 81.38 619 ASN A C 1
ATOM 4908 O O . ASN A 1 619 ? 13.552 -21.137 -4.672 1.00 81.38 619 ASN A O 1
ATOM 4912 N N . SER A 1 620 ? 14.736 -21.455 -2.793 1.00 76.12 620 SER A N 1
ATOM 4913 C CA . SER A 1 620 ? 15.978 -21.873 -3.453 1.00 76.12 620 SER A CA 1
ATOM 4914 C C . SER A 1 620 ? 15.782 -23.002 -4.476 1.00 76.12 620 SER A C 1
ATOM 4916 O O . SER A 1 620 ? 16.322 -22.928 -5.579 1.00 76.12 620 SER A O 1
ATOM 4918 N N . LYS A 1 621 ? 14.925 -23.991 -4.180 1.00 79.94 621 LYS A N 1
ATOM 4919 C CA . LYS A 1 621 ? 14.615 -25.108 -5.094 1.00 79.94 621 LYS A CA 1
ATOM 4920 C C . LYS A 1 621 ? 13.990 -24.661 -6.416 1.00 79.94 621 LYS A C 1
ATOM 4922 O O . LYS A 1 621 ? 14.276 -25.257 -7.448 1.00 79.94 621 LYS A O 1
ATOM 4927 N N . TYR A 1 622 ? 13.146 -23.633 -6.404 1.00 79.44 622 TYR A N 1
ATOM 4928 C CA . TYR A 1 622 ? 12.526 -23.118 -7.625 1.00 79.44 622 TYR A CA 1
ATOM 4929 C C . TYR A 1 622 ? 13.488 -22.214 -8.402 1.00 79.44 622 TYR A C 1
ATOM 4931 O O . TYR A 1 622 ? 13.549 -22.278 -9.627 1.00 79.44 622 TYR A O 1
ATOM 4939 N N . ILE A 1 623 ? 14.263 -21.394 -7.685 1.00 76.25 623 ILE A N 1
ATOM 4940 C CA . ILE A 1 623 ? 15.158 -20.399 -8.288 1.00 76.25 623 ILE A CA 1
ATOM 4941 C C . ILE A 1 623 ? 16.407 -21.055 -8.885 1.00 76.25 623 ILE A C 1
ATOM 4943 O O . ILE A 1 623 ? 16.768 -20.765 -10.023 1.00 76.25 623 ILE A O 1
ATOM 4947 N N . PHE A 1 624 ? 17.059 -21.940 -8.133 1.00 77.88 624 PHE A N 1
ATOM 4948 C CA . PHE A 1 624 ? 18.355 -22.520 -8.497 1.00 77.88 624 PHE A CA 1
ATOM 4949 C C . PHE A 1 624 ? 18.254 -23.965 -8.986 1.00 77.88 624 PHE A C 1
ATOM 4951 O O . PHE A 1 624 ? 19.257 -24.539 -9.400 1.00 77.88 624 PHE A O 1
ATOM 4958 N N . LYS A 1 625 ? 17.050 -24.559 -8.951 1.00 79.38 625 LYS A N 1
ATOM 4959 C CA . LYS A 1 625 ? 16.809 -25.980 -9.265 1.00 79.38 625 LYS A CA 1
ATOM 4960 C C . LYS A 1 625 ? 17.669 -26.937 -8.426 1.00 79.38 625 LYS A C 1
ATOM 4962 O O . LYS A 1 625 ? 17.897 -28.075 -8.824 1.00 79.38 625 LYS A O 1
ATOM 4967 N N . SER A 1 626 ? 18.129 -26.484 -7.260 1.00 76.06 626 SER A N 1
ATOM 4968 C CA . SER A 1 626 ? 18.987 -27.230 -6.343 1.00 76.06 626 SER A CA 1
ATOM 4969 C C . SER A 1 626 ? 18.661 -26.884 -4.888 1.00 76.06 626 SER A C 1
ATOM 4971 O O . SER A 1 626 ? 18.047 -25.858 -4.586 1.00 76.06 626 SER A O 1
ATOM 4973 N N . THR A 1 627 ? 19.032 -27.773 -3.968 1.00 74.50 627 THR A N 1
ATOM 4974 C CA . THR A 1 627 ? 18.998 -27.502 -2.527 1.00 74.50 627 THR A CA 1
ATOM 4975 C C . THR A 1 627 ? 20.244 -26.724 -2.126 1.00 74.50 627 THR A C 1
ATOM 4977 O O . THR A 1 627 ? 21.355 -27.212 -2.316 1.00 74.50 627 THR A O 1
ATOM 4980 N N . ILE A 1 628 ? 20.058 -25.531 -1.561 1.00 80.81 628 ILE A N 1
ATOM 4981 C CA . ILE A 1 628 ? 21.151 -24.680 -1.075 1.00 80.81 628 ILE A CA 1
ATOM 4982 C C . ILE A 1 628 ? 21.438 -24.989 0.397 1.00 80.81 628 ILE A C 1
ATOM 4984 O O . ILE A 1 628 ? 20.510 -25.093 1.200 1.00 80.81 628 ILE A O 1
ATOM 4988 N N . ARG A 1 629 ? 22.723 -25.086 0.761 1.00 88.00 629 ARG A N 1
ATOM 4989 C CA . ARG A 1 629 ? 23.173 -25.036 2.157 1.00 88.00 629 ARG A CA 1
ATOM 4990 C C . ARG A 1 629 ? 23.071 -23.591 2.648 1.00 88.00 629 ARG A C 1
ATOM 4992 O O . ARG A 1 629 ? 23.735 -22.709 2.112 1.00 88.00 629 ARG A O 1
ATOM 4999 N N . LEU A 1 630 ? 22.209 -23.357 3.632 1.00 91.12 630 LEU A N 1
ATOM 5000 C CA . LEU A 1 630 ? 22.036 -22.038 4.246 1.00 91.12 630 LEU A CA 1
ATOM 5001 C C . LEU A 1 630 ? 23.267 -21.667 5.084 1.00 91.12 630 LEU A C 1
ATOM 5003 O O . LEU A 1 630 ? 23.930 -22.580 5.574 1.00 91.12 630 LEU A O 1
ATOM 5007 N N . PRO A 1 631 ? 23.575 -20.375 5.264 1.00 94.56 631 PRO A N 1
ATOM 5008 C CA . PRO A 1 631 ? 24.590 -19.954 6.222 1.00 94.56 631 PRO A CA 1
ATOM 5009 C C . PRO A 1 631 ? 24.117 -20.196 7.660 1.00 94.56 631 PRO A C 1
ATOM 5011 O O . PRO A 1 631 ? 22.917 -20.165 7.937 1.00 94.56 631 PRO A O 1
ATOM 5014 N N . ASP A 1 632 ? 25.065 -20.410 8.567 1.00 96.06 632 ASP A N 1
ATOM 5015 C CA . ASP A 1 632 ? 24.807 -20.544 10.005 1.00 96.06 632 ASP A CA 1
ATOM 5016 C C . ASP A 1 632 ? 24.847 -19.183 10.714 1.00 96.06 632 ASP A C 1
ATOM 5018 O O . ASP A 1 632 ? 24.317 -19.047 11.811 1.00 96.06 632 ASP A O 1
ATOM 5022 N N . LEU A 1 633 ? 25.439 -18.167 10.076 1.00 97.25 633 LEU A N 1
ATOM 5023 C CA . LEU A 1 633 ? 25.459 -16.778 10.528 1.00 97.25 633 LEU A CA 1
ATOM 5024 C C . LEU A 1 633 ? 25.506 -15.823 9.335 1.00 97.25 633 LEU A C 1
ATOM 5026 O O . LEU A 1 633 ? 26.239 -16.057 8.373 1.00 97.25 633 LEU A O 1
ATOM 5030 N N . ILE A 1 634 ? 24.777 -14.709 9.420 1.00 96.62 634 ILE A N 1
ATOM 5031 C CA . ILE A 1 634 ? 24.895 -13.604 8.460 1.00 96.62 634 ILE A CA 1
ATOM 5032 C C . ILE A 1 634 ? 25.384 -12.347 9.172 1.00 96.62 634 ILE A C 1
ATOM 5034 O O . ILE A 1 634 ? 24.802 -11.938 10.177 1.00 96.62 634 ILE A O 1
ATOM 5038 N N . ILE A 1 635 ? 26.435 -11.728 8.637 1.00 97.19 635 ILE A N 1
ATOM 5039 C CA . ILE A 1 635 ? 27.000 -10.473 9.137 1.00 97.19 635 ILE A CA 1
ATOM 5040 C C . ILE A 1 635 ? 26.623 -9.351 8.169 1.00 97.19 635 ILE A C 1
ATOM 5042 O O . ILE A 1 635 ? 27.115 -9.289 7.043 1.00 97.19 635 ILE A O 1
ATOM 5046 N N . PHE A 1 636 ? 25.744 -8.461 8.615 1.00 95.00 636 PHE A N 1
ATOM 5047 C CA . PHE A 1 636 ? 25.343 -7.258 7.902 1.00 95.00 636 PHE A CA 1
ATOM 5048 C C . PHE A 1 636 ? 26.271 -6.108 8.269 1.00 95.00 636 PHE A C 1
ATOM 5050 O O . PHE A 1 636 ? 26.234 -5.594 9.386 1.00 95.00 636 PHE A O 1
ATOM 5057 N N . VAL A 1 637 ? 27.080 -5.690 7.301 1.00 91.12 637 VAL A N 1
ATOM 5058 C CA . VAL A 1 637 ? 27.877 -4.462 7.412 1.00 91.12 637 VAL A CA 1
ATOM 5059 C C . VAL A 1 637 ? 26.975 -3.233 7.297 1.00 91.12 637 VAL A C 1
ATOM 5061 O O . VAL A 1 637 ? 27.231 -2.236 7.951 1.00 91.12 637 VAL A O 1
ATOM 5064 N N . ASN A 1 638 ? 25.878 -3.361 6.542 1.00 89.38 638 ASN A N 1
ATOM 5065 C CA . ASN A 1 638 ? 24.763 -2.422 6.483 1.00 89.38 638 ASN A CA 1
ATOM 5066 C C . ASN A 1 638 ? 23.452 -3.206 6.515 1.00 89.38 638 ASN A C 1
ATOM 5068 O O . ASN A 1 638 ? 23.305 -4.210 5.805 1.00 89.38 638 ASN A O 1
ATOM 5072 N N . THR A 1 639 ? 22.484 -2.749 7.304 1.00 84.12 639 THR A N 1
ATOM 5073 C CA . THR A 1 639 ? 21.168 -3.413 7.408 1.00 84.12 639 THR A CA 1
ATOM 5074 C C . THR A 1 639 ? 20.132 -2.854 6.433 1.00 84.12 639 THR A C 1
ATOM 5076 O O . THR A 1 639 ? 19.099 -3.488 6.185 1.00 84.12 639 THR A O 1
ATOM 5079 N N . LEU A 1 640 ? 20.426 -1.710 5.814 1.00 83.94 640 LEU A N 1
ATOM 5080 C CA . LEU A 1 640 ? 19.588 -1.062 4.816 1.00 83.94 640 LEU A CA 1
ATOM 5081 C C . LEU A 1 640 ? 20.198 -1.168 3.405 1.00 83.94 640 LEU A C 1
ATOM 5083 O O . LEU A 1 640 ? 21.404 -1.051 3.217 1.00 83.94 640 LEU A O 1
ATOM 5087 N N . ASN A 1 641 ? 19.350 -1.381 2.395 1.00 74.06 641 ASN A N 1
ATOM 5088 C CA . ASN A 1 641 ? 19.713 -1.335 0.970 1.00 74.06 641 ASN A CA 1
ATOM 5089 C C . ASN A 1 641 ? 19.735 0.103 0.430 1.00 74.06 641 ASN A C 1
ATOM 5091 O O . ASN A 1 641 ? 20.454 0.430 -0.510 1.00 74.06 641 ASN A O 1
ATOM 5095 N N . THR A 1 642 ? 18.876 0.948 0.990 1.00 67.62 642 THR A N 1
ATOM 5096 C CA . THR A 1 642 ? 18.786 2.389 0.741 1.00 67.62 642 THR A CA 1
ATOM 5097 C C . THR A 1 642 ? 18.449 3.054 2.065 1.00 67.62 642 THR A C 1
ATOM 5099 O O . THR A 1 642 ? 17.964 2.370 2.959 1.00 67.62 642 THR A O 1
ATOM 5102 N N . VAL A 1 643 ? 18.545 4.380 2.163 1.00 62.41 643 VAL A N 1
ATOM 5103 C CA . VAL A 1 643 ? 18.194 5.161 3.372 1.00 62.41 643 VAL A CA 1
ATOM 5104 C C . VAL A 1 643 ? 16.857 4.757 4.033 1.00 62.41 643 VAL A C 1
ATOM 5106 O O . VAL A 1 643 ? 16.644 5.020 5.209 1.00 62.41 643 VAL A O 1
ATOM 5109 N N . LEU A 1 644 ? 15.924 4.136 3.297 1.00 62.91 644 LEU A N 1
ATOM 5110 C CA . LEU A 1 644 ? 14.572 3.822 3.768 1.00 62.91 644 LEU A CA 1
ATOM 5111 C C . LEU A 1 644 ? 14.155 2.350 3.653 1.00 62.91 644 LEU A C 1
ATOM 5113 O O . LEU A 1 644 ? 13.020 2.040 4.030 1.00 62.91 644 LEU A O 1
ATOM 5117 N N . SER A 1 645 ? 14.985 1.472 3.078 1.00 76.50 645 SER A N 1
ATOM 5118 C CA . SER A 1 645 ? 14.599 0.079 2.811 1.00 76.50 645 SER A CA 1
ATOM 5119 C C . SER A 1 645 ? 15.553 -0.909 3.460 1.00 76.50 645 SER A C 1
ATOM 5121 O O . SER A 1 645 ? 16.750 -0.892 3.194 1.00 76.50 645 SER A O 1
ATOM 5123 N N . THR A 1 646 ? 15.008 -1.785 4.297 1.00 83.06 646 THR A N 1
ATOM 5124 C CA . THR A 1 646 ? 15.743 -2.883 4.927 1.00 83.06 646 THR A CA 1
ATOM 5125 C C . THR A 1 646 ? 16.190 -3.902 3.887 1.00 83.06 646 THR A C 1
ATOM 5127 O O . THR A 1 646 ? 15.485 -4.159 2.907 1.00 83.06 646 THR A O 1
ATOM 5130 N N . SER A 1 647 ? 17.359 -4.502 4.104 1.00 81.94 647 SER A N 1
ATOM 5131 C CA . SER A 1 647 ? 17.852 -5.565 3.239 1.00 81.94 647 SER A CA 1
ATOM 5132 C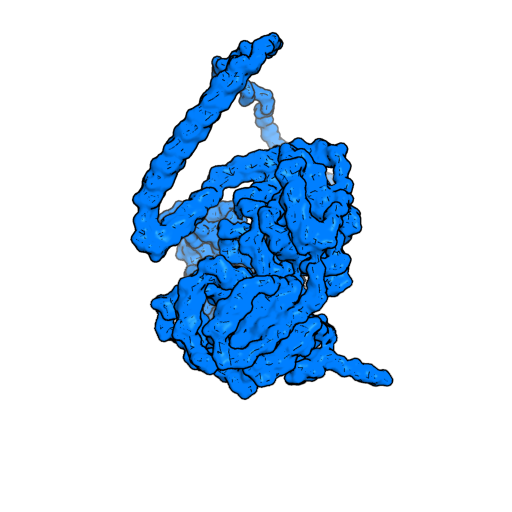 C . SER A 1 647 ? 16.902 -6.762 3.208 1.00 81.94 647 SER A C 1
ATOM 5134 O O . SER A 1 647 ? 16.448 -7.262 4.237 1.00 81.94 647 SER A O 1
ATOM 5136 N N . VAL A 1 648 ? 16.643 -7.269 1.999 1.00 85.81 648 VAL A N 1
ATOM 5137 C CA . VAL A 1 648 ? 15.837 -8.480 1.761 1.00 85.81 648 VAL A CA 1
ATOM 5138 C C . VAL A 1 648 ? 16.378 -9.668 2.560 1.00 85.81 648 VAL A C 1
ATOM 5140 O O . VAL A 1 648 ? 15.598 -10.488 3.045 1.00 85.81 648 VAL A O 1
ATOM 5143 N N . LEU A 1 649 ? 17.702 -9.743 2.739 1.00 87.31 649 LEU A N 1
ATOM 5144 C CA . LEU A 1 649 ? 18.340 -10.816 3.497 1.00 87.31 649 LEU A CA 1
ATOM 5145 C C . LEU A 1 649 ? 17.965 -10.805 4.978 1.00 87.31 649 LEU A C 1
ATOM 5147 O O . LEU A 1 649 ? 17.910 -11.885 5.547 1.00 87.31 649 LEU A O 1
ATOM 5151 N N . VAL A 1 650 ? 17.649 -9.652 5.580 1.00 89.25 650 VAL A N 1
ATOM 5152 C CA . VAL A 1 650 ? 17.189 -9.589 6.981 1.00 89.25 650 VAL A CA 1
ATOM 5153 C C . VAL A 1 650 ? 15.832 -10.282 7.133 1.00 89.25 650 VAL A C 1
ATOM 5155 O O . VAL A 1 650 ? 15.595 -11.041 8.069 1.00 89.25 650 VAL A O 1
ATOM 5158 N N . HIS A 1 651 ? 14.930 -10.079 6.170 1.00 88.00 651 HIS A N 1
ATOM 5159 C CA . HIS A 1 651 ? 13.635 -10.756 6.174 1.00 88.00 651 HIS A CA 1
ATOM 5160 C C . HIS A 1 651 ? 13.758 -12.246 5.839 1.00 88.00 651 HIS A C 1
ATOM 5162 O O . HIS A 1 651 ? 13.068 -13.070 6.436 1.00 88.00 651 HIS A O 1
ATOM 5168 N N . GLU A 1 652 ? 14.608 -12.610 4.878 1.00 88.88 652 GLU A N 1
ATOM 5169 C CA . GLU A 1 652 ? 14.833 -14.014 4.521 1.00 88.88 652 GLU A CA 1
ATOM 5170 C C . GLU A 1 652 ? 15.540 -14.782 5.651 1.00 88.88 652 GLU A C 1
ATOM 5172 O O . GLU A 1 652 ? 15.166 -15.922 5.915 1.00 88.88 652 GLU A O 1
ATOM 5177 N N . SER A 1 653 ? 16.498 -14.174 6.361 1.00 91.06 653 SER A N 1
ATOM 5178 C CA . SER A 1 653 ? 17.171 -14.796 7.508 1.00 91.06 653 SER A CA 1
ATOM 5179 C C . SER A 1 653 ? 16.207 -15.033 8.665 1.00 91.06 653 SER A C 1
ATOM 5181 O O . SER A 1 653 ? 16.202 -16.126 9.225 1.00 91.06 653 SER A O 1
ATOM 5183 N N . ALA A 1 654 ? 15.328 -14.068 8.957 1.00 89.75 654 ALA A N 1
ATOM 5184 C CA . ALA A 1 654 ? 14.298 -14.210 9.984 1.00 89.75 654 ALA A CA 1
ATOM 5185 C C . ALA A 1 654 ? 13.331 -15.366 9.678 1.00 89.75 654 ALA A C 1
ATOM 5187 O O . ALA A 1 654 ? 13.037 -16.173 10.552 1.00 89.75 654 ALA A O 1
ATOM 5188 N N . LYS A 1 655 ? 12.883 -15.510 8.421 1.00 89.62 655 LYS A N 1
ATOM 5189 C CA . LYS A 1 655 ? 12.014 -16.632 8.012 1.00 89.62 655 LYS A CA 1
ATOM 5190 C C . LYS A 1 655 ? 12.689 -17.995 8.159 1.00 89.62 655 LYS A C 1
ATOM 5192 O O . LYS A 1 655 ? 12.005 -18.988 8.387 1.00 89.62 655 LYS A O 1
ATOM 5197 N N . MET A 1 656 ? 14.006 -18.041 7.979 1.00 90.19 656 MET A N 1
ATOM 5198 C CA . MET A 1 656 ? 14.793 -19.272 8.047 1.00 90.19 656 MET A CA 1
ATOM 5199 C C . MET A 1 656 ? 15.421 -19.509 9.427 1.00 90.19 656 MET A C 1
ATOM 5201 O O . MET A 1 656 ? 16.151 -20.483 9.582 1.00 90.19 656 MET A O 1
ATOM 5205 N N . ASN A 1 657 ? 15.140 -18.649 10.416 1.00 91.50 657 ASN A N 1
ATOM 5206 C CA . ASN A 1 657 ? 15.756 -18.662 11.747 1.00 91.50 657 ASN A CA 1
ATOM 5207 C C . ASN A 1 657 ? 17.296 -18.662 11.713 1.00 91.50 657 ASN A C 1
ATOM 5209 O O . ASN A 1 657 ? 17.942 -19.286 12.553 1.00 91.50 657 ASN A O 1
ATOM 5213 N N . ILE A 1 658 ? 17.890 -17.971 10.736 1.00 94.31 658 ILE A N 1
ATOM 5214 C CA . ILE A 1 658 ? 19.344 -17.808 10.646 1.00 94.31 658 ILE A CA 1
ATOM 5215 C C . ILE A 1 658 ? 19.740 -16.628 11.545 1.00 94.31 658 ILE A C 1
ATOM 5217 O O . ILE A 1 658 ? 19.206 -15.532 11.340 1.00 94.31 658 ILE A O 1
ATOM 5221 N N . PRO A 1 659 ? 20.651 -16.807 12.519 1.00 95.44 659 PRO A N 1
ATOM 5222 C CA . PRO A 1 659 ? 21.070 -15.724 13.396 1.00 95.44 659 PRO A CA 1
ATOM 5223 C C . PRO A 1 659 ? 21.856 -14.662 12.623 1.00 95.44 659 PRO A C 1
ATOM 5225 O O . PRO A 1 659 ? 22.635 -14.961 11.710 1.00 95.44 659 PRO A O 1
ATOM 5228 N N . THR A 1 660 ? 21.654 -13.402 13.002 1.00 96.50 660 THR A N 1
ATOM 5229 C CA . THR A 1 660 ? 22.239 -12.253 12.310 1.00 96.50 660 THR A CA 1
ATOM 5230 C C . THR A 1 660 ? 23.020 -11.354 13.257 1.00 96.50 660 THR A C 1
ATOM 5232 O O . THR A 1 660 ? 22.566 -11.029 14.353 1.00 96.50 660 THR A O 1
ATOM 5235 N N . ILE A 1 661 ? 24.195 -10.918 12.819 1.00 97.62 661 ILE A N 1
ATOM 5236 C CA . ILE A 1 661 ? 24.906 -9.775 13.394 1.00 97.62 661 ILE A CA 1
ATOM 5237 C C . ILE A 1 661 ? 24.718 -8.616 12.428 1.00 97.62 661 ILE A C 1
ATOM 5239 O O . ILE A 1 661 ? 24.859 -8.808 11.223 1.00 97.62 661 ILE A O 1
ATOM 5243 N N . GLY A 1 662 ? 24.418 -7.422 12.924 1.00 95.31 662 GLY A N 1
ATOM 5244 C CA . GLY A 1 662 ? 24.233 -6.261 12.061 1.00 95.31 662 GLY A CA 1
ATOM 5245 C C . GLY A 1 662 ? 24.753 -4.991 12.694 1.00 95.31 662 GLY A C 1
ATOM 5246 O O . GLY A 1 662 ? 24.399 -4.697 13.834 1.00 95.31 662 GLY A O 1
ATOM 5247 N N . ILE A 1 663 ? 25.564 -4.244 11.945 1.00 96.00 663 ILE A N 1
ATOM 5248 C CA . ILE A 1 663 ? 25.861 -2.855 12.289 1.00 96.00 663 ILE A CA 1
ATOM 5249 C C . ILE A 1 663 ? 24.590 -2.045 12.018 1.00 96.00 663 ILE A C 1
ATOM 5251 O O . ILE A 1 663 ? 24.041 -2.086 10.914 1.00 96.00 663 ILE A O 1
ATOM 5255 N N . VAL A 1 664 ? 24.071 -1.392 13.054 1.00 94.38 664 VAL A N 1
ATOM 5256 C CA . VAL A 1 664 ? 22.808 -0.652 13.010 1.00 94.38 664 VAL A CA 1
ATOM 5257 C C . VAL A 1 664 ? 23.064 0.825 13.276 1.00 94.38 664 VAL A C 1
ATOM 5259 O O . VAL A 1 664 ? 23.405 1.225 14.392 1.00 94.38 664 VAL A O 1
ATOM 5262 N N . ASP A 1 665 ? 22.889 1.640 12.238 1.00 94.00 665 ASP A N 1
ATOM 5263 C CA . ASP A 1 665 ? 22.978 3.094 12.354 1.00 94.00 665 ASP A CA 1
ATOM 5264 C C . ASP A 1 665 ? 21.706 3.671 13.012 1.00 94.00 665 ASP A C 1
ATOM 5266 O O . ASP A 1 665 ? 20.717 2.975 13.255 1.00 94.00 665 ASP A O 1
ATOM 5270 N N . SER A 1 666 ? 21.698 4.962 13.334 1.00 94.19 666 SER A N 1
ATOM 5271 C CA . SER A 1 666 ? 20.677 5.618 14.148 1.00 94.19 666 SER A CA 1
ATOM 5272 C C . SER A 1 666 ? 19.291 5.630 13.498 1.00 94.19 666 SER A C 1
ATOM 5274 O O . SER A 1 666 ? 18.295 5.838 14.184 1.00 94.19 666 SER A O 1
ATOM 5276 N N . ASN A 1 667 ? 19.211 5.425 12.183 1.00 92.31 667 ASN A N 1
ATOM 5277 C CA . ASN A 1 667 ? 17.969 5.321 11.410 1.00 92.31 667 ASN A CA 1
ATOM 5278 C C . ASN A 1 667 ? 17.451 3.873 11.268 1.00 92.31 667 ASN A C 1
ATOM 5280 O O . ASN A 1 667 ? 16.349 3.661 10.754 1.00 92.31 667 ASN A O 1
ATOM 5284 N N . CYS A 1 668 ? 18.218 2.881 11.720 1.00 91.12 668 CYS A N 1
ATOM 5285 C CA . CYS A 1 668 ? 17.881 1.468 11.617 1.00 91.12 668 CYS A CA 1
ATOM 5286 C C . CYS A 1 668 ? 17.014 1.010 12.796 1.00 91.12 668 CYS A C 1
ATOM 5288 O O . CYS A 1 668 ? 17.038 1.594 13.875 1.00 91.12 668 CYS A O 1
ATOM 5290 N N . ASP A 1 669 ? 16.233 -0.052 12.596 1.00 91.88 669 ASP A N 1
ATOM 5291 C CA . ASP A 1 669 ? 15.559 -0.742 13.698 1.00 91.88 669 ASP A CA 1
ATOM 5292 C C . ASP A 1 669 ? 16.509 -1.827 14.243 1.00 91.88 669 ASP A C 1
ATOM 5294 O O . ASP A 1 669 ? 16.871 -2.734 13.496 1.00 91.88 669 ASP A O 1
ATOM 5298 N N . PRO A 1 670 ? 16.956 -1.775 15.506 1.00 92.62 670 PRO A N 1
ATOM 5299 C CA . PRO A 1 670 ? 17.827 -2.801 16.071 1.00 92.62 670 PRO A CA 1
ATOM 5300 C C . PRO A 1 670 ? 17.080 -4.116 16.347 1.00 92.62 670 PRO A C 1
ATOM 5302 O O . PRO A 1 670 ? 17.717 -5.157 16.480 1.00 92.62 670 PRO A O 1
ATOM 5305 N N . THR A 1 671 ? 15.740 -4.108 16.406 1.00 91.31 671 THR A N 1
ATOM 5306 C CA . THR A 1 671 ? 14.931 -5.280 16.798 1.00 91.31 671 THR A CA 1
ATOM 5307 C C . THR A 1 671 ? 14.817 -6.354 15.712 1.00 91.31 671 THR A C 1
ATOM 5309 O O . THR A 1 671 ? 14.425 -7.485 15.993 1.00 91.31 671 THR A O 1
ATOM 5312 N N . ILE A 1 672 ? 15.184 -6.022 14.472 1.00 88.31 672 ILE A N 1
ATOM 5313 C CA . ILE A 1 672 ? 15.156 -6.940 13.320 1.00 88.31 672 ILE A CA 1
ATOM 5314 C C . ILE A 1 672 ? 16.451 -7.757 13.168 1.00 88.31 672 ILE A C 1
ATOM 5316 O O . ILE A 1 672 ? 16.543 -8.594 12.271 1.00 88.31 672 ILE A O 1
ATOM 5320 N N . ILE A 1 673 ? 17.448 -7.526 14.029 1.00 93.12 673 ILE A N 1
ATOM 5321 C CA . ILE A 1 673 ? 18.748 -8.205 14.028 1.00 93.12 673 ILE A CA 1
ATOM 5322 C C . ILE A 1 673 ? 18.913 -8.995 15.331 1.00 93.12 673 ILE A C 1
ATOM 5324 O O . ILE A 1 673 ? 18.555 -8.512 16.400 1.00 93.12 673 ILE A O 1
ATOM 5328 N N . THR A 1 674 ? 19.480 -10.206 15.264 1.00 91.56 674 THR A N 1
ATOM 5329 C CA . THR A 1 674 ? 19.701 -11.040 16.462 1.00 91.56 674 THR A CA 1
ATOM 5330 C C . THR A 1 674 ? 20.730 -10.417 17.411 1.00 91.56 674 THR A C 1
ATOM 5332 O O . THR A 1 674 ? 20.515 -10.371 18.619 1.00 91.56 674 THR A O 1
ATOM 5335 N N . TYR A 1 675 ? 21.837 -9.918 16.860 1.00 93.44 675 TYR A N 1
ATOM 5336 C CA . TYR A 1 675 ? 22.905 -9.214 17.569 1.00 93.44 675 TYR A CA 1
ATOM 5337 C C . TYR A 1 675 ? 23.132 -7.830 16.937 1.00 93.44 675 TYR A C 1
ATOM 5339 O O . TYR A 1 675 ? 23.983 -7.694 16.048 1.00 93.44 675 TYR A O 1
ATOM 5347 N N . PRO A 1 676 ? 22.358 -6.806 17.344 1.00 95.31 676 PRO A N 1
ATOM 5348 C CA . PRO A 1 676 ? 22.532 -5.448 16.845 1.00 95.31 676 PRO A CA 1
ATOM 5349 C C . PRO A 1 676 ? 23.795 -4.821 17.441 1.00 95.31 676 PRO A C 1
ATOM 5351 O O . PRO A 1 676 ? 24.002 -4.844 18.654 1.00 95.31 676 PRO A O 1
ATOM 5354 N N . VAL A 1 677 ? 24.637 -4.242 16.592 1.00 97.12 677 VAL A N 1
ATOM 5355 C CA . VAL A 1 677 ? 25.811 -3.463 16.990 1.00 97.12 677 VAL A CA 1
ATOM 5356 C C . VAL A 1 677 ? 25.548 -2.005 16.615 1.00 97.12 677 VAL A C 1
ATOM 5358 O O . VAL A 1 677 ? 25.625 -1.675 15.433 1.00 97.12 677 VAL A O 1
ATOM 5361 N N . PRO A 1 678 ? 25.197 -1.133 17.575 1.00 97.19 678 PRO A N 1
ATOM 5362 C CA . PRO A 1 678 ? 24.923 0.268 17.280 1.00 97.19 678 PRO A CA 1
ATOM 5363 C C . PRO A 1 678 ? 26.201 0.965 16.821 1.00 97.19 678 PRO A C 1
ATOM 5365 O O . PRO A 1 678 ? 27.234 0.825 17.466 1.00 97.19 678 PRO A O 1
ATOM 5368 N N . GLY A 1 679 ? 26.155 1.705 15.721 1.00 96.19 679 GLY A N 1
ATOM 5369 C CA . GLY A 1 679 ? 27.320 2.442 15.242 1.00 96.19 679 GLY A CA 1
ATOM 5370 C C . GLY A 1 679 ? 27.197 2.875 13.789 1.00 96.19 679 GLY A C 1
ATOM 5371 O O . GLY A 1 679 ? 26.351 2.377 13.056 1.00 96.19 679 GLY A O 1
ATOM 5372 N N . ASN A 1 680 ? 28.083 3.786 13.390 1.00 94.75 680 ASN A N 1
ATOM 5373 C CA . ASN A 1 680 ? 28.174 4.322 12.031 1.00 94.75 680 ASN A CA 1
ATOM 5374 C C . ASN A 1 680 ? 28.420 3.218 10.996 1.00 94.75 680 ASN A C 1
ATOM 5376 O O . ASN A 1 680 ? 29.497 2.606 11.019 1.00 94.75 680 ASN A O 1
ATOM 5380 N N . ASP A 1 681 ? 27.480 3.006 10.079 1.00 92.38 681 ASP A N 1
ATOM 5381 C CA . ASP A 1 681 ? 27.592 2.015 9.002 1.00 92.38 681 ASP A CA 1
ATOM 5382 C C . ASP A 1 681 ? 27.901 2.635 7.620 1.00 92.38 681 ASP A C 1
ATOM 5384 O O . ASP A 1 681 ? 28.136 1.921 6.648 1.00 92.38 681 ASP A O 1
ATOM 5388 N N . ASP A 1 682 ? 28.008 3.960 7.526 1.00 89.88 682 ASP A N 1
ATOM 5389 C CA . ASP A 1 682 ? 28.240 4.677 6.265 1.00 89.88 682 ASP A CA 1
ATOM 5390 C C . ASP A 1 682 ? 29.725 4.944 5.963 1.00 89.88 682 ASP A C 1
ATOM 5392 O O . ASP A 1 682 ? 30.153 5.039 4.806 1.00 89.88 682 ASP A O 1
ATOM 5396 N N . SER A 1 683 ? 30.530 5.175 7.003 1.00 91.19 683 SER A N 1
ATOM 5397 C CA . SER A 1 683 ? 31.882 5.716 6.837 1.00 91.19 683 SER A CA 1
ATOM 5398 C C . SER A 1 683 ? 32.898 4.637 6.438 1.00 91.19 683 SER A C 1
ATOM 5400 O O . SER A 1 683 ? 33.022 3.630 7.131 1.00 91.19 683 SER A O 1
ATOM 5402 N N . PRO A 1 684 ? 33.736 4.849 5.400 1.00 92.06 684 PRO A N 1
ATOM 5403 C CA . PRO A 1 684 ? 34.750 3.866 5.008 1.00 92.06 684 PRO A CA 1
ATOM 5404 C C . PRO A 1 684 ? 35.675 3.431 6.155 1.00 92.06 684 PRO A C 1
ATOM 5406 O O . PRO A 1 684 ? 35.997 2.252 6.255 1.00 92.06 684 PRO A O 1
ATOM 5409 N N . SER A 1 685 ? 36.036 4.354 7.056 1.00 94.00 685 SER A N 1
ATOM 5410 C CA . SER A 1 685 ? 36.874 4.068 8.227 1.00 94.00 685 SER A CA 1
ATOM 5411 C C . SER A 1 685 ? 36.201 3.156 9.256 1.00 94.00 685 SER A C 1
ATOM 5413 O O . SER A 1 685 ? 36.870 2.299 9.830 1.00 94.00 685 SER A O 1
ATOM 5415 N N . SER A 1 686 ? 34.893 3.316 9.497 1.00 95.56 686 SER A N 1
ATOM 5416 C CA . SER A 1 686 ? 34.164 2.445 10.426 1.00 95.56 686 SER A CA 1
ATOM 5417 C C . SER A 1 686 ? 33.967 1.065 9.809 1.00 95.56 686 SER A C 1
ATOM 5419 O O . SER A 1 686 ? 34.218 0.059 10.470 1.00 95.56 686 SER A O 1
ATOM 5421 N N . ILE A 1 687 ? 33.624 1.004 8.519 1.00 95.12 687 ILE A N 1
ATOM 5422 C CA . ILE A 1 687 ? 33.469 -0.258 7.794 1.00 95.12 687 ILE A CA 1
ATOM 5423 C C . ILE A 1 687 ? 34.769 -1.059 7.727 1.00 95.12 687 ILE A C 1
ATOM 5425 O O . ILE A 1 687 ? 34.755 -2.265 7.985 1.00 95.12 687 ILE A O 1
ATOM 5429 N N . GLU A 1 688 ? 35.894 -0.413 7.428 1.00 95.62 688 GLU A N 1
ATOM 5430 C CA . GLU A 1 688 ? 37.206 -1.062 7.430 1.00 95.62 688 GLU A CA 1
ATOM 5431 C C . GLU A 1 688 ? 37.557 -1.616 8.818 1.00 95.62 688 GLU A C 1
ATOM 5433 O O . GLU A 1 688 ? 38.009 -2.760 8.931 1.00 95.62 688 GLU A O 1
ATOM 5438 N N . LEU A 1 689 ? 37.275 -0.855 9.883 1.00 97.12 689 LEU A N 1
ATOM 5439 C CA . LEU A 1 689 ? 37.462 -1.325 11.253 1.00 97.12 689 LEU A CA 1
ATOM 5440 C C . LEU A 1 689 ? 36.614 -2.573 11.537 1.00 97.12 689 LEU A C 1
ATOM 5442 O O . LEU A 1 689 ? 37.162 -3.581 11.982 1.00 97.12 689 LEU A O 1
ATOM 5446 N N . TYR A 1 690 ? 35.305 -2.550 11.258 1.00 97.50 690 TYR A N 1
ATOM 5447 C CA . TYR A 1 690 ? 34.440 -3.711 11.500 1.00 97.50 690 TYR A CA 1
ATOM 5448 C C . TYR A 1 690 ? 34.912 -4.941 10.728 1.00 97.50 690 TYR A C 1
ATOM 5450 O O . TYR A 1 690 ? 35.004 -6.025 11.304 1.00 97.50 690 TYR A O 1
ATOM 5458 N N . CYS A 1 691 ? 35.265 -4.775 9.453 1.00 96.75 691 CYS A N 1
ATOM 5459 C CA . CYS A 1 691 ? 35.779 -5.855 8.616 1.00 96.75 691 CYS A CA 1
ATOM 5460 C C . CYS A 1 691 ? 37.043 -6.487 9.218 1.00 96.75 691 CYS A C 1
ATOM 5462 O O . CYS A 1 691 ? 37.124 -7.709 9.351 1.00 96.75 691 CYS A O 1
ATOM 5464 N N . ASN A 1 692 ? 37.999 -5.667 9.662 1.00 97.00 692 ASN A N 1
ATOM 5465 C CA . ASN A 1 692 ? 39.228 -6.144 10.297 1.00 97.00 692 ASN A CA 1
ATOM 5466 C C . ASN A 1 692 ? 38.971 -6.861 11.631 1.00 97.00 692 ASN A C 1
ATOM 5468 O O . ASN A 1 692 ? 39.596 -7.889 11.915 1.00 97.00 692 ASN A O 1
ATOM 5472 N N . LEU A 1 693 ? 38.031 -6.361 12.437 1.00 97.50 693 LEU A N 1
ATOM 5473 C CA . LEU A 1 693 ? 37.660 -6.982 13.709 1.00 97.50 693 LEU A CA 1
ATOM 5474 C C . LEU A 1 693 ? 36.971 -8.335 13.503 1.00 97.50 693 LEU A C 1
ATOM 5476 O O . LEU A 1 693 ? 37.396 -9.323 14.107 1.00 97.50 693 LEU A O 1
ATOM 5480 N N . PHE A 1 694 ? 35.971 -8.412 12.617 1.00 97.75 694 PHE A N 1
ATOM 5481 C CA . PHE A 1 694 ? 35.309 -9.678 12.287 1.00 97.75 694 PHE A CA 1
ATOM 5482 C C . PHE A 1 694 ? 36.286 -10.680 11.682 1.00 97.75 694 PHE A C 1
ATOM 5484 O O . PHE A 1 694 ? 36.290 -11.836 12.102 1.00 97.75 694 PHE A O 1
ATOM 5491 N N . LYS A 1 695 ? 37.173 -10.237 10.783 1.00 97.31 695 LYS A N 1
ATOM 5492 C CA . LYS A 1 695 ? 38.234 -11.086 10.232 1.00 97.31 695 LYS A CA 1
ATOM 5493 C C . LYS A 1 695 ? 39.086 -11.710 11.322 1.00 97.31 695 LYS A C 1
ATOM 5495 O O . LYS A 1 695 ? 39.263 -12.925 11.365 1.00 97.31 695 LYS A O 1
ATOM 5500 N N . THR A 1 696 ? 39.581 -10.881 12.234 1.00 97.00 696 THR A N 1
ATOM 5501 C CA . THR A 1 696 ? 40.453 -11.345 13.313 1.00 97.00 696 THR A CA 1
ATOM 5502 C C . THR A 1 696 ? 39.721 -12.315 14.242 1.00 97.00 696 THR A C 1
ATOM 5504 O O . THR A 1 696 ? 40.276 -13.354 14.595 1.00 97.00 696 THR A O 1
ATOM 5507 N N . ALA A 1 697 ? 38.465 -12.030 14.599 1.00 96.62 697 ALA A N 1
ATOM 5508 C CA . ALA A 1 697 ? 37.658 -12.902 15.450 1.00 96.62 697 ALA A CA 1
ATOM 5509 C C . ALA A 1 697 ? 37.371 -14.268 14.795 1.00 96.62 697 ALA A C 1
ATOM 5511 O O . ALA A 1 697 ? 37.567 -15.306 15.428 1.00 96.62 697 ALA A O 1
ATOM 5512 N N . ILE A 1 698 ? 36.980 -14.284 13.516 1.00 97.25 698 ILE A N 1
ATOM 5513 C CA . ILE A 1 698 ? 36.702 -15.516 12.759 1.00 97.25 698 ILE A CA 1
A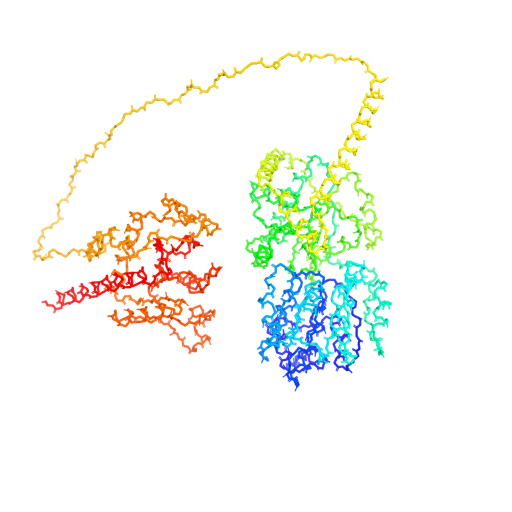TOM 5514 C C . ILE A 1 698 ? 37.969 -16.368 12.630 1.00 97.25 698 ILE A C 1
ATOM 5516 O O . ILE A 1 698 ? 37.939 -17.565 12.920 1.00 97.25 698 ILE A O 1
ATOM 5520 N N . LEU A 1 699 ? 39.103 -15.758 12.267 1.00 96.50 699 LEU A N 1
ATOM 5521 C CA . LEU A 1 699 ? 40.381 -16.467 12.154 1.00 96.50 699 LEU A CA 1
ATOM 5522 C C . LEU A 1 699 ? 40.841 -17.051 13.496 1.00 96.50 699 LEU A C 1
ATOM 5524 O O . LEU A 1 699 ? 41.357 -18.169 13.523 1.00 96.50 699 LEU A O 1
ATOM 5528 N N . ARG A 1 700 ? 40.612 -16.352 14.618 1.00 95.25 700 ARG A N 1
ATOM 5529 C CA . ARG A 1 700 ? 40.870 -16.900 15.961 1.00 95.25 700 ARG A CA 1
ATOM 5530 C C . ARG A 1 700 ? 39.987 -18.107 16.268 1.00 95.25 700 ARG A C 1
ATOM 5532 O O . ARG A 1 700 ? 40.505 -19.105 16.765 1.00 95.25 700 ARG A O 1
ATOM 5539 N N . GLY A 1 701 ? 38.700 -18.049 15.921 1.00 94.31 701 GLY A N 1
ATOM 5540 C CA . GLY A 1 701 ? 37.776 -19.180 16.044 1.00 94.31 701 GLY A CA 1
ATOM 5541 C C . GLY A 1 701 ? 38.249 -20.415 15.271 1.00 94.31 701 GLY A C 1
ATOM 5542 O O . GLY A 1 701 ? 38.380 -21.499 15.842 1.00 94.31 701 GLY A O 1
ATOM 5543 N N . LYS A 1 702 ? 38.609 -20.236 13.992 1.00 95.31 702 LYS A N 1
ATOM 5544 C CA . LYS A 1 702 ? 39.141 -21.312 13.135 1.00 95.31 702 LYS A CA 1
ATOM 5545 C C . LYS A 1 702 ? 40.473 -21.869 13.646 1.00 95.31 702 LYS A C 1
ATOM 5547 O O . LYS A 1 702 ? 40.675 -23.082 13.659 1.00 95.31 702 LYS A O 1
ATOM 5552 N N . ALA A 1 703 ? 41.380 -21.002 14.098 1.00 93.75 703 ALA A N 1
ATOM 5553 C CA . ALA A 1 703 ? 42.672 -21.416 14.642 1.00 93.75 703 ALA A CA 1
ATOM 5554 C C . ALA A 1 703 ? 42.524 -22.216 15.945 1.00 93.75 703 ALA A C 1
ATOM 5556 O O . ALA A 1 703 ? 43.221 -23.213 16.124 1.00 93.75 703 ALA A O 1
ATOM 5557 N N . ALA A 1 704 ? 41.611 -21.812 16.833 1.00 91.38 704 ALA A N 1
ATOM 5558 C CA . ALA A 1 704 ? 41.309 -22.552 18.056 1.00 91.38 704 ALA A CA 1
ATOM 5559 C C . ALA A 1 704 ? 40.742 -23.945 17.745 1.00 91.38 704 ALA A C 1
ATOM 5561 O O . ALA A 1 704 ? 41.233 -24.933 18.282 1.00 91.38 704 ALA A O 1
ATOM 5562 N N . ARG A 1 705 ? 39.806 -24.049 16.790 1.00 91.12 705 ARG A N 1
ATOM 5563 C CA . ARG A 1 705 ? 39.278 -25.342 16.318 1.00 91.12 705 ARG A CA 1
ATOM 5564 C C . ARG A 1 705 ? 40.395 -26.251 15.814 1.00 91.12 705 ARG A C 1
ATOM 5566 O O . ARG A 1 705 ? 40.448 -27.419 16.182 1.00 91.12 705 ARG A O 1
ATOM 5573 N N . LYS A 1 706 ? 41.299 -25.723 14.981 1.00 91.00 706 LYS A N 1
ATOM 5574 C CA . LYS A 1 706 ? 42.430 -26.494 14.446 1.00 91.00 706 LYS A CA 1
ATOM 5575 C C . LYS A 1 706 ? 43.327 -27.033 15.565 1.00 91.00 706 LYS A C 1
ATOM 5577 O O . LYS A 1 706 ? 43.661 -28.211 15.536 1.00 91.00 706 LYS A O 1
ATOM 5582 N N . LYS A 1 707 ? 43.653 -26.207 16.566 1.00 89.31 707 LYS A N 1
ATOM 5583 C CA . LYS A 1 707 ? 44.444 -26.629 17.736 1.00 89.31 707 LYS A CA 1
ATOM 5584 C C . LYS A 1 707 ? 43.753 -27.740 18.532 1.00 89.31 707 LYS A C 1
ATOM 5586 O O . LYS A 1 707 ? 44.412 -28.707 18.896 1.00 89.31 707 LYS A O 1
ATOM 5591 N N . ASP A 1 708 ? 42.446 -27.632 18.763 1.00 86.50 708 ASP A N 1
ATOM 5592 C CA . ASP A 1 708 ? 41.684 -28.640 19.514 1.00 86.50 708 ASP A CA 1
ATOM 5593 C C . ASP A 1 708 ? 41.528 -29.957 18.731 1.00 86.50 708 ASP A C 1
ATOM 5595 O O . ASP A 1 708 ? 41.595 -31.044 19.309 1.00 86.50 708 ASP A O 1
ATOM 5599 N N . LEU A 1 709 ? 41.378 -29.886 17.404 1.00 85.25 709 LEU A N 1
ATOM 5600 C CA . LEU A 1 709 ? 41.366 -31.060 16.522 1.00 85.25 709 LEU A CA 1
ATOM 5601 C C . LEU A 1 709 ? 42.740 -31.739 16.445 1.00 85.25 709 LEU A C 1
ATOM 5603 O O . LEU A 1 709 ? 42.823 -32.963 16.421 1.00 85.25 709 LEU A O 1
ATOM 5607 N N . GLU A 1 710 ? 43.830 -30.974 16.425 1.00 83.75 710 GLU A N 1
ATOM 5608 C CA . GLU A 1 710 ? 45.190 -31.521 16.489 1.00 83.75 710 GLU A CA 1
ATOM 5609 C C . GLU A 1 710 ? 45.460 -32.169 17.854 1.00 83.75 710 GLU A C 1
ATOM 5611 O O . GLU A 1 710 ? 46.013 -33.264 17.905 1.00 83.75 710 GLU A O 1
ATOM 5616 N N . ALA A 1 711 ? 44.998 -31.555 18.949 1.00 77.44 711 ALA A N 1
ATOM 5617 C CA . ALA A 1 711 ? 45.142 -32.068 20.313 1.00 77.44 711 ALA A CA 1
ATOM 5618 C C . ALA A 1 711 ? 44.245 -33.276 20.649 1.00 77.44 711 ALA A C 1
ATOM 5620 O O . ALA A 1 711 ? 44.493 -33.934 21.653 1.00 77.44 711 ALA A O 1
ATOM 5621 N N . SER A 1 712 ? 43.198 -33.541 19.861 1.00 70.12 712 SER A N 1
ATOM 5622 C CA . SER A 1 712 ? 42.327 -34.723 20.005 1.00 70.12 712 SER A CA 1
ATOM 5623 C C . SER A 1 712 ? 42.724 -35.884 19.087 1.00 70.12 712 SER A C 1
ATOM 5625 O O . SER A 1 712 ? 42.365 -37.025 19.366 1.00 70.12 712 SER A O 1
ATOM 5627 N N . ASN A 1 713 ? 43.469 -35.601 18.013 1.00 58.91 713 ASN A N 1
ATOM 5628 C CA . ASN A 1 713 ? 44.046 -36.601 17.107 1.00 58.91 713 ASN A CA 1
ATOM 5629 C C . ASN A 1 713 ? 45.490 -37.004 17.473 1.00 58.91 713 ASN A C 1
ATOM 5631 O O . ASN A 1 713 ? 46.066 -37.854 16.792 1.00 58.91 713 ASN A O 1
ATOM 5635 N N . SER A 1 714 ? 46.080 -36.383 18.502 1.00 48.66 714 SER A N 1
ATOM 5636 C CA . SER A 1 714 ? 47.372 -36.746 19.108 1.00 48.66 714 SER A CA 1
ATOM 5637 C C . SER A 1 714 ? 47.168 -37.331 20.496 1.00 48.66 714 SER A C 1
ATOM 5639 O O . SER A 1 714 ? 47.990 -38.200 20.865 1.00 48.66 714 SER A O 1
#

pLDDT: mean 81.19, std 18.9, range [22.05, 97.81]

InterPro domains:
  IPR000629 ATP-dependent RNA helicase DEAD-box, conserved site [PS00039] (154-162)
  IPR001650 Helicase, C-terminal domain-like [PF00271] (238-344)
  IPR001650 Helicase, C-terminal domain-like [PS51194] (239-383)
  IPR001650 Helicase, C-terminal domain-like [SM00490] (263-344)
  IPR001865 Small ribosomal subunit protein uS2 [PF00318] (626-701)
  IPR001865 Small ribosomal subunit protein uS2 [PR00395] (522-540)
  IPR001865 Small ribosomal subunit protein uS2 [PR00395] (652-663)
  IPR001865 Small ribosomal subunit protein uS2 [PR00395] (673-687)
  IPR001865 Small ribosomal subunit protein uS2 [cd01425] (525-700)
  IPR005706 Small ribosomal subunit protein uS2, bacteria/mitochondria/plastid [MF_00291_B] (518-702)
  IPR011545 DEAD/DEAH-box helicase domain [PF00270] (30-197)
  IPR014001 Helicase superfamily 1/2, ATP-binding domain [PS51192] (37-208)
  IPR014001 Helicase superfamily 1/2, ATP-binding domain [SM00487] (25-223)
  IPR014014 RNA helicase, DEAD-box type, Q motif [PS51195] (6-34)
  IPR018130 Small ribosomal subunit protein uS2, conserved site [PS00962] (522-533)
  IPR023591 Small ribosomal subunit protein uS2, flavodoxin-like domain superfamily [SSF52313] (522-709)
  IPR027417 P-loop containing nucleoside triphosphate hydrolase [G3DSA:3.40.50.300] (1-208)
  IPR027417 P-loop containing nucleoside triphosphate hydrolase [G3DSA:3.40.50.300] (216-503)
  IPR027417 P-loop containing nucleoside triphosphate hydrolase [SSF52540] (74-365)
  IPR050079 DEAD box RNA helicase [PTHR47959] (6-448)

Sequence (714 aa):
MNKSVNEFASLGLNAWLVRQCNAMGLTSPTSIQRTCIPKILSGLDCIGCAKTGSGKTLTFALPILQKLCEDPYGIFALIITPTRELAFQIGEQFAALGSAINLRLCVVTGGMEMVAQATELCAKPHVVVATPGRMADHLESCDTFNLNHLRFLVIDEADRLLNGRFNDQLRTIFRALPKQKQILLFSATMTDSIEEVKTITSKEVFICKSDEDVLTVSELNQFYVLCPNHAREGYLVETIRSYMSGHEKPLIVIFTDTCKNCQLISMALNECGFENVALHAINTQKQRLSALAQFKSGTIRILIATDVASRGLDIPQVSLVVNYIIPNDPKDYVHRVGRTARAGRSGTAISLVSPHEISLIHAIENRIGTKLKEYNISGKEVAKHLTQVKVSLREAEIKLDETDFDERKLINKRKKLIIEGKDPDFIEKKLKKIRKLNNKKKMKNKEFVKTLTKSFIHPKEVLLSSQRRMKQVYFRYYSSEAAPATEDEKTVDKTDQAMVSKNYVNPLRSPDYFEVRNLFTIKDLFDARVHLGHREDTLNDNMRSYIFGSRLGHLIFDLPTTAEHLRRALNFAAHVAYQDGIILFSAQYHQHCLTVEQTAIDCQEFAHTRHLRNGLFTNSKYIFKSTIRLPDLIIFVNTLNTVLSTSVLVHESAKMNIPTIGIVDSNCDPTIITYPVPGNDDSPSSIELYCNLFKTAILRGKAARKKDLEASNS